Protein AF-0000000070953008 (afdb_homodimer)

Foldseek 3Di:
DPPLPVQADPWAEEEEDQDLQVVLLLLLCCVLPNYQLQSYEYEDCDCPRCVVSVVSVHHYDPALLVRQLRTQEYEYDDEPVCLLVNLVRNQVPHDPPRAAAGEYEYQYFLAAFANSVVSNCVRHPNYWYKYKHKASQLNVLAIEMEIEGHPRHDPVSVVSVQSSSNSSHHYYYDYRVCCLLVSLCRHVVVVVVVVVLQVQLVVVVVVPDDSVVSSVVSVVVVVVLVCCCVVVVDDSVVVLVVVDDVVDDSVVVVVVCVVVPVVVVVVVSSVVRSVVSNVVNVVD/DPPLPVQADPWAEEEEDQDLQVVLLLLLCCVLPNYQLQSYEYEDCDCPRCVVSVVSVHHYDPALLVRQLRTQEYEYDDEPVCLLVNLVRNQVPHDPPRDAAGEYEYQYFLAAQANSVVSNCVRHPNYWYKYKHKASQLNVLAIEMEIEGHPRHDPVSVVSVQSSSNSSHHYYYDYRVCCLLVSLCRHVVVVVVVVVLQVQLVVVVVVPDDSVVSSVVSVVVVVVLVVCCVVVVDDSVVVLVVVDDVVDDSVVVVVVCVVVPVVVVVVVSSVVRSVVSNVVNVVD

Solvent-accessible surface area (backbone atoms only — not comparable to full-atom values): 26908 Å² total; per-residue (Å²): 126,82,75,77,69,82,56,53,51,94,61,28,40,13,26,42,26,49,42,65,62,41,45,18,50,50,49,12,34,37,74,67,53,27,32,58,40,74,37,31,28,36,12,32,91,58,69,87,49,48,58,64,43,47,72,63,49,25,47,73,40,68,41,43,14,57,30,59,71,69,27,54,35,34,33,40,36,42,55,63,92,42,45,67,62,50,49,51,43,22,51,73,54,31,68,82,90,69,62,64,60,41,40,36,36,36,53,35,72,34,49,46,47,68,52,52,41,56,56,44,34,72,66,31,48,71,42,21,31,34,32,36,41,55,28,60,24,15,43,74,43,29,14,32,29,38,30,30,81,20,97,66,41,48,72,67,54,50,51,50,52,42,53,61,46,36,58,11,28,45,52,46,80,45,62,71,88,43,48,38,27,50,26,21,44,26,40,29,31,33,36,57,44,24,49,48,34,48,18,40,15,48,14,22,34,76,58,68,35,56,64,71,59,22,44,52,42,30,26,38,20,41,27,11,35,19,45,45,39,68,73,67,65,52,57,40,69,59,56,25,51,69,65,38,47,92,91,35,31,36,46,45,12,49,49,42,24,58,75,43,38,44,48,59,20,40,20,42,14,30,46,41,11,16,52,44,24,49,52,45,2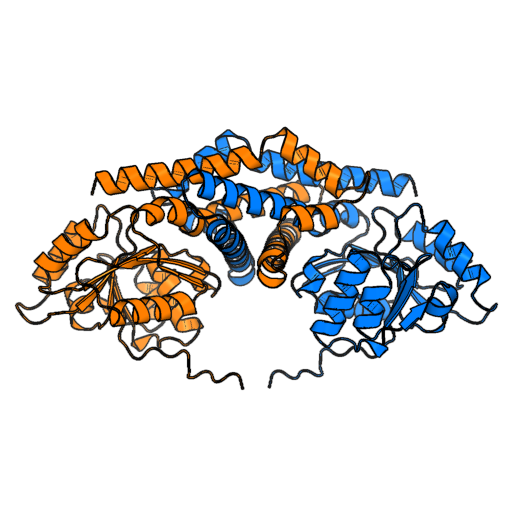7,74,71,90,127,82,74,77,70,82,55,53,52,98,61,27,40,12,26,41,26,48,44,64,64,40,44,19,48,52,48,11,34,38,73,68,53,26,32,58,39,76,36,31,31,35,13,32,92,59,70,88,48,47,58,64,44,48,72,64,49,23,47,74,40,70,41,42,13,58,28,59,71,70,28,55,34,36,35,40,36,42,57,65,92,41,43,65,60,50,49,51,43,20,52,72,54,30,68,82,90,68,59,64,60,42,40,35,34,37,54,36,72,34,50,45,47,68,54,50,41,56,58,46,35,73,65,32,47,71,42,21,30,33,32,36,39,52,28,60,26,16,42,75,44,29,15,32,30,39,30,31,82,22,97,66,41,47,72,66,54,52,52,50,50,40,53,61,45,35,58,11,27,44,52,45,81,45,61,71,90,43,47,39,28,51,29,21,44,26,42,30,30,32,35,58,43,24,50,48,32,48,19,42,14,48,15,21,35,77,59,68,34,56,64,71,58,22,43,52,43,30,26,38,18,42,27,11,35,20,45,45,38,68,72,70,65,53,57,38,70,58,56,27,53,68,64,40,46,93,92,35,32,34,46,45,12,49,50,41,22,58,74,44,39,44,49,60,19,40,20,42,14,30,44,42,10,16,53,43,24,51,52,43,26,73,72,92

InterPro domains:
  IPR000304 Pyrroline-5-carboxylate reductase-like [MF_01925] (11-280)
  IPR000304 Pyrroline-5-carboxylate reductase-like [PIRSF000193] (12-282)
  IPR000304 Pyrroline-5-carboxylate reductase-like [TIGR00112] (13-280)
  IPR008927 6-phosphogluconate dehydrogenase-like, C-terminal domain superfamily [SSF48179] (175-283)
  IPR028939 Pyrroline-5-carboxylate reductase, catalytic, N-terminal [PF03807] (13-110)
  IPR029036 Pyrroline-5-carboxylate reductase, dimerisation domain [PF14748] (176-280)
  IPR036291 NAD(P)-binding domain superfamily [SSF51735] (12-174)
  IPR053790 Pyrroline-5-carboxylate reductase-like conserved site [PS00521] (236-258)

Organism: NCBI:txid2509291

pLDDT: mean 94.63, std 9.47, range [20.77, 98.94]

Radius of gyration: 26.64 Å; Cα contacts (8 Å, |Δi|>4): 1330; chains: 2; bounding box: 43×86×56 Å

Structure (mmCIF, N/CA/C/O backbone):
data_AF-0000000070953008-model_v1
#
loop_
_entity.id
_entity.type
_entity.pdbx_description
1 polymer 'Pyrroline-5-carboxylate reductase'
#
loop_
_atom_site.group_PDB
_atom_site.id
_atom_site.type_symbol
_atom_site.label_atom_id
_atom_site.label_alt_id
_atom_site.label_comp_id
_atom_site.label_asym_id
_atom_site.label_entity_id
_atom_site.label_seq_id
_atom_site.pdbx_PDB_ins_code
_atom_site.Cartn_x
_atom_site.Cartn_y
_atom_site.Cartn_z
_atom_site.occupancy
_atom_site.B_iso_or_equiv
_atom_site.auth_seq_id
_atom_site.auth_comp_id
_atom_site.auth_asym_id
_atom_site.auth_atom_id
_atom_site.pdbx_PDB_model_num
ATOM 1 N N . MET A 1 1 ? -5.738 -10.391 24.547 1 20.77 1 MET A N 1
ATOM 2 C CA . MET A 1 1 ? -6.418 -9.102 24.531 1 20.77 1 MET A CA 1
ATOM 3 C C . MET A 1 1 ? -5.418 -7.961 24.375 1 20.77 1 MET A C 1
ATOM 5 O O . MET A 1 1 ? -4.66 -7.668 25.312 1 20.77 1 MET A O 1
ATOM 9 N N . ALA A 1 2 ? -4.715 -7.742 23.281 1 30.86 2 ALA A N 1
ATOM 10 C CA . ALA A 1 2 ? -3.746 -6.652 23.172 1 30.86 2 ALA A CA 1
ATOM 11 C C . ALA A 1 2 ? -4.199 -5.43 23.969 1 30.86 2 ALA A C 1
ATOM 13 O O . ALA A 1 2 ? -5.348 -5 23.859 1 30.86 2 ALA A O 1
ATOM 14 N N . ASP A 1 3 ? -3.746 -4.961 25 1 33.81 3 ASP A N 1
ATOM 15 C CA . ASP A 1 3 ? -4.234 -4.016 26 1 33.81 3 ASP A CA 1
ATOM 16 C C . ASP A 1 3 ? -4.672 -2.705 25.344 1 33.81 3 ASP A C 1
ATOM 18 O O . ASP A 1 3 ? -3.844 -1.969 24.812 1 33.81 3 ASP A O 1
ATOM 22 N N . GLY A 1 4 ? -5.812 -2.453 24.766 1 41.03 4 GLY A N 1
ATOM 23 C CA . GLY A 1 4 ? -6.664 -1.4 24.234 1 41.03 4 GLY A CA 1
ATOM 24 C C . GLY A 1 4 ? -6.414 -0.049 24.875 1 41.03 4 GLY A C 1
ATOM 25 O O . GLY A 1 4 ? -6.906 0.974 24.391 1 41.03 4 GLY A O 1
ATOM 26 N N . ASN A 1 5 ? -6.059 0.023 26.062 1 47.66 5 ASN A N 1
ATOM 27 C CA . ASN A 1 5 ? -5.93 1.132 27 1 47.66 5 ASN A CA 1
ATOM 28 C C . ASN A 1 5 ? -4.672 1.954 26.734 1 47.66 5 ASN A C 1
ATOM 30 O O . ASN A 1 5 ? -4.59 3.117 27.125 1 47.66 5 ASN A O 1
ATOM 34 N N . GLU A 1 6 ? -3.641 1.412 26.188 1 58.88 6 GLU A N 1
ATOM 35 C CA . GLU A 1 6 ? -2.332 2.037 26.016 1 58.88 6 GLU A CA 1
ATOM 36 C C . GLU A 1 6 ? -2.361 3.09 24.906 1 58.88 6 GLU A C 1
ATOM 38 O O . GLU A 1 6 ? -1.483 3.953 24.844 1 58.88 6 GLU A O 1
ATOM 43 N N . LYS A 1 7 ? -3.566 3.15 24.266 1 70.12 7 LYS A N 1
ATOM 44 C CA . LYS A 1 7 ? -3.66 4.07 23.141 1 70.12 7 LYS A CA 1
ATOM 45 C C . LYS A 1 7 ? -4.457 5.316 23.5 1 70.12 7 LYS A C 1
ATOM 47 O O . LYS A 1 7 ? -4.371 6.34 22.828 1 70.12 7 LYS A O 1
ATOM 52 N N . ALA A 1 8 ? -5 5.336 24.594 1 86.62 8 ALA A N 1
ATOM 53 C CA . ALA A 1 8 ? -5.918 6.426 24.891 1 86.62 8 ALA A CA 1
ATOM 54 C C . ALA A 1 8 ? -5.16 7.688 25.297 1 86.62 8 ALA A C 1
ATOM 56 O O . ALA A 1 8 ? -4.172 7.617 26.031 1 86.62 8 ALA A O 1
ATOM 57 N N . ILE A 1 9 ? -5.664 8.789 24.719 1 91.06 9 ILE A N 1
ATOM 58 C CA . ILE A 1 9 ? -5.102 10.109 25 1 91.06 9 ILE A CA 1
ATOM 59 C C . ILE A 1 9 ? -6.09 10.922 25.828 1 91.06 9 ILE A C 1
ATOM 61 O O . ILE A 1 9 ? -7.242 11.109 25.422 1 91.06 9 ILE A O 1
ATOM 65 N N . ALA A 1 10 ? -5.605 11.359 27 1 89.56 10 ALA A N 1
ATOM 66 C CA . ALA A 1 10 ? -6.473 12.078 27.922 1 89.56 10 ALA A CA 1
ATOM 67 C C . ALA A 1 10 ? -6.371 13.586 27.734 1 89.56 10 ALA A C 1
ATOM 69 O O . ALA A 1 10 ? -5.98 14.312 28.641 1 89.56 10 ALA A O 1
ATOM 70 N N . CYS A 1 11 ? -6.707 14.023 26.594 1 92.94 11 CYS A N 1
ATOM 71 C CA . CYS A 1 11 ? -6.75 15.461 26.344 1 92.94 11 CYS A CA 1
ATOM 72 C C . CYS A 1 11 ? -7.848 15.812 25.344 1 92.94 11 CYS A C 1
ATOM 74 O O . CYS A 1 11 ? -8.289 14.953 24.594 1 92.94 11 CYS A O 1
ATOM 76 N N . ASN A 1 12 ? -8.297 17.031 25.469 1 96.81 12 ASN A N 1
ATOM 77 C CA . ASN A 1 12 ? -9.242 17.562 24.5 1 96.81 12 ASN A CA 1
ATOM 78 C C . ASN A 1 12 ? -8.531 18.172 23.297 1 96.81 12 ASN A C 1
ATOM 80 O O . ASN A 1 12 ? -7.605 18.969 23.453 1 96.81 12 ASN A O 1
ATOM 84 N N . ILE A 1 13 ? -8.992 17.75 22.125 1 97.94 13 ILE A N 1
ATOM 85 C CA . ILE A 1 13 ? -8.344 18.203 20.891 1 97.94 13 ILE A CA 1
ATOM 86 C C . ILE A 1 13 ? -9.281 19.125 20.125 1 97.94 13 ILE A C 1
ATOM 88 O O . ILE A 1 13 ? -10.445 18.797 19.906 1 97.94 13 ILE A O 1
ATOM 92 N N . GLY A 1 14 ? -8.789 20.266 19.844 1 98.44 14 GLY A N 1
ATOM 93 C CA . GLY A 1 14 ? -9.531 21.219 19.031 1 98.44 14 GLY A CA 1
ATOM 94 C C . GLY A 1 14 ? -8.969 21.406 17.641 1 98.44 14 GLY A C 1
ATOM 95 O O . GLY A 1 14 ? -7.754 21.391 17.453 1 98.44 14 GLY A O 1
ATOM 96 N N . PHE A 1 15 ? -9.867 21.594 16.656 1 98.75 15 PHE A N 1
ATOM 97 C CA . PHE A 1 15 ? -9.477 21.891 15.289 1 98.75 15 PHE A CA 1
ATOM 98 C C . PHE A 1 15 ? -10 23.266 14.867 1 98.75 15 PHE A C 1
ATOM 100 O O . PHE A 1 15 ? -11.195 23.547 14.992 1 98.75 15 PHE A O 1
ATOM 107 N N . ILE A 1 16 ? -9.102 24.078 14.469 1 98.25 16 ILE A N 1
ATOM 108 C CA . ILE A 1 16 ? -9.492 25.297 13.758 1 98.25 16 ILE A CA 1
ATOM 109 C C . ILE A 1 16 ? -9.398 25.062 12.25 1 98.25 16 ILE A C 1
ATOM 111 O O . ILE A 1 16 ? -8.297 25.031 11.695 1 98.25 16 ILE A O 1
ATOM 115 N N . GLY A 1 17 ? -10.516 24.969 11.609 1 97.81 17 GLY A N 1
ATOM 116 C CA . GLY A 1 17 ? -10.633 24.453 10.25 1 97.81 17 GLY A CA 1
ATOM 117 C C . GLY A 1 17 ? -11.18 23.047 10.195 1 97.81 17 GLY A C 1
ATOM 118 O O . GLY A 1 17 ? -10.656 22.141 10.867 1 97.81 17 GLY A O 1
ATOM 119 N N . ALA A 1 18 ? -12.188 22.844 9.406 1 97.56 18 ALA A N 1
ATOM 120 C CA . ALA A 1 18 ? -12.883 21.562 9.344 1 97.56 18 ALA A CA 1
ATOM 121 C C . ALA A 1 18 ? -12.68 20.891 7.984 1 97.56 18 ALA A C 1
ATOM 123 O O . ALA A 1 18 ? -13.539 20.141 7.523 1 97.56 18 ALA A O 1
ATOM 124 N N . GLY A 1 19 ? -11.562 21.156 7.359 1 94.06 19 GLY A N 1
ATOM 125 C CA . GLY A 1 19 ? -11.312 20.625 6.027 1 94.06 19 GLY A CA 1
ATOM 126 C C . GLY A 1 19 ? -11.008 19.141 6.027 1 94.06 19 GLY A C 1
ATOM 127 O O . GLY A 1 19 ? -11.195 18.469 7.039 1 94.06 19 GLY A O 1
ATOM 128 N N . ASN A 1 20 ? -10.531 18.656 4.891 1 93.38 20 ASN A N 1
ATOM 129 C CA . ASN A 1 20 ? -10.336 17.219 4.676 1 93.38 20 ASN A CA 1
ATOM 130 C C . ASN A 1 20 ? -9.242 16.672 5.574 1 93.38 20 ASN A C 1
ATOM 132 O O . ASN A 1 20 ? -9.359 15.562 6.098 1 93.38 20 ASN A O 1
ATOM 136 N N . MET A 1 21 ? -8.133 17.406 5.695 1 95.19 21 MET A N 1
ATOM 137 C CA . MET A 1 21 ? -7.043 16.906 6.523 1 95.19 21 MET A CA 1
ATOM 138 C C . MET A 1 21 ? -7.445 16.875 7.996 1 95.19 21 MET A C 1
ATOM 140 O O . MET A 1 21 ? -7.121 15.93 8.711 1 95.19 21 MET A O 1
ATOM 144 N N . ALA A 1 22 ? -8.141 17.938 8.453 1 97.31 22 ALA A N 1
ATOM 145 C CA . ALA A 1 22 ? -8.664 17.922 9.812 1 97.31 22 ALA A CA 1
ATOM 146 C C . ALA A 1 22 ? -9.562 16.719 10.047 1 97.31 22 ALA A C 1
ATOM 148 O O . ALA A 1 22 ? -9.406 16 11.039 1 97.31 22 ALA A O 1
ATOM 149 N N . TRP A 1 23 ? -10.438 16.469 9.109 1 96.69 23 TRP A N 1
ATOM 150 C CA . TRP A 1 23 ? -11.367 15.352 9.195 1 96.69 23 TRP A CA 1
ATOM 151 C C . TRP A 1 23 ? -10.617 14.023 9.258 1 96.69 23 TRP A C 1
ATOM 153 O O . TRP A 1 23 ? -10.93 13.164 10.086 1 96.69 23 TRP A O 1
ATOM 163 N N . ALA A 1 24 ? -9.609 13.852 8.414 1 96.31 24 ALA A N 1
ATOM 164 C CA . ALA A 1 24 ? -8.828 12.617 8.375 1 96.31 24 ALA A CA 1
ATOM 165 C C . ALA A 1 24 ? -8.18 12.336 9.727 1 96.31 24 ALA A C 1
ATOM 167 O O . ALA A 1 24 ? -8.211 11.203 10.219 1 96.31 24 ALA A O 1
ATOM 168 N N . ILE A 1 25 ? -7.617 13.375 10.305 1 97.44 25 ILE A N 1
ATOM 169 C CA . ILE A 1 25 ? -6.957 13.234 11.594 1 97.44 25 ILE A CA 1
ATOM 170 C C . ILE A 1 25 ? -7.988 12.875 12.664 1 97.44 25 ILE A C 1
ATOM 172 O O . ILE A 1 25 ? -7.816 11.906 13.406 1 97.44 25 ILE A O 1
ATOM 176 N N . GLY A 1 26 ? -9.062 13.633 12.719 1 97.06 26 GLY A N 1
ATOM 177 C CA . GLY A 1 26 ? -10.109 13.383 13.703 1 97.06 26 GLY A CA 1
ATOM 178 C C . GLY A 1 26 ? -10.711 12 13.594 1 97.06 26 GLY A C 1
ATOM 179 O O . GLY A 1 26 ? -10.852 11.297 14.602 1 97.06 26 GLY A O 1
ATOM 180 N N . GLU A 1 27 ? -11.086 11.656 12.383 1 95.25 27 GLU A N 1
ATOM 181 C CA . GLU A 1 27 ? -11.664 10.336 12.125 1 95.25 27 GLU A CA 1
ATOM 182 C C . GLU A 1 27 ? -10.711 9.227 12.555 1 95.25 27 GLU A C 1
ATOM 184 O O . GLU A 1 27 ? -11.133 8.25 13.18 1 95.25 27 GLU A O 1
ATOM 189 N N . GLY A 1 28 ? -9.477 9.383 12.188 1 94.5 28 GLY A N 1
ATOM 190 C CA . GLY A 1 28 ? -8.477 8.398 12.578 1 94.5 28 GLY A CA 1
ATOM 191 C C . GLY A 1 28 ? -8.359 8.234 14.078 1 94.5 28 GLY A C 1
ATOM 192 O O . GLY A 1 28 ? -8.305 7.105 14.586 1 94.5 28 GLY A O 1
ATOM 193 N N . LEU A 1 29 ? -8.344 9.328 14.766 1 96.06 29 LEU A N 1
ATOM 194 C CA . LEU A 1 29 ? -8.211 9.312 16.219 1 96.06 29 LEU A CA 1
ATOM 195 C C . LEU A 1 29 ? -9.391 8.594 16.859 1 96.06 29 LEU A C 1
ATOM 197 O O . LEU A 1 29 ? -9.211 7.801 17.797 1 96.06 29 LEU A O 1
ATOM 201 N N . VAL A 1 30 ? -10.555 8.844 16.391 1 96.06 30 VAL A N 1
ATOM 202 C CA . VAL A 1 30 ? -11.758 8.258 16.953 1 96.06 30 VAL A CA 1
ATOM 203 C C . VAL A 1 30 ? -11.836 6.773 16.594 1 96.06 30 VAL A C 1
ATOM 205 O O . VAL A 1 30 ? -12.133 5.934 17.453 1 96.06 30 VAL A O 1
ATOM 208 N N . LYS A 1 31 ? -11.523 6.449 15.391 1 93.44 31 LYS A N 1
ATOM 209 C CA . LYS A 1 31 ? -11.609 5.074 14.898 1 93.44 31 LYS A CA 1
ATOM 210 C C . LYS A 1 31 ? -10.648 4.164 15.656 1 93.44 31 LYS A C 1
ATOM 212 O O . LYS A 1 31 ? -10.945 2.99 15.891 1 93.44 31 LYS A O 1
ATOM 217 N N . THR A 1 32 ? -9.531 4.668 15.93 1 92.44 32 THR A N 1
ATOM 218 C CA . THR A 1 32 ? -8.516 3.869 16.609 1 92.44 32 THR A CA 1
ATOM 219 C C . THR A 1 32 ? -8.82 3.773 18.109 1 92.44 32 THR A C 1
ATOM 221 O O . THR A 1 32 ? -8.203 2.98 18.812 1 92.44 32 THR A O 1
ATOM 224 N N . GLY A 1 33 ? -9.734 4.652 18.578 1 92.5 33 GLY A N 1
ATOM 225 C CA . GLY A 1 33 ? -10.078 4.684 19.984 1 92.5 33 GLY A CA 1
ATOM 226 C C . GLY A 1 33 ? -9.133 5.535 20.812 1 92.5 33 GLY A C 1
ATOM 227 O O . GLY A 1 33 ? -9.195 5.523 22.047 1 92.5 33 GLY A O 1
ATOM 228 N N . ALA A 1 34 ? -8.266 6.223 20.125 1 93.75 34 ALA A N 1
ATOM 229 C CA . ALA A 1 34 ? -7.301 7.062 20.844 1 93.75 34 ALA A CA 1
ATOM 230 C C . ALA A 1 34 ? -8 8.195 21.578 1 93.75 34 ALA A C 1
ATOM 232 O O . ALA A 1 34 ? -7.562 8.602 22.656 1 93.75 34 ALA A O 1
ATOM 233 N N . VAL A 1 35 ? -9.039 8.672 20.984 1 95.69 35 VAL A N 1
ATOM 234 C CA . VAL A 1 35 ? -9.828 9.742 21.578 1 95.69 35 VAL A CA 1
ATOM 235 C C . VAL A 1 35 ? -11.312 9.5 21.312 1 95.69 35 VAL A C 1
ATOM 237 O O . VAL A 1 35 ? -11.68 8.945 20.266 1 95.69 35 VAL A O 1
ATOM 240 N N . SER A 1 36 ? -12.117 9.852 22.281 1 96.75 36 SER A N 1
ATOM 241 C CA . SER A 1 36 ? -13.555 9.852 22.047 1 96.75 36 SER A CA 1
ATOM 242 C C . SER A 1 36 ? -13.984 11.062 21.219 1 96.75 36 SER A C 1
ATOM 244 O O . SER A 1 36 ? -13.352 12.117 21.281 1 96.75 36 SER A O 1
ATOM 246 N N . SER A 1 37 ? -15.062 10.859 20.484 1 97.62 37 SER A N 1
ATOM 247 C CA . SER A 1 37 ? -15.562 11.969 19.688 1 97.62 37 SER A CA 1
ATOM 248 C C . SER A 1 37 ? -15.945 13.156 20.547 1 97.62 37 SER A C 1
ATOM 250 O O . SER A 1 37 ? -15.875 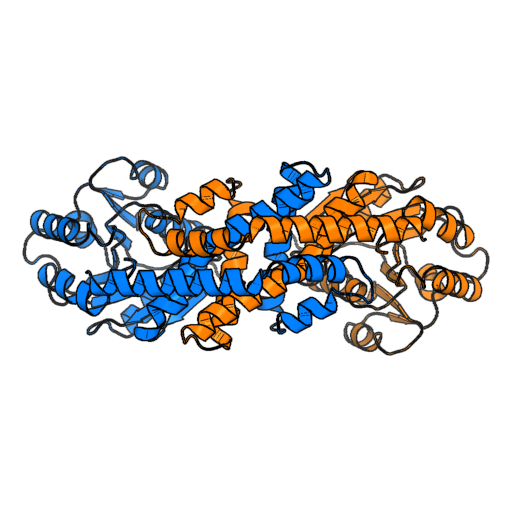14.305 20.109 1 97.62 37 SER A O 1
ATOM 252 N N . THR A 1 38 ? -16.234 12.93 21.797 1 97.5 38 THR A N 1
ATOM 253 C CA . THR A 1 38 ? -16.672 13.984 22.703 1 97.5 38 THR A CA 1
ATOM 254 C C . THR A 1 38 ? -15.492 14.82 23.172 1 97.5 38 THR A C 1
ATOM 256 O O . THR A 1 38 ? -15.672 15.898 23.75 1 97.5 38 THR A O 1
ATOM 259 N N . GLN A 1 39 ? -14.297 14.312 22.906 1 98 39 GLN A N 1
ATOM 260 C CA . GLN A 1 39 ? -13.086 15.039 23.281 1 98 39 GLN A CA 1
ATOM 261 C C . GLN A 1 39 ? -12.641 15.977 22.156 1 98 39 GLN A C 1
ATOM 263 O O . GLN A 1 39 ? -11.609 16.641 22.281 1 98 39 GLN A O 1
ATOM 268 N N . ILE A 1 40 ? -13.422 16.047 21.109 1 98.5 40 ILE A N 1
ATOM 269 C CA . ILE A 1 40 ? -13.031 16.828 19.938 1 98.5 40 ILE A CA 1
ATOM 270 C C . ILE A 1 40 ? -13.992 18 19.766 1 98.5 40 ILE A C 1
ATOM 272 O O . ILE A 1 40 ? -15.211 17.828 19.875 1 98.5 40 ILE A O 1
ATOM 276 N N . ILE A 1 41 ? -13.469 19.203 19.562 1 98.62 41 ILE A N 1
ATOM 277 C CA . ILE A 1 41 ? -14.242 20.375 19.156 1 98.62 41 ILE A CA 1
ATOM 278 C C . ILE A 1 41 ? -13.641 20.969 17.891 1 98.62 41 ILE A C 1
ATOM 280 O O . ILE A 1 41 ? -12.414 21.062 17.766 1 98.62 41 ILE A O 1
ATOM 284 N N . VAL A 1 42 ? -14.492 21.328 16.922 1 98.75 42 VAL A N 1
ATOM 285 C CA . VAL A 1 42 ? -14.031 21.812 15.617 1 98.75 42 VAL A CA 1
ATOM 286 C C . VAL A 1 42 ? -14.758 23.109 15.258 1 98.75 42 VAL A C 1
ATOM 288 O O . VAL A 1 42 ? -15.961 23.234 15.492 1 98.75 42 VAL A O 1
ATOM 291 N N . SER A 1 43 ? -14.008 24.031 14.711 1 98.62 43 SER A N 1
ATOM 292 C CA . SER A 1 43 ? -14.648 25.266 14.258 1 98.62 43 SER A CA 1
ATOM 293 C C . SER A 1 43 ? -14.43 25.484 12.766 1 98.62 43 SER A C 1
ATOM 295 O O . SER A 1 43 ? -13.438 25.016 12.195 1 98.62 43 SER A O 1
ATOM 297 N N . ALA A 1 44 ? -15.352 26.156 12.117 1 97.88 44 ALA A N 1
ATOM 298 C CA . ALA A 1 44 ? -15.312 26.625 10.742 1 97.88 44 ALA A CA 1
ATOM 299 C C . ALA A 1 44 ? -16.203 27.844 10.555 1 97.88 44 ALA A C 1
ATOM 301 O O . ALA A 1 44 ? -17.141 28.062 11.328 1 97.88 44 ALA A O 1
ATOM 302 N N . PRO A 1 45 ? -15.812 28.641 9.531 1 95.62 45 PRO A N 1
ATOM 303 C CA . PRO A 1 45 ? -16.609 29.859 9.352 1 95.62 45 PRO A CA 1
ATOM 304 C C . PRO A 1 45 ? -18 29.562 8.789 1 95.62 45 PRO A C 1
ATOM 306 O O . PRO A 1 45 ? -18.922 30.391 8.922 1 95.62 45 PRO A O 1
ATOM 309 N N . THR A 1 46 ? -18.156 28.422 8.07 1 94.5 46 THR A N 1
ATOM 310 C CA . THR A 1 46 ? -19.438 28.016 7.492 1 94.5 46 THR A CA 1
ATOM 311 C C . THR A 1 46 ? -19.781 26.594 7.891 1 94.5 46 THR A C 1
ATOM 313 O O . THR A 1 46 ? -18.953 25.875 8.461 1 94.5 46 THR A O 1
ATOM 316 N N . ASP A 1 47 ? -20.969 26.141 7.547 1 96 47 ASP A N 1
ATOM 317 C CA . ASP A 1 47 ? -21.453 24.828 7.938 1 96 47 ASP A CA 1
ATOM 318 C C . ASP A 1 47 ? -21.109 23.781 6.871 1 96 47 ASP A C 1
ATOM 320 O O . ASP A 1 47 ? -21.531 22.625 6.977 1 96 47 ASP A O 1
ATOM 324 N N . ASN A 1 48 ? -20.391 24.125 5.906 1 94.25 48 ASN A N 1
ATOM 325 C CA . ASN A 1 48 ? -20.109 23.266 4.754 1 94.25 48 ASN A CA 1
ATOM 326 C C . ASN A 1 48 ? -19.5 21.938 5.176 1 94.25 48 ASN A C 1
ATOM 328 O O . ASN A 1 48 ? -19.797 20.891 4.578 1 94.25 48 ASN A O 1
ATOM 332 N N . ASN A 1 49 ? -18.656 21.984 6.238 1 95.06 49 ASN A N 1
ATOM 333 C CA . ASN A 1 49 ? -17.906 20.781 6.598 1 95.06 49 ASN A CA 1
ATOM 334 C C . ASN A 1 49 ? -18.203 20.344 8.031 1 95.06 49 ASN A C 1
ATOM 336 O O . ASN A 1 49 ? -17.719 19.297 8.484 1 95.06 49 ASN A O 1
ATOM 340 N N . LEU A 1 50 ? -19.031 21.062 8.766 1 97.88 50 LEU A N 1
ATOM 341 C CA . LEU A 1 50 ? -19.219 20.797 10.188 1 97.88 50 LEU A CA 1
ATOM 342 C C . LEU A 1 50 ? -20.188 19.641 10.398 1 97.88 50 LEU A C 1
ATOM 344 O O . LEU A 1 50 ? -20.188 19 11.461 1 97.88 50 LEU A O 1
ATOM 348 N N . GLY A 1 51 ? -21.047 19.359 9.438 1 97.38 51 GLY A N 1
ATOM 349 C CA . GLY A 1 51 ? -22.062 18.328 9.555 1 97.38 51 GLY A CA 1
ATOM 350 C C . GLY A 1 51 ? -21.484 16.969 9.867 1 97.38 51 GLY A C 1
ATOM 351 O O . GLY A 1 51 ? -21.984 16.25 10.734 1 97.38 51 GLY A O 1
ATOM 352 N N . ARG A 1 52 ? -20.484 16.609 9.211 1 96.25 52 ARG A N 1
ATOM 353 C CA . ARG A 1 52 ? -19.875 15.297 9.414 1 96.25 52 ARG A CA 1
ATOM 354 C C . ARG A 1 52 ? -19.312 15.164 10.82 1 96.25 52 ARG A C 1
ATOM 356 O O . ARG A 1 52 ? -19.312 14.078 11.398 1 96.25 52 ARG A O 1
ATOM 363 N N . TRP A 1 53 ? -18.797 16.25 11.398 1 98.06 53 TRP A N 1
ATOM 364 C CA . TRP A 1 53 ? -18.266 16.234 12.758 1 98.06 53 TRP A CA 1
ATOM 365 C C . TRP A 1 53 ? -19.375 16.062 13.781 1 98.06 53 TRP A C 1
ATOM 367 O O . TRP A 1 53 ? -19.219 15.328 14.758 1 98.06 53 TRP A O 1
ATOM 377 N N . ARG A 1 54 ? -20.5 16.719 13.523 1 97.81 54 ARG A N 1
ATOM 378 C CA . ARG A 1 54 ? -21.641 16.547 14.406 1 97.81 54 ARG A CA 1
ATOM 379 C C . ARG A 1 54 ? -22.141 15.109 14.383 1 97.81 54 ARG A C 1
ATOM 381 O O . ARG A 1 54 ? -22.469 14.539 15.422 1 97.81 54 ARG A O 1
ATOM 388 N N . GLN A 1 55 ? -22.141 14.547 13.227 1 97.19 55 GLN A N 1
ATOM 389 C CA . GLN A 1 55 ? -22.562 13.156 13.078 1 97.19 55 GLN A CA 1
ATOM 390 C C . GLN A 1 55 ? -21.625 12.219 13.82 1 97.19 55 GLN A C 1
ATOM 392 O O . GLN A 1 55 ? -22.047 11.18 14.328 1 97.19 55 GLN A O 1
ATOM 397 N N . LEU A 1 56 ? -20.406 12.578 13.867 1 96.25 56 LEU A N 1
ATOM 398 C CA . LEU A 1 56 ? -19.391 11.789 14.57 1 96.25 56 LEU A CA 1
ATOM 399 C C . LEU A 1 56 ? -19.578 11.898 16.078 1 96.25 56 LEU A C 1
ATOM 401 O O . LEU A 1 56 ? -19.094 11.047 16.828 1 96.25 56 LEU A O 1
ATOM 405 N N . GLY A 1 57 ? -20.234 13 16.516 1 97.38 57 GLY A N 1
ATOM 406 C CA . GLY A 1 57 ? -20.453 13.219 17.938 1 97.38 57 GLY A CA 1
ATOM 407 C C . GLY A 1 57 ? -19.547 14.273 18.531 1 97.38 57 GLY A C 1
ATOM 408 O O . GLY A 1 57 ? -19.469 14.422 19.75 1 97.38 57 GLY A O 1
ATOM 409 N N . SER A 1 58 ? -18.859 15 17.734 1 98.44 58 SER A N 1
ATOM 410 C CA . SER A 1 58 ? -17.969 16.047 18.188 1 98.44 58 SER A CA 1
ATOM 411 C C . SER A 1 58 ? -18.703 17.375 18.344 1 98.44 58 SER A C 1
ATOM 413 O O . SER A 1 58 ? -19.75 17.578 17.734 1 98.44 58 SER A O 1
ATOM 415 N N . LYS A 1 59 ? -18.156 18.219 19.156 1 98.31 59 LYS A N 1
ATOM 416 C CA . LYS A 1 59 ? -18.672 19.578 19.281 1 98.31 59 LYS A CA 1
ATOM 417 C C . LYS A 1 59 ? -18.219 20.438 18.109 1 98.31 59 LYS A C 1
ATOM 419 O O . LYS A 1 59 ? -17.109 20.281 17.609 1 98.31 59 LYS A O 1
ATOM 424 N N . THR A 1 60 ? -19.109 21.312 17.688 1 98.56 60 THR A N 1
ATOM 425 C CA . THR A 1 60 ? -18.766 22.219 16.609 1 98.56 60 THR A CA 1
ATOM 426 C C . THR A 1 60 ? -19.047 23.656 17 1 98.56 60 THR A C 1
ATOM 428 O O . T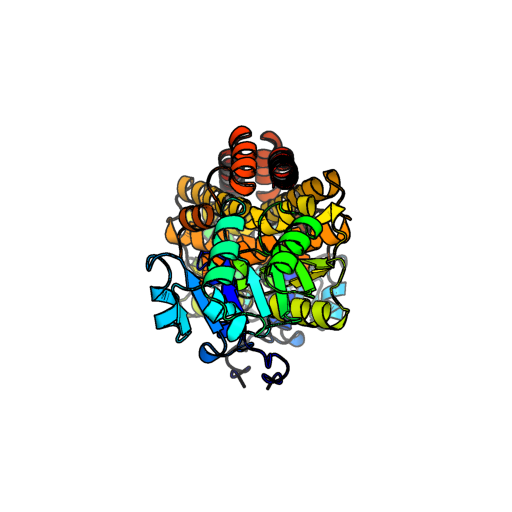HR A 1 60 ? -19.812 23.922 17.938 1 98.56 60 THR A O 1
ATOM 431 N N . SER A 1 61 ? -18.375 24.562 16.422 1 98.19 61 SER A N 1
ATOM 432 C CA . SER A 1 61 ? -18.531 26 16.672 1 98.19 61 SER A CA 1
ATOM 433 C C . SER A 1 61 ? -18.234 26.812 15.406 1 98.19 61 SER A C 1
ATOM 435 O O . SER A 1 61 ? -17.609 26.312 14.469 1 98.19 61 SER A O 1
ATOM 437 N N . PHE A 1 62 ? -18.75 28.047 15.359 1 97.94 62 PHE A N 1
ATOM 438 C CA . PHE A 1 62 ? -18.406 28.984 14.297 1 97.94 62 PHE A CA 1
ATOM 439 C C . PHE A 1 62 ? -17.375 30 14.789 1 97.94 62 PHE A C 1
ATOM 441 O O . PHE A 1 62 ? -16.922 30.859 14.031 1 97.94 62 PHE A O 1
ATOM 448 N N . GLU A 1 63 ? -17 29.797 16.062 1 97.31 63 GLU A N 1
ATOM 449 C CA . GLU A 1 63 ? -16.047 30.703 16.703 1 97.31 63 GLU A CA 1
ATOM 450 C C . GLU A 1 63 ? -14.766 29.984 17.094 1 97.31 63 GLU A C 1
ATOM 452 O O . GLU A 1 63 ? -14.812 29.016 17.875 1 97.31 63 GLU A O 1
ATOM 457 N N . ASN A 1 64 ? -13.648 30.5 16.641 1 97.31 64 ASN A N 1
ATOM 458 C CA . ASN A 1 64 ? -12.367 29.859 16.922 1 97.31 64 ASN A CA 1
ATOM 459 C C . ASN A 1 64 ? -11.984 29.969 18.391 1 97.31 64 ASN A C 1
ATOM 461 O O . ASN A 1 64 ? -11.266 29.125 18.922 1 97.31 64 ASN A O 1
ATOM 465 N N . GLY A 1 65 ? -12.438 31.016 19.031 1 95.31 65 GLY A N 1
ATOM 466 C CA . GLY A 1 65 ? -12.172 31.188 20.453 1 95.31 65 GLY A CA 1
ATOM 467 C C . GLY A 1 65 ? -12.719 30.047 21.297 1 95.31 65 GLY A C 1
ATOM 468 O O . GLY A 1 65 ? -12.117 29.672 22.297 1 95.31 65 GLY A O 1
ATOM 469 N N . ASP A 1 66 ? -13.867 29.516 20.922 1 95.56 66 ASP A N 1
ATOM 470 C CA . ASP A 1 66 ? -14.469 28.375 21.609 1 95.56 66 ASP A CA 1
ATOM 471 C C . ASP A 1 66 ? -13.539 27.156 21.578 1 95.56 66 ASP A C 1
ATOM 473 O O . ASP A 1 66 ? -13.414 26.453 22.578 1 95.56 66 ASP A O 1
ATOM 477 N N . VAL A 1 67 ? -12.898 26.938 20.469 1 97.12 67 VAL A N 1
ATOM 478 C CA . VAL A 1 67 ? -11.992 25.812 20.297 1 97.12 67 VAL A CA 1
ATOM 479 C C . VAL A 1 67 ? -10.773 25.984 21.203 1 97.12 67 VAL A C 1
ATOM 481 O O . VAL A 1 67 ? -10.383 25.047 21.906 1 97.12 67 VAL A O 1
ATOM 484 N N . ILE A 1 68 ? -10.227 27.156 21.172 1 95.75 68 ILE A N 1
ATOM 485 C CA . ILE A 1 68 ? -9.023 27.422 21.969 1 95.75 68 ILE A CA 1
ATOM 486 C C . ILE A 1 68 ? -9.344 27.266 23.453 1 95.75 68 ILE A C 1
ATOM 488 O O . ILE A 1 68 ? -8.586 26.641 24.188 1 95.75 68 ILE A O 1
ATOM 492 N N . LYS A 1 69 ? -10.477 27.781 23.859 1 93.94 69 LYS A N 1
ATOM 493 C CA . LYS A 1 69 ? -10.867 27.766 25.266 1 93.94 69 LYS A CA 1
ATOM 494 C C . LYS A 1 69 ? -11.094 26.344 25.766 1 93.94 69 LYS A C 1
ATOM 496 O O . LYS A 1 69 ? -10.734 26.016 26.906 1 93.94 69 LYS A O 1
ATOM 501 N N . ASN A 1 70 ? -11.555 25.484 24.953 1 94.62 70 ASN A N 1
ATOM 502 C CA . ASN A 1 70 ? -12.055 24.188 25.422 1 94.62 70 ASN A CA 1
ATOM 503 C C . ASN A 1 70 ? -11.133 23.047 25.016 1 94.62 70 ASN A C 1
ATOM 505 O O . ASN A 1 70 ? -11.523 21.891 25.062 1 94.62 70 ASN A O 1
ATOM 509 N N . SER A 1 71 ? -9.977 23.359 24.562 1 96.19 71 SER A N 1
ATOM 510 C CA . SER A 1 71 ? -9.055 22.312 24.094 1 96.19 71 SER A CA 1
ATOM 511 C C . SER A 1 71 ? -7.711 22.422 24.812 1 96.19 71 SER A C 1
ATOM 513 O O . SER A 1 71 ? -7.309 23.5 25.234 1 96.19 71 SER A O 1
ATOM 515 N N . ASP A 1 72 ? -7.051 21.312 24.922 1 94.62 72 ASP A N 1
ATOM 516 C CA . ASP A 1 72 ? -5.684 21.25 25.438 1 94.62 72 ASP A CA 1
ATOM 517 C C . ASP A 1 72 ? -4.672 21.375 24.297 1 94.62 72 ASP A C 1
ATOM 519 O O . ASP A 1 72 ? -3.629 22.016 24.453 1 94.62 72 ASP A O 1
ATOM 523 N N . VAL A 1 73 ? -5 20.781 23.234 1 96.81 73 VAL A N 1
ATOM 524 C CA . VAL A 1 73 ? -4.211 20.828 22 1 96.81 73 VAL A CA 1
ATOM 525 C C . VAL A 1 73 ? -5.062 21.391 20.859 1 96.81 73 VAL A C 1
ATOM 527 O O . VAL A 1 73 ? -6.191 20.953 20.641 1 96.81 73 VAL A O 1
ATOM 530 N N . ILE A 1 74 ? -4.531 22.375 20.219 1 97.94 74 ILE A N 1
ATOM 531 C CA . ILE A 1 74 ? -5.262 23.016 19.125 1 97.94 74 ILE A CA 1
ATOM 532 C C . ILE A 1 74 ? -4.543 22.734 17.797 1 97.94 74 ILE A C 1
ATOM 534 O O . ILE A 1 74 ? -3.383 23.125 17.625 1 97.94 74 ILE A O 1
ATOM 538 N N . ILE A 1 75 ? -5.211 22.125 16.891 1 98.62 75 ILE A N 1
ATOM 539 C CA . ILE A 1 75 ? -4.676 21.875 15.555 1 98.62 75 ILE A CA 1
ATOM 540 C C . ILE A 1 75 ? -5.141 22.969 14.594 1 98.62 75 ILE A C 1
ATOM 542 O O . ILE A 1 75 ? -6.344 23.125 14.359 1 98.62 75 ILE A O 1
ATOM 546 N N . LEU A 1 76 ? -4.195 23.688 14.125 1 98.31 76 LEU A N 1
ATOM 547 C CA . LEU A 1 76 ? -4.465 24.672 13.094 1 98.31 76 LEU A CA 1
ATOM 548 C C . LEU A 1 76 ? -4.543 24.016 11.719 1 98.31 76 LEU A C 1
ATOM 550 O O . LEU A 1 76 ? -3.514 23.703 11.109 1 98.31 76 LEU A O 1
ATOM 554 N N . ALA A 1 77 ? -5.742 23.922 11.195 1 97.56 77 ALA A N 1
ATOM 555 C CA . ALA A 1 77 ? -5.984 23.172 9.961 1 97.56 77 ALA A CA 1
ATOM 556 C C . ALA A 1 77 ? -6.648 24.047 8.906 1 97.56 77 ALA A C 1
ATOM 558 O O . ALA A 1 77 ? -7.535 23.594 8.18 1 97.56 77 ALA A O 1
ATOM 559 N N . THR A 1 78 ? -6.297 25.266 8.836 1 95.25 78 THR A N 1
ATOM 560 C CA . THR A 1 78 ? -6.77 26.188 7.801 1 95.25 78 THR A CA 1
ATOM 561 C C . THR A 1 78 ? -5.785 26.219 6.633 1 95.25 78 THR A C 1
ATOM 563 O O . THR A 1 78 ? -4.664 25.734 6.742 1 95.25 78 THR A O 1
ATOM 566 N N . LYS A 1 79 ? -6.273 26.797 5.543 1 91.25 79 LYS A N 1
ATOM 567 C CA . LYS A 1 79 ? -5.32 27.141 4.492 1 91.25 79 LYS A CA 1
ATOM 568 C C . LYS A 1 79 ? -4.348 28.219 4.965 1 91.25 79 LYS A C 1
ATOM 570 O O . LYS A 1 79 ? -4.695 29.047 5.805 1 91.25 79 LYS A O 1
ATOM 575 N N . PRO A 1 80 ? -3.141 28.203 4.387 1 93 80 PRO A N 1
ATOM 576 C CA . PRO A 1 80 ? -2.145 29.188 4.82 1 93 80 PRO A CA 1
ATOM 577 C C . PRO A 1 80 ? -2.633 30.625 4.672 1 93 80 PRO A C 1
ATOM 579 O O . PRO A 1 80 ? -2.408 31.453 5.559 1 93 80 PRO A O 1
ATOM 582 N N . ASN A 1 81 ? -3.389 30.891 3.646 1 92.38 81 ASN A N 1
ATOM 583 C CA . ASN A 1 81 ? -3.83 32.25 3.377 1 92.38 81 ASN A CA 1
ATOM 584 C C . ASN A 1 81 ? -5.012 32.656 4.262 1 92.38 81 ASN A C 1
ATOM 586 O O . ASN A 1 81 ? -5.445 33.812 4.246 1 92.38 81 ASN A O 1
ATOM 590 N N . LYS A 1 82 ? -5.457 31.75 5.09 1 94.56 82 LYS A N 1
ATOM 591 C CA . LYS A 1 82 ? -6.602 32.031 5.957 1 94.56 82 LYS A CA 1
ATOM 592 C C . LYS A 1 82 ? -6.184 32.062 7.426 1 94.56 82 LYS A C 1
ATOM 594 O O . LYS A 1 82 ? -7.012 32.281 8.305 1 94.56 82 LYS A O 1
ATOM 599 N N . LEU A 1 83 ? -4.934 31.844 7.691 1 95.25 83 LEU A N 1
ATOM 600 C CA . LEU A 1 83 ? -4.461 31.734 9.07 1 95.25 83 LEU A CA 1
ATOM 601 C C . LEU A 1 83 ? -4.699 33.031 9.828 1 95.25 83 LEU A C 1
ATOM 603 O O . LEU A 1 83 ? -5.219 33.031 10.945 1 95.25 83 LEU A O 1
ATOM 607 N N . ASP A 1 84 ? -4.336 34.156 9.203 1 95.19 84 ASP A N 1
ATOM 608 C CA . ASP A 1 84 ? -4.484 35.469 9.875 1 95.19 84 ASP A CA 1
ATOM 609 C C . ASP A 1 84 ? -5.949 35.75 10.203 1 95.19 84 ASP A C 1
ATOM 611 O O . ASP A 1 84 ? -6.266 36.219 11.297 1 95.19 84 ASP A O 1
ATOM 615 N N . GLU A 1 85 ? -6.75 35.438 9.227 1 96.25 85 GLU A N 1
ATOM 616 C CA . GLU A 1 85 ? -8.18 35.625 9.438 1 96.25 85 GLU A CA 1
ATOM 617 C C . GLU A 1 85 ? -8.688 34.75 10.578 1 96.25 85 GLU A C 1
ATOM 619 O O . GLU A 1 85 ? -9.492 35.188 11.398 1 96.25 85 GLU A O 1
ATOM 624 N N . ALA A 1 86 ? -8.273 33.531 10.656 1 96.81 86 ALA A N 1
ATOM 625 C CA . ALA A 1 86 ? -8.68 32.594 11.688 1 96.81 86 ALA A CA 1
ATOM 626 C C . ALA A 1 86 ? -8.219 33.062 13.07 1 96.81 86 ALA A C 1
ATOM 628 O O . ALA A 1 86 ? -8.969 32.969 14.039 1 96.81 86 ALA A O 1
ATOM 629 N N . LEU A 1 87 ? -7.008 33.531 13.172 1 95.12 87 LEU A N 1
ATOM 630 C CA . LEU A 1 87 ? -6.461 34 14.438 1 95.12 87 LEU A CA 1
ATOM 631 C C . LEU A 1 87 ? -7.156 35.281 14.898 1 95.12 87 LEU A C 1
ATOM 633 O O . LEU A 1 87 ? -7.375 35.469 16.094 1 95.12 87 LEU A O 1
ATOM 637 N N . ASN A 1 88 ? -7.469 36.125 13.953 1 94.88 88 ASN A N 1
ATOM 638 C CA . ASN A 1 88 ? -8.227 37.344 14.297 1 94.88 88 ASN A CA 1
ATOM 639 C C . ASN A 1 88 ? -9.586 37 14.898 1 94.88 88 ASN A C 1
ATOM 641 O O . ASN A 1 88 ? -10.031 37.625 15.844 1 94.88 88 ASN A O 1
ATOM 645 N N . ASP A 1 89 ? -10.211 36.031 14.297 1 96.19 89 ASP A N 1
ATOM 646 C CA . ASP A 1 89 ? -11.477 35.562 14.859 1 96.19 89 ASP A CA 1
ATOM 647 C C . ASP A 1 89 ? -11.289 35.031 16.281 1 96.19 89 ASP A C 1
ATOM 649 O O . ASP A 1 89 ? -12.125 35.281 17.141 1 96.19 89 ASP A O 1
ATOM 653 N N . ALA A 1 90 ? -10.266 34.281 16.531 1 93.62 90 ALA A N 1
ATOM 654 C CA . ALA A 1 90 ? -9.969 33.75 17.859 1 93.62 90 ALA A CA 1
ATOM 655 C C . ALA A 1 90 ? -9.82 34.875 18.875 1 93.62 90 ALA A C 1
ATOM 657 O O . ALA A 1 90 ? -10.344 34.781 19.984 1 93.62 90 ALA A O 1
ATOM 658 N N . ILE A 1 91 ? -9.133 35.906 18.469 1 89.81 91 ILE A N 1
ATOM 659 C CA . ILE A 1 91 ? -8.922 37.031 19.344 1 89.81 91 ILE A CA 1
ATOM 660 C C . ILE A 1 91 ? -10.258 37.688 19.703 1 89.81 91 ILE A C 1
ATOM 662 O O . ILE A 1 91 ? -10.508 38 20.859 1 89.81 91 ILE A O 1
ATOM 666 N N . ARG A 1 92 ? -11.078 37.781 18.734 1 92.5 92 ARG A N 1
ATOM 667 C CA . ARG A 1 92 ? -12.359 38.438 18.906 1 92.5 92 ARG A CA 1
ATOM 668 C C . ARG A 1 92 ? -13.297 37.625 19.781 1 92.5 92 ARG A C 1
ATOM 670 O O . ARG A 1 92 ? -14.109 38.156 20.531 1 92.5 92 ARG A O 1
ATOM 677 N N . THR A 1 93 ? -13.133 36.375 19.719 1 92.88 93 THR A N 1
ATOM 678 C CA . THR A 1 93 ? -14.141 35.5 20.312 1 92.88 93 THR A CA 1
ATOM 679 C C . THR A 1 93 ? -13.609 34.875 21.594 1 92.88 93 THR A C 1
ATOM 681 O O . THR A 1 93 ? -14.352 34.188 22.297 1 92.88 93 THR A O 1
ATOM 684 N N . LEU A 1 94 ? -12.359 35.031 21.828 1 88.81 94 LEU A N 1
ATOM 685 C CA . LEU A 1 94 ? -11.773 34.562 23.078 1 88.81 94 LEU A CA 1
ATOM 686 C C . LEU A 1 94 ? -11.844 35.656 24.156 1 88.81 94 LEU A C 1
ATOM 688 O O . LEU A 1 94 ? -11.484 36.812 23.906 1 88.81 94 LEU A O 1
ATOM 692 N N . PRO A 1 95 ? -12.406 35.281 25.266 1 81.44 95 PRO A N 1
ATOM 693 C CA . PRO A 1 95 ? -12.344 36.281 26.344 1 81.44 95 PRO A CA 1
ATOM 694 C C . PRO A 1 95 ? -10.906 36.656 26.703 1 81.44 95 PRO A C 1
ATOM 696 O O . PRO A 1 95 ? -10.023 35.781 26.734 1 81.44 95 PRO A O 1
ATOM 699 N N . PRO A 1 96 ? -10.656 37.844 26.953 1 74.44 96 PRO A N 1
ATOM 700 C CA . PRO A 1 96 ? -9.297 38.312 27.219 1 74.44 96 PRO A CA 1
ATOM 701 C C . PRO A 1 96 ? -8.648 37.625 28.406 1 74.44 96 PRO A C 1
ATOM 703 O O . PRO A 1 96 ? -9.312 37.344 29.406 1 74.44 96 PRO A O 1
ATOM 706 N N . ASN A 1 97 ? -7.43 37.25 28.266 1 70.31 97 ASN A N 1
ATOM 707 C CA . ASN A 1 97 ? -6.531 36.75 29.297 1 70.31 97 ASN A CA 1
ATOM 708 C C . ASN A 1 97 ? -7.055 35.469 29.922 1 70.31 97 ASN A C 1
ATOM 710 O O . ASN A 1 97 ? -6.797 35.188 31.094 1 70.31 97 ASN A O 1
ATOM 714 N N . GLU A 1 98 ? -7.793 34.812 29.125 1 74.88 98 GLU A N 1
ATOM 715 C CA . GLU A 1 98 ? -8.375 33.594 29.719 1 74.88 98 GLU A CA 1
ATOM 716 C C . GLU A 1 98 ? -7.508 32.375 29.438 1 74.88 98 GLU A C 1
ATOM 718 O O . GLU A 1 98 ? -7.465 31.453 30.234 1 74.88 98 GLU A O 1
ATOM 723 N N . VAL A 1 99 ? -6.875 32.469 28.422 1 75.62 99 VAL A N 1
ATOM 724 C CA . VAL A 1 99 ? -6.172 31.25 28.031 1 75.62 99 VAL A CA 1
ATOM 725 C C . VAL A 1 99 ? -4.699 31.562 27.781 1 75.62 99 VAL A C 1
ATOM 727 O O . VAL A 1 99 ? -4.367 32.562 27.172 1 75.62 99 VAL A O 1
ATOM 730 N N . HIS A 1 100 ? -3.844 30.703 28.469 1 77.25 100 HIS A N 1
ATOM 731 C CA . HIS A 1 100 ? -2.408 30.812 28.234 1 77.25 100 HIS A CA 1
ATOM 732 C C . HIS A 1 100 ? -1.772 29.422 28.125 1 77.25 100 HIS A C 1
ATOM 734 O O . HIS A 1 100 ? -2.381 28.422 28.516 1 77.25 100 HIS A O 1
ATOM 740 N N . SER A 1 101 ? -0.646 29.391 27.438 1 86 101 SER A N 1
ATOM 741 C CA . SER A 1 101 ? 0.255 28.234 27.422 1 86 101 SER A CA 1
ATOM 742 C C . SER A 1 101 ? -0.416 27.016 26.812 1 86 101 SER A C 1
ATOM 744 O O . SER A 1 101 ? -0.401 25.938 27.406 1 86 101 SER A O 1
ATOM 746 N N . LYS A 1 102 ? -1.084 27.219 25.688 1 91.25 102 LYS A N 1
ATOM 747 C CA . LYS A 1 102 ? -1.685 26.109 24.969 1 91.25 102 LYS A CA 1
ATOM 748 C C . LYS A 1 102 ? -0.709 25.516 23.953 1 91.25 102 LYS A C 1
ATOM 750 O O . LYS A 1 102 ? 0.259 26.172 23.562 1 91.25 102 LYS A O 1
ATOM 755 N N . VAL A 1 103 ? -0.913 24.297 23.625 1 95.75 103 VAL A N 1
ATOM 756 C CA . VAL A 1 103 ? -0.129 23.656 22.578 1 95.75 103 VAL A CA 1
ATOM 757 C C . VAL A 1 103 ? -0.86 23.766 21.25 1 95.75 103 VAL A C 1
ATOM 759 O O . VAL A 1 103 ? -2.01 23.344 21.125 1 95.75 103 VAL A O 1
ATOM 762 N N . PHE A 1 104 ? -0.179 24.406 20.312 1 97.94 104 PHE A N 1
ATOM 763 C CA . PHE A 1 104 ? -0.704 24.5 18.953 1 97.94 104 PHE A CA 1
ATOM 764 C C . PHE A 1 104 ? 0.059 23.578 18.016 1 97.94 104 PHE A C 1
ATOM 766 O O . PHE A 1 104 ? 1.288 23.5 18.078 1 97.94 104 PHE A O 1
ATOM 773 N N . VAL A 1 105 ? -0.673 22.844 17.234 1 98.5 105 VAL A N 1
ATOM 774 C CA . VAL A 1 105 ? -0.12 22.016 16.156 1 98.5 105 VAL A CA 1
ATOM 775 C C . VAL A 1 105 ? -0.5 22.594 14.805 1 98.5 105 VAL A C 1
ATOM 777 O O . VAL A 1 105 ? -1.684 22.672 14.469 1 98.5 105 VAL A O 1
ATOM 780 N N . SER A 1 106 ? 0.463 23 14.109 1 98.25 106 SER A N 1
ATOM 781 C CA . SER A 1 106 ? 0.196 23.562 12.781 1 98.25 106 SER A CA 1
ATOM 782 C C . SER A 1 106 ? 0.352 22.5 11.695 1 98.25 106 SER A C 1
ATOM 784 O O . SER A 1 106 ? 1.411 21.875 11.57 1 98.25 106 SER A O 1
ATOM 786 N N . ILE A 1 107 ? -0.659 22.312 10.875 1 97.25 107 ILE A N 1
ATOM 787 C CA . ILE A 1 107 ? -0.544 21.406 9.734 1 97.25 107 ILE A CA 1
ATOM 788 C C . ILE A 1 107 ? -0.671 22.219 8.438 1 97.25 107 ILE A C 1
ATOM 790 O O . ILE A 1 107 ? -1.102 21.688 7.41 1 97.25 107 ILE A O 1
ATOM 794 N N . LEU A 1 108 ? -0.351 23.547 8.516 1 94.88 108 LEU A N 1
ATOM 795 C CA . LEU A 1 108 ? -0.396 24.438 7.355 1 94.88 108 LEU A CA 1
ATOM 796 C C . LEU A 1 108 ? 0.745 24.125 6.391 1 94.88 108 LEU A C 1
ATOM 798 O O . LEU A 1 108 ? 1.906 24.047 6.801 1 94.88 108 LEU A O 1
ATOM 802 N N . ALA A 1 109 ? 0.392 24.047 5.121 1 89.88 109 ALA A N 1
ATOM 803 C CA . ALA A 1 109 ? 1.394 23.734 4.105 1 89.88 109 ALA A CA 1
ATOM 804 C C . ALA A 1 109 ? 2.381 24.875 3.928 1 89.88 109 ALA A C 1
ATOM 806 O O . ALA A 1 109 ? 1.976 26.031 3.717 1 89.88 109 ALA A O 1
ATOM 807 N N . GLY A 1 110 ? 3.596 24.594 4.145 1 91.62 110 GLY A N 1
ATOM 808 C CA . GLY A 1 110 ? 4.656 25.5 3.729 1 91.62 110 GLY A CA 1
ATOM 809 C C . GLY A 1 110 ? 4.996 26.547 4.773 1 91.62 110 GLY A C 1
ATOM 810 O O . GLY A 1 110 ? 6.066 27.141 4.727 1 91.62 110 GLY A O 1
ATOM 811 N N . VAL A 1 111 ? 4.137 26.828 5.762 1 93.75 111 VAL A N 1
ATOM 812 C CA . VAL A 1 111 ? 4.383 27.891 6.723 1 93.75 111 VAL A CA 1
ATOM 813 C C . VAL A 1 111 ? 5.379 27.422 7.777 1 93.75 111 VAL A C 1
ATOM 815 O O . VAL A 1 111 ? 5.145 26.422 8.461 1 93.75 111 VAL A O 1
ATOM 818 N N . LYS A 1 112 ? 6.406 28.156 7.938 1 94.88 112 LYS A N 1
ATOM 819 C CA . LYS A 1 112 ? 7.465 27.781 8.867 1 94.88 112 LYS A CA 1
ATOM 820 C C . LYS A 1 112 ? 6.996 27.906 10.312 1 94.88 112 LYS A C 1
ATOM 822 O O . LYS A 1 112 ? 6.129 28.734 10.617 1 94.88 112 LYS A O 1
ATOM 827 N N . VAL A 1 113 ? 7.613 27.141 11.094 1 96.06 113 VAL A N 1
ATOM 828 C CA . VAL A 1 113 ? 7.16 27.016 12.477 1 96.06 113 VAL A CA 1
ATOM 829 C C . VAL A 1 113 ? 7.328 28.359 13.195 1 96.06 113 VAL A C 1
ATOM 831 O O . VAL A 1 113 ? 6.504 28.734 14.031 1 96.06 113 VAL A O 1
ATOM 834 N N . ASP A 1 114 ? 8.367 29.094 12.898 1 94.75 114 ASP A N 1
ATOM 835 C CA . ASP A 1 114 ? 8.609 30.391 13.523 1 94.75 114 ASP A CA 1
ATOM 836 C C . ASP A 1 114 ? 7.516 31.391 13.156 1 94.75 114 ASP A C 1
ATOM 838 O O . ASP A 1 114 ? 7.105 32.219 13.992 1 94.75 114 ASP A O 1
ATOM 842 N N . GLY A 1 115 ? 7.117 31.312 11.922 1 93.56 115 GLY A N 1
ATOM 843 C CA . GLY A 1 115 ? 6.031 32.188 11.477 1 93.56 115 GLY A CA 1
ATOM 844 C C . GLY A 1 115 ? 4.723 31.906 12.195 1 93.56 115 GLY A C 1
ATOM 845 O O . GLY A 1 115 ? 4.051 32.844 12.648 1 93.56 115 GLY A O 1
ATOM 846 N N . VAL A 1 116 ? 4.387 30.672 12.375 1 95.75 116 VAL A N 1
ATOM 847 C CA . VAL A 1 116 ? 3.17 30.281 13.078 1 95.75 116 VAL A CA 1
ATOM 848 C C . VAL A 1 116 ? 3.266 30.688 14.547 1 95.75 116 VAL A C 1
ATOM 850 O O . VAL A 1 116 ? 2.307 31.203 15.117 1 95.75 116 VAL A O 1
ATOM 853 N N . HIS A 1 117 ? 4.41 30.422 15.094 1 95.94 117 HIS A N 1
ATOM 854 C CA . HIS A 1 117 ? 4.629 30.734 16.5 1 95.94 117 HIS A CA 1
ATOM 855 C C . HIS A 1 117 ? 4.41 32.219 16.781 1 95.94 117 HIS A C 1
ATOM 857 O O . HIS A 1 117 ? 3.73 32.562 17.75 1 95.94 117 HIS A O 1
ATOM 863 N N . SER A 1 118 ? 4.98 33.031 15.984 1 94.56 118 SER A N 1
ATOM 864 C CA . SER A 1 118 ? 4.848 34.469 16.172 1 94.56 118 SER A CA 1
ATOM 865 C C . SER A 1 118 ? 3.385 34.906 16.109 1 94.56 118 SER A C 1
ATOM 867 O O . SER A 1 118 ? 2.928 35.688 16.953 1 94.56 118 SER A O 1
ATOM 869 N N . LYS A 1 119 ? 2.674 34.344 15.211 1 94 119 LYS A N 1
ATOM 870 C CA . LYS A 1 119 ? 1.275 34.719 15.016 1 94 119 LYS A CA 1
ATOM 871 C C . LYS A 1 119 ? 0.407 34.219 16.156 1 94 119 LYS A C 1
ATOM 873 O O . LYS A 1 119 ? -0.463 34.938 16.656 1 94 119 LYS A O 1
ATOM 878 N N . VAL A 1 120 ? 0.661 33.031 16.547 1 94.12 120 VAL A N 1
ATOM 879 C CA . VAL A 1 120 ? -0.133 32.406 17.594 1 94.12 120 VAL A CA 1
ATOM 880 C C . VAL A 1 120 ? 0.148 33.094 18.938 1 94.12 120 VAL A C 1
ATOM 882 O O . VAL A 1 120 ? -0.764 33.281 19.734 1 94.12 120 VAL A O 1
ATOM 885 N N . ASN A 1 121 ? 1.404 33.438 19.172 1 91.81 121 ASN A N 1
ATOM 886 C CA . ASN A 1 121 ? 1.792 34.094 20.422 1 91.81 121 ASN A CA 1
ATOM 887 C C . ASN A 1 121 ? 1.16 35.469 20.562 1 91.81 121 ASN A C 1
ATOM 889 O O . ASN A 1 121 ? 0.928 35.938 21.688 1 91.81 121 ASN A O 1
ATOM 893 N N . ALA A 1 122 ? 0.857 36.031 19.438 1 86.44 122 ALA A N 1
ATOM 894 C CA . ALA A 1 122 ? 0.185 37.312 19.469 1 86.44 122 ALA A CA 1
ATOM 895 C C . ALA A 1 122 ? -1.257 37.188 19.938 1 86.44 122 ALA A C 1
ATOM 897 O O . ALA A 1 122 ? -1.838 38.125 20.469 1 86.44 122 ALA A O 1
ATOM 898 N N . VAL A 1 123 ? -1.808 36.031 19.859 1 84.44 123 VAL A N 1
ATOM 899 C CA . VAL A 1 123 ? -3.201 35.781 20.219 1 84.44 123 VAL A CA 1
ATOM 900 C C . VAL A 1 123 ? -3.275 35.125 21.594 1 84.44 123 VAL A C 1
ATOM 902 O O . VAL A 1 123 ? -4.074 35.531 22.438 1 84.44 123 VAL A O 1
ATOM 905 N N . VAL A 1 124 ? -2.482 34.094 21.75 1 88.06 124 VAL A N 1
ATOM 906 C CA . VAL A 1 124 ? -2.379 33.344 23 1 88.06 124 VAL A CA 1
ATOM 907 C C . VAL A 1 124 ? -0.944 33.406 23.516 1 88.06 124 VAL A C 1
ATOM 909 O O . VAL A 1 124 ? -0.097 32.625 23.125 1 88.06 124 VAL A O 1
ATOM 912 N N . PRO A 1 125 ? -0.744 34.188 24.5 1 88.88 125 PRO A N 1
ATOM 913 C CA . PRO A 1 125 ? 0.629 34.375 24.984 1 88.88 125 PRO A CA 1
ATOM 914 C C . PRO A 1 125 ? 1.223 33.062 25.531 1 88.88 125 PRO A C 1
ATOM 916 O O . PRO A 1 125 ? 0.504 32.25 26.125 1 88.88 125 PRO A O 1
ATOM 919 N N . LYS A 1 126 ? 2.541 32.844 25.328 1 91.56 126 LYS A N 1
ATOM 920 C CA . LYS A 1 126 ? 3.322 31.703 25.828 1 91.56 126 LYS A CA 1
ATOM 921 C C . LYS A 1 126 ? 2.852 30.391 25.203 1 91.56 126 LYS A C 1
ATOM 923 O O . LYS A 1 126 ? 2.875 29.344 25.859 1 91.56 126 LYS A O 1
ATOM 928 N N . SER A 1 127 ? 2.293 30.562 24.031 1 92.69 127 SER A N 1
ATOM 929 C CA . SER A 1 127 ? 1.867 29.359 23.312 1 92.69 127 SER A CA 1
ATOM 930 C C . SER A 1 127 ? 3.064 28.531 22.859 1 92.69 127 SER A C 1
ATOM 932 O O . SER A 1 127 ? 4.16 29.078 22.672 1 92.69 127 SER A O 1
ATOM 934 N N . ARG A 1 128 ? 2.918 27.281 22.828 1 96.62 128 ARG A N 1
ATOM 935 C CA . ARG A 1 128 ? 3.879 26.328 22.281 1 96.62 128 ARG A CA 1
ATOM 936 C C . ARG A 1 128 ? 3.395 25.75 20.953 1 96.62 128 ARG A C 1
ATOM 938 O O . ARG A 1 128 ? 2.209 25.453 20.797 1 96.62 128 ARG A O 1
ATOM 945 N N . VAL A 1 129 ? 4.344 25.734 19.969 1 97.62 129 VAL A N 1
ATOM 946 C CA . VAL A 1 129 ? 3.926 25.359 18.609 1 97.62 129 VAL A CA 1
ATOM 947 C C . VAL A 1 129 ? 4.754 24.172 18.125 1 97.62 129 VAL A C 1
ATOM 949 O O . VAL A 1 129 ? 5.965 24.125 18.344 1 97.62 129 VAL A O 1
ATOM 952 N N . VAL A 1 130 ? 4.102 23.188 17.562 1 98.38 130 VAL A N 1
ATOM 953 C CA . VAL A 1 130 ? 4.707 22.094 16.828 1 98.38 130 VAL A CA 1
ATOM 954 C C . VAL A 1 130 ? 4.168 22.094 15.391 1 98.38 130 VAL A C 1
ATOM 956 O O . VAL A 1 130 ? 2.961 22.234 15.18 1 98.38 130 VAL A O 1
ATOM 959 N N . ARG A 1 131 ? 5.051 22.016 14.445 1 98.19 131 ARG A N 1
ATOM 960 C CA . ARG A 1 131 ? 4.645 21.906 13.047 1 98.19 131 ARG A CA 1
ATOM 961 C C . ARG A 1 131 ? 4.582 20.453 12.609 1 98.19 131 ARG A C 1
ATOM 963 O O . ARG A 1 131 ? 5.516 19.672 12.852 1 98.19 131 ARG A O 1
ATOM 970 N N . VAL A 1 132 ? 3.48 20.062 11.961 1 98.31 132 VAL A N 1
ATOM 971 C CA . VAL A 1 132 ? 3.285 18.688 11.523 1 98.31 132 VAL A CA 1
ATOM 972 C C . VAL A 1 132 ? 2.861 18.672 10.055 1 98.31 132 VAL A C 1
ATOM 974 O O . VAL A 1 132 ? 2.102 19.531 9.609 1 98.31 132 VAL A O 1
ATOM 977 N N . VAL A 1 133 ? 3.418 17.781 9.32 1 97.94 133 VAL A N 1
ATOM 978 C CA . VAL A 1 133 ? 2.912 17.438 7.992 1 97.94 133 VAL A CA 1
ATOM 979 C C . VAL A 1 133 ? 2.336 16.031 8.008 1 97.94 133 VAL A C 1
ATOM 981 O O . VAL A 1 133 ? 3.082 15.047 7.945 1 97.94 133 VAL A O 1
ATOM 984 N N . PRO A 1 134 ? 1.064 15.906 8.047 1 97.75 134 PRO A N 1
ATOM 985 C CA . PRO A 1 134 ? 0.402 14.602 7.969 1 97.75 134 PRO A CA 1
ATOM 986 C C . PRO A 1 134 ? -0.033 14.242 6.551 1 97.75 134 PRO A C 1
ATOM 988 O O . PRO A 1 134 ? 0.309 14.953 5.598 1 97.75 134 PRO A O 1
ATOM 991 N N . ASN A 1 135 ? -0.625 13.078 6.414 1 97.62 135 ASN A N 1
ATOM 992 C CA . ASN A 1 135 ? -1.298 12.734 5.164 1 97.62 135 ASN A CA 1
ATOM 993 C C . ASN A 1 135 ? -2.639 12.047 5.422 1 97.62 135 ASN A C 1
ATOM 995 O O . ASN A 1 135 ? -2.92 11.633 6.543 1 97.62 135 ASN A O 1
ATOM 999 N N . THR A 1 136 ? -3.502 12.047 4.496 1 96.88 136 THR A N 1
ATOM 1000 C CA . THR A 1 136 ? -4.898 11.664 4.664 1 96.88 136 THR A CA 1
ATOM 1001 C C . THR A 1 136 ? -5.012 10.195 5.074 1 96.88 136 THR A C 1
ATOM 1003 O O . THR A 1 136 ? -5.969 9.805 5.746 1 96.88 136 THR A O 1
ATOM 1006 N N . PRO A 1 137 ? -4.082 9.344 4.824 1 98.38 137 PRO A N 1
ATOM 1007 C CA . PRO A 1 137 ? -4.223 7.945 5.219 1 98.38 137 PRO A CA 1
ATOM 1008 C C . PRO A 1 137 ? -4.215 7.75 6.73 1 98.38 137 PRO A C 1
ATOM 1010 O O . PRO A 1 137 ? -4.457 6.645 7.219 1 98.38 137 PRO A O 1
ATOM 1013 N N . VAL A 1 138 ? -3.973 8.812 7.5 1 97.38 138 VAL A N 1
ATOM 1014 C CA . VAL A 1 138 ? -4.156 8.742 8.945 1 97.38 138 VAL A CA 1
ATOM 1015 C C . VAL A 1 138 ? -5.578 8.289 9.266 1 97.38 138 VAL A C 1
ATOM 1017 O O . VAL A 1 138 ? -5.82 7.648 10.289 1 97.38 138 VAL A O 1
ATOM 1020 N N . ALA A 1 139 ? -6.484 8.516 8.367 1 96.06 139 ALA A N 1
ATOM 1021 C CA . ALA A 1 139 ? -7.895 8.18 8.539 1 96.06 139 ALA A CA 1
ATOM 1022 C C . ALA A 1 139 ? -8.094 6.668 8.633 1 96.06 139 ALA A C 1
ATOM 1024 O O . ALA A 1 139 ? -9.062 6.195 9.227 1 96.06 139 ALA A O 1
ATOM 1025 N N . VAL A 1 140 ? -7.117 5.918 8.07 1 95.94 140 VAL A N 1
ATOM 1026 C CA . VAL A 1 140 ? -7.273 4.465 8.047 1 95.94 140 VAL A CA 1
ATOM 1027 C C . VAL A 1 140 ? -6.145 3.812 8.836 1 95.94 140 VAL A C 1
ATOM 1029 O O . VAL A 1 140 ? -5.832 2.637 8.633 1 95.94 140 VAL A O 1
ATOM 1032 N N . GLY A 1 141 ? -5.504 4.637 9.586 1 95.06 141 GLY A N 1
ATOM 1033 C CA . GLY A 1 141 ? -4.488 4.113 10.484 1 95.06 141 GLY A CA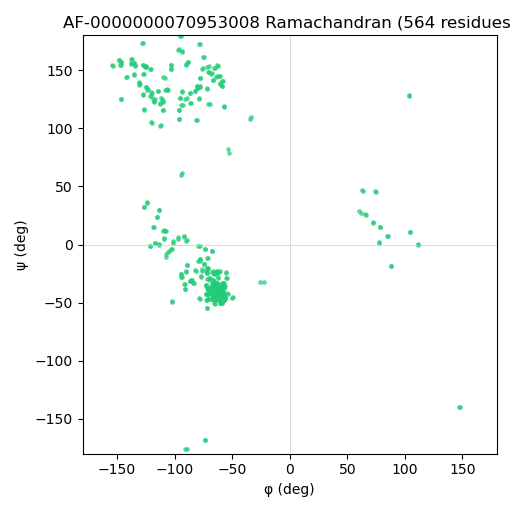 1
ATOM 1034 C C . GLY A 1 141 ? -3.178 3.801 9.789 1 95.06 141 GLY A C 1
ATOM 1035 O O . GLY A 1 141 ? -2.354 3.051 10.312 1 95.06 141 GLY A O 1
ATOM 1036 N N . ALA A 1 142 ? -2.984 4.281 8.617 1 97.25 142 ALA A N 1
ATOM 1037 C CA . ALA A 1 142 ? -1.779 3.99 7.84 1 97.25 142 ALA A CA 1
ATOM 1038 C C . ALA A 1 142 ? -1.106 5.277 7.371 1 97.25 142 ALA A C 1
ATOM 1040 O O . ALA A 1 142 ? -0.542 5.324 6.273 1 97.25 142 ALA A O 1
ATOM 1041 N N . GLY A 1 143 ? -1.209 6.281 8.125 1 97.94 143 GLY A N 1
ATOM 1042 C CA . GLY A 1 143 ? -0.642 7.582 7.801 1 97.94 143 GLY A CA 1
ATOM 1043 C C . GLY A 1 143 ? 0.865 7.633 7.969 1 97.94 143 GLY A C 1
ATOM 1044 O O . GLY A 1 143 ? 1.459 6.738 8.57 1 97.94 143 GLY A O 1
ATOM 1045 N N . ALA A 1 144 ? 1.468 8.586 7.371 1 98.5 144 ALA A N 1
ATOM 1046 C CA . ALA A 1 144 ? 2.855 9.008 7.555 1 98.5 144 ALA A CA 1
ATOM 1047 C C . ALA A 1 144 ? 2.939 10.5 7.855 1 98.5 144 ALA A C 1
ATOM 1049 O O . ALA A 1 144 ? 2.533 11.336 7.039 1 98.5 144 ALA A O 1
ATOM 1050 N N . SER A 1 145 ? 3.43 10.805 9.055 1 98.44 145 SER A N 1
ATOM 1051 C CA . SER A 1 145 ? 3.514 12.195 9.492 1 98.44 145 SER A CA 1
ATOM 1052 C C . SER A 1 145 ? 4.922 12.539 9.961 1 98.44 145 SER A C 1
ATOM 1054 O O . SER A 1 145 ? 5.633 11.688 10.492 1 98.44 145 SER A O 1
ATOM 1056 N N . ILE A 1 146 ? 5.293 13.742 9.727 1 98.56 146 ILE A N 1
ATOM 1057 C CA . ILE A 1 146 ? 6.535 14.289 10.258 1 98.56 146 ILE A CA 1
ATOM 1058 C C . ILE A 1 146 ? 6.246 15.562 11.039 1 98.56 146 ILE A C 1
ATOM 1060 O O . ILE A 1 146 ? 5.23 16.219 10.805 1 98.56 146 ILE A O 1
ATOM 1064 N N . TYR A 1 147 ? 7.125 15.867 12 1 98.38 147 TYR A N 1
ATOM 1065 C CA . TYR A 1 147 ? 6.922 17.078 12.781 1 98.38 147 TYR A CA 1
ATOM 1066 C C . TYR A 1 147 ? 8.258 17.703 13.18 1 98.38 147 TYR A C 1
ATOM 1068 O O . TYR A 1 147 ? 9.289 17.031 13.164 1 98.38 147 TYR A O 1
ATOM 1076 N N . CYS A 1 148 ? 8.219 18.938 13.445 1 97.56 148 CYS A N 1
ATOM 1077 C CA . CYS A 1 148 ? 9.391 19.641 13.969 1 97.56 148 CYS A CA 1
ATOM 1078 C C . CYS A 1 148 ? 9.008 20.562 15.125 1 97.56 148 CYS A C 1
ATOM 1080 O O . CYS A 1 148 ? 7.859 21 15.219 1 97.56 148 CYS A O 1
ATOM 1082 N N . ARG A 1 149 ? 9.938 20.844 15.945 1 97 149 ARG A N 1
ATOM 1083 C CA . ARG A 1 149 ? 9.773 21.578 17.203 1 97 149 ARG A CA 1
ATOM 1084 C C . ARG A 1 149 ? 9.75 23.078 16.953 1 97 149 ARG A C 1
ATOM 1086 O O . ARG A 1 149 ? 10.594 23.609 16.219 1 97 149 ARG A O 1
ATOM 1093 N N . GLY A 1 150 ? 8.773 23.766 17.547 1 96.06 150 GLY A N 1
ATOM 1094 C CA . GLY A 1 150 ? 8.82 25.219 17.609 1 96.06 150 GLY A CA 1
ATOM 1095 C C . GLY A 1 150 ? 9.758 25.75 18.672 1 96.06 150 GLY A C 1
ATOM 1096 O O . GLY A 1 150 ? 10.289 24.969 19.484 1 96.06 150 GLY A O 1
ATOM 1097 N N . PRO A 1 151 ? 9.953 27.016 18.672 1 94.75 151 PRO A N 1
ATOM 1098 C CA . PRO A 1 151 ? 10.969 27.609 19.531 1 94.75 151 PRO A CA 1
ATOM 1099 C C . PRO A 1 151 ? 10.68 27.391 21.016 1 94.75 151 PRO A C 1
ATOM 1101 O O . PRO A 1 151 ? 11.602 27.312 21.828 1 94.75 151 PRO A O 1
ATOM 1104 N N . THR A 1 152 ? 9.422 27.266 21.406 1 94.25 152 THR A N 1
ATOM 1105 C CA . THR A 1 152 ? 9.094 27.188 22.828 1 94.25 152 THR A CA 1
ATOM 1106 C C . THR A 1 152 ? 8.461 25.844 23.172 1 94.25 152 THR A C 1
ATOM 1108 O O . THR A 1 152 ? 8.016 25.641 24.297 1 94.25 152 THR A O 1
ATOM 1111 N N . ALA A 1 153 ? 8.328 24.969 22.234 1 96.81 153 ALA A N 1
ATOM 1112 C CA . ALA A 1 153 ? 7.723 23.672 22.484 1 96.81 153 ALA A CA 1
ATOM 1113 C C . ALA A 1 153 ? 8.594 22.828 23.406 1 96.81 153 ALA A C 1
ATOM 1115 O O . ALA A 1 153 ? 9.82 22.828 23.297 1 96.81 153 ALA A O 1
ATOM 1116 N N . THR A 1 154 ? 7.992 22.094 24.297 1 97 154 THR A N 1
ATOM 1117 C CA . THR A 1 154 ? 8.703 21.234 25.25 1 97 154 THR A CA 1
ATOM 1118 C C . THR A 1 154 ? 8.773 19.797 24.734 1 97 154 THR A C 1
ATOM 1120 O O . THR A 1 154 ? 8.094 19.453 23.766 1 97 154 THR A O 1
ATOM 1123 N N . THR A 1 155 ? 9.609 19.016 25.406 1 97.38 155 THR A N 1
ATOM 1124 C CA . THR A 1 155 ? 9.695 17.609 25.078 1 97.38 155 THR A CA 1
ATOM 1125 C C . THR A 1 155 ? 8.359 16.906 25.312 1 97.38 155 THR A C 1
ATOM 1127 O O . THR A 1 155 ? 7.984 15.992 24.578 1 97.38 155 THR A O 1
ATOM 1130 N N . GLU A 1 156 ? 7.707 17.359 26.297 1 96.25 156 GLU A N 1
ATOM 1131 C CA . GLU A 1 156 ? 6.391 16.812 26.609 1 96.25 156 GLU A CA 1
ATOM 1132 C C . GLU A 1 156 ? 5.402 17.094 25.484 1 96.25 156 GLU A C 1
ATOM 1134 O O . GLU A 1 156 ? 4.574 16.234 25.141 1 96.25 156 GLU A O 1
ATOM 1139 N N . ASP A 1 157 ? 5.473 18.25 24.922 1 96.69 157 ASP A N 1
ATOM 1140 C CA . ASP A 1 157 ? 4.621 18.594 23.781 1 96.69 157 ASP A CA 1
ATOM 1141 C C . ASP A 1 157 ? 4.902 17.688 22.594 1 96.69 157 ASP A C 1
ATOM 1143 O O . ASP A 1 157 ? 3.975 17.203 21.938 1 96.69 157 ASP A O 1
ATOM 1147 N N . LEU A 1 158 ? 6.195 17.453 22.359 1 97.69 158 LEU A N 1
ATOM 1148 C CA . LEU A 1 158 ? 6.605 16.609 21.234 1 97.69 158 LEU A CA 1
ATOM 1149 C C . LEU A 1 158 ? 6.133 15.18 21.422 1 97.69 158 LEU A C 1
ATOM 1151 O O . LEU A 1 158 ? 5.68 14.539 20.469 1 97.69 158 LEU A O 1
ATOM 1155 N N . ASN A 1 159 ? 6.223 14.703 22.594 1 96.56 159 ASN A N 1
ATOM 1156 C CA . ASN A 1 159 ? 5.742 13.359 22.906 1 96.56 159 ASN A CA 1
ATOM 1157 C C . ASN A 1 159 ? 4.238 13.234 22.672 1 96.56 159 ASN A C 1
ATOM 1159 O O . ASN A 1 159 ? 3.768 12.219 22.156 1 96.56 159 ASN A O 1
ATOM 1163 N N . LEU A 1 160 ? 3.559 14.242 23.078 1 95.44 160 LEU A N 1
ATOM 1164 C CA . LEU A 1 160 ? 2.111 14.25 22.891 1 95.44 160 LEU A CA 1
ATOM 1165 C C . LEU A 1 160 ? 1.75 14.25 21.406 1 95.44 160 LEU A C 1
ATOM 1167 O O . LEU A 1 160 ? 0.878 13.492 20.984 1 95.44 160 LEU A O 1
ATOM 1171 N N . VAL A 1 161 ? 2.406 15.078 20.656 1 96.62 161 VAL A N 1
ATOM 1172 C CA . VAL A 1 161 ? 2.156 15.172 19.219 1 96.62 161 VAL A CA 1
ATOM 1173 C C . VAL A 1 161 ? 2.484 13.844 18.547 1 96.62 161 VAL A C 1
ATOM 1175 O O . VAL A 1 161 ? 1.71 13.352 17.734 1 96.62 161 VAL A O 1
ATOM 1178 N N . LYS A 1 162 ? 3.604 13.305 18.906 1 97.31 162 LYS A N 1
ATOM 1179 C CA . LYS A 1 162 ? 3.992 12 18.375 1 97.31 162 LYS A CA 1
ATOM 1180 C C . LYS A 1 162 ? 2.941 10.938 18.703 1 97.31 162 LYS A C 1
ATOM 1182 O O . LYS A 1 162 ? 2.588 10.125 17.844 1 97.31 162 LYS A O 1
ATOM 1187 N N . LYS A 1 163 ? 2.441 10.953 19.875 1 95.75 163 LYS A N 1
ATOM 1188 C CA . LYS A 1 163 ? 1.42 10 20.297 1 95.75 163 LYS A CA 1
ATOM 1189 C C . LYS A 1 163 ? 0.142 10.164 19.484 1 95.75 163 LYS A C 1
ATOM 1191 O O . LYS A 1 163 ? -0.44 9.18 19.016 1 95.75 163 LYS A O 1
ATOM 1196 N N . ILE A 1 164 ? -0.262 11.367 19.281 1 95.31 164 ILE A N 1
ATOM 1197 C CA . ILE A 1 164 ? -1.488 11.68 18.547 1 95.31 164 ILE A CA 1
ATOM 1198 C C . ILE A 1 164 ? -1.387 11.156 17.109 1 95.31 164 ILE A C 1
ATOM 1200 O O . ILE A 1 164 ? -2.277 10.445 16.641 1 95.31 164 ILE A O 1
ATOM 1204 N N . PHE A 1 165 ? -0.287 11.398 16.484 1 96.62 165 PHE A N 1
ATOM 1205 C CA . PHE A 1 165 ? -0.2 11.102 15.055 1 96.62 165 PHE A CA 1
ATOM 1206 C C . PHE A 1 165 ? 0.277 9.672 14.82 1 96.62 165 PHE A C 1
ATOM 1208 O O . PHE A 1 165 ? 0.066 9.109 13.75 1 96.62 165 PHE A O 1
ATOM 1215 N N . SER A 1 166 ? 0.862 9.039 15.805 1 95.5 166 SER A N 1
ATOM 1216 C CA . SER A 1 166 ? 1.262 7.637 15.695 1 95.5 166 SER A CA 1
ATOM 1217 C C . SER A 1 166 ? 0.054 6.707 15.766 1 95.5 166 SER A C 1
ATOM 1219 O O . SER A 1 166 ? 0.129 5.551 15.359 1 95.5 166 SER A O 1
ATOM 1221 N N . CYS A 1 167 ? -1.036 7.25 16.25 1 91.5 167 CYS A N 1
ATOM 1222 C CA . CYS A 1 167 ? -2.262 6.461 16.281 1 91.5 167 CYS A CA 1
ATOM 1223 C C . CYS A 1 167 ? -2.758 6.172 14.859 1 91.5 167 CYS A C 1
ATOM 1225 O O . CYS A 1 167 ? -3.43 5.164 14.633 1 91.5 167 CYS A O 1
ATOM 1227 N N . GLY A 1 168 ? -2.393 6.977 14 1 93.5 168 GLY A N 1
ATOM 1228 C CA . GLY A 1 168 ? -2.867 6.848 12.633 1 93.5 168 GLY A CA 1
ATOM 1229 C C . GLY A 1 168 ? -1.801 6.355 11.68 1 93.5 168 GLY A C 1
ATOM 1230 O O . GLY A 1 168 ? -1.956 6.461 10.461 1 93.5 168 GLY A O 1
ATOM 1231 N N . GLY A 1 169 ? -0.708 5.902 12.195 1 96.12 169 GLY A N 1
ATOM 1232 C CA . GLY A 1 169 ? 0.402 5.461 11.367 1 96.12 169 GLY A CA 1
ATOM 1233 C C . GLY A 1 169 ? 1.757 5.711 12 1 96.12 169 GLY A C 1
ATOM 1234 O O . GLY A 1 169 ? 1.942 5.477 13.195 1 96.12 169 GLY A O 1
ATOM 1235 N N . ILE A 1 170 ? 2.672 6.137 11.141 1 97.5 170 ILE A N 1
ATOM 1236 C CA . ILE A 1 170 ? 3.998 6.43 11.672 1 97.5 170 ILE A CA 1
ATOM 1237 C C . ILE A 1 170 ? 4.18 7.941 11.797 1 97.5 170 ILE A C 1
ATOM 1239 O O . ILE A 1 170 ? 3.545 8.711 11.07 1 97.5 170 ILE A O 1
ATOM 1243 N N . CYS A 1 171 ? 4.965 8.367 12.711 1 98.06 171 CYS A N 1
ATOM 1244 C CA . CYS A 1 171 ? 5.23 9.773 12.977 1 98.06 171 CYS A CA 1
ATOM 1245 C C . CYS A 1 171 ? 6.668 9.977 13.453 1 98.06 171 CYS A C 1
ATOM 1247 O O . CYS A 1 171 ? 7.09 9.367 14.438 1 98.06 171 CYS A O 1
ATOM 1249 N N . GLU A 1 172 ? 7.387 10.867 12.75 1 98 172 GLU A N 1
ATOM 1250 C CA . GLU A 1 172 ? 8.789 11.039 13.094 1 98 172 GLU A CA 1
ATOM 1251 C C . GLU A 1 172 ? 9.172 12.516 13.148 1 98 172 GLU A C 1
ATOM 1253 O O . GLU A 1 172 ? 8.672 13.32 12.359 1 98 172 GLU A O 1
ATOM 1258 N N . GLU A 1 173 ? 10.078 12.867 14.047 1 98.19 173 GLU A N 1
ATOM 1259 C CA . GLU A 1 173 ? 10.625 14.219 14.133 1 98.19 173 GLU A CA 1
ATOM 1260 C C . GLU A 1 173 ? 11.703 14.445 13.078 1 98.19 173 GLU A C 1
ATOM 1262 O O . GLU A 1 173 ? 12.555 13.578 12.852 1 98.19 173 GLU A O 1
ATOM 1267 N N . VAL A 1 174 ? 11.633 15.555 12.438 1 97.88 174 VAL A N 1
ATOM 1268 C CA . VAL A 1 174 ? 12.672 15.93 11.484 1 97.88 174 VAL A CA 1
ATOM 1269 C C . VAL A 1 174 ? 13.062 17.391 11.703 1 97.88 174 VAL A C 1
ATOM 1271 O O . VAL A 1 174 ? 12.281 18.172 12.242 1 97.88 174 VAL A O 1
ATOM 1274 N N . PRO A 1 175 ? 14.297 17.719 11.32 1 96.75 175 PRO A N 1
ATOM 1275 C CA . PRO A 1 175 ? 14.625 19.141 11.352 1 96.75 175 PRO A CA 1
ATOM 1276 C C . PRO A 1 175 ? 13.766 19.969 10.391 1 96.75 175 PRO A C 1
ATOM 1278 O O . PRO A 1 175 ? 13.297 19.438 9.375 1 96.75 175 PRO A O 1
ATOM 1281 N N . GLU A 1 176 ? 13.602 21.172 10.664 1 95.12 176 GLU A N 1
ATOM 1282 C CA . GLU A 1 176 ? 12.711 22.047 9.906 1 95.12 176 GLU A CA 1
ATOM 1283 C C . GLU A 1 176 ? 13.102 22.094 8.43 1 95.12 176 GLU A C 1
ATOM 1285 O O . GLU A 1 176 ? 12.242 22.25 7.562 1 95.12 176 GLU A O 1
ATOM 1290 N N . ASN A 1 177 ? 14.383 21.984 8.117 1 94.75 177 ASN A N 1
ATOM 1291 C CA . ASN A 1 177 ? 14.844 22.109 6.738 1 94.75 177 ASN A CA 1
ATOM 1292 C C . ASN A 1 177 ? 14.438 20.891 5.898 1 94.75 177 ASN A C 1
ATOM 1294 O O . ASN A 1 177 ? 14.547 20.922 4.672 1 94.75 177 ASN A O 1
ATOM 1298 N N . LEU A 1 178 ? 13.953 19.797 6.527 1 97.5 178 LEU A N 1
ATOM 1299 C CA . LEU A 1 178 ? 13.531 18.609 5.805 1 97.5 178 LEU A CA 1
ATOM 1300 C C . LEU A 1 178 ? 12.016 18.547 5.711 1 97.5 178 LEU A C 1
ATOM 1302 O O . LEU A 1 178 ? 11.469 17.656 5.043 1 97.5 178 LEU A O 1
ATOM 1306 N N . MET A 1 179 ? 11.328 19.469 6.328 1 97.62 179 MET A N 1
ATOM 1307 C CA . MET A 1 179 ? 9.867 19.422 6.375 1 97.62 179 MET A CA 1
ATOM 1308 C C . MET A 1 179 ? 9.273 19.531 4.977 1 97.62 179 MET A C 1
ATOM 1310 O O . MET A 1 179 ? 8.289 18.859 4.66 1 97.62 179 MET A O 1
ATOM 1314 N N . ASP A 1 180 ? 9.914 20.359 4.148 1 97.62 180 ASP A N 1
ATOM 1315 C CA . ASP A 1 180 ? 9.375 20.547 2.807 1 97.62 180 ASP A CA 1
ATOM 1316 C C . ASP A 1 180 ? 9.586 19.312 1.938 1 97.62 180 ASP A C 1
ATOM 1318 O O . ASP A 1 180 ? 8.664 18.844 1.274 1 97.62 180 ASP A O 1
ATOM 1322 N N . SER A 1 181 ? 10.805 18.781 1.935 1 98.12 181 SER A N 1
ATOM 1323 C CA . SER A 1 181 ? 11.148 17.656 1.082 1 98.12 181 SER A CA 1
ATOM 1324 C C . SER A 1 181 ? 10.477 16.375 1.574 1 98.12 181 SER A C 1
ATOM 1326 O O . SER A 1 181 ? 9.852 15.656 0.792 1 98.12 181 SER A O 1
ATOM 1328 N N . ALA A 1 182 ? 10.562 16.109 2.865 1 98.31 182 ALA A N 1
ATOM 1329 C CA . ALA A 1 182 ? 9.898 14.93 3.428 1 98.31 182 ALA A CA 1
ATOM 1330 C C . ALA A 1 182 ? 8.383 15.078 3.359 1 98.31 182 ALA A C 1
ATOM 1332 O O . ALA A 1 182 ? 7.664 14.086 3.166 1 98.31 182 ALA A O 1
ATOM 1333 N N . GLY A 1 183 ? 7.945 16.297 3.518 1 97.88 183 GLY A N 1
ATOM 1334 C CA . GLY A 1 183 ? 6.52 16.578 3.404 1 97.88 183 GLY A CA 1
ATOM 1335 C C . GLY A 1 183 ? 5.977 16.344 2.01 1 97.88 183 GLY A C 1
ATOM 1336 O O . GLY A 1 183 ? 4.84 15.891 1.851 1 97.88 183 GLY A O 1
ATOM 1337 N N . ALA A 1 184 ? 6.789 16.672 1.041 1 98.44 184 ALA A N 1
ATOM 1338 C CA . ALA A 1 184 ? 6.383 16.406 -0.335 1 98.44 184 ALA A CA 1
ATOM 1339 C C . ALA A 1 184 ? 6.16 14.914 -0.559 1 98.44 184 ALA A C 1
ATOM 1341 O O . ALA A 1 184 ? 5.238 14.516 -1.276 1 98.44 184 ALA A O 1
ATOM 1342 N N . LEU A 1 185 ? 6.965 14.125 0.058 1 98.56 185 LEU A N 1
ATOM 1343 C CA . LEU A 1 185 ? 6.863 12.68 -0.066 1 98.56 185 LEU A CA 1
ATOM 1344 C C . LEU A 1 185 ? 5.637 12.156 0.67 1 98.56 185 LEU A C 1
ATOM 1346 O O . LEU A 1 185 ? 4.781 11.492 0.072 1 98.56 185 LEU A O 1
ATOM 1350 N N . CYS A 1 186 ? 5.465 12.453 1.957 1 97.5 186 CYS A N 1
ATOM 1351 C CA . CYS A 1 186 ? 4.402 11.828 2.734 1 97.5 186 CYS A CA 1
ATOM 1352 C C . CYS A 1 186 ? 3.098 12.609 2.6 1 97.5 186 CYS A C 1
ATOM 1354 O O . CYS A 1 186 ? 2.018 12.016 2.59 1 97.5 186 CYS A O 1
ATOM 1356 N N . GLY A 1 187 ? 3.168 13.891 2.434 1 97.38 187 GLY A N 1
ATOM 1357 C CA . GLY A 1 187 ? 1.969 14.711 2.344 1 97.38 187 GLY A CA 1
ATOM 1358 C C . GLY A 1 187 ? 1.305 14.648 0.98 1 97.38 187 GLY A C 1
ATOM 1359 O O . GLY A 1 187 ? 0.089 14.469 0.883 1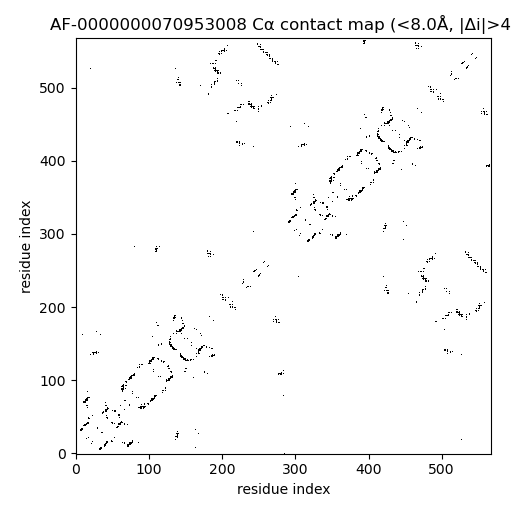 97.38 187 GLY A O 1
ATOM 1360 N N . CYS A 1 188 ? 2.094 14.773 -0.062 1 98.25 188 CYS A N 1
ATOM 1361 C CA . CYS A 1 188 ? 1.574 14.789 -1.426 1 98.25 188 CYS A CA 1
ATOM 1362 C C . CYS A 1 188 ? 1.514 13.383 -2.006 1 98.25 188 CYS A C 1
ATOM 1364 O O . CYS A 1 188 ? 0.754 13.125 -2.941 1 98.25 188 CYS A O 1
ATOM 1366 N N . GLY A 1 189 ? 2.314 12.531 -1.459 1 98.56 189 GLY A N 1
ATOM 1367 C CA . GLY A 1 189 ? 2.543 11.195 -1.969 1 98.56 189 GLY A CA 1
ATOM 1368 C C . GLY A 1 189 ? 1.262 10.43 -2.24 1 98.56 189 GLY A C 1
ATOM 1369 O O . GLY A 1 189 ? 1.107 9.82 -3.301 1 98.56 189 GLY A O 1
ATOM 1370 N N . PRO A 1 190 ? 0.323 10.453 -1.351 1 98.81 190 PRO A N 1
ATOM 1371 C CA . PRO A 1 190 ? -0.915 9.703 -1.578 1 98.81 190 PRO A CA 1
ATOM 1372 C C . PRO A 1 190 ? -1.573 10.039 -2.914 1 98.81 190 PRO A C 1
ATOM 1374 O O . PRO A 1 190 ? -2.049 9.148 -3.617 1 98.81 190 PRO A O 1
ATOM 1377 N N . ALA A 1 191 ? -1.608 11.297 -3.266 1 98.75 191 ALA A N 1
ATOM 1378 C CA . ALA A 1 191 ? -2.213 11.703 -4.531 1 98.75 191 ALA A CA 1
ATOM 1379 C C . ALA A 1 191 ? -1.507 11.039 -5.711 1 98.75 191 ALA A C 1
ATOM 1381 O O . ALA A 1 191 ? -2.156 10.602 -6.664 1 98.75 191 ALA A O 1
ATOM 1382 N N . PHE A 1 192 ? -0.176 10.969 -5.656 1 98.88 192 PHE A N 1
ATOM 1383 C CA . PHE A 1 192 ? 0.598 10.32 -6.711 1 98.88 192 PHE A CA 1
ATOM 1384 C C . PHE A 1 192 ? 0.236 8.852 -6.82 1 98.88 192 PHE A C 1
ATOM 1386 O O . PHE A 1 192 ? 0.077 8.32 -7.922 1 98.88 192 PHE A O 1
ATOM 1393 N N . ILE A 1 193 ? 0.073 8.234 -5.691 1 98.94 193 ILE A N 1
ATOM 1394 C CA . ILE A 1 193 ? -0.209 6.805 -5.637 1 98.94 193 ILE A CA 1
ATOM 1395 C C . ILE A 1 193 ? -1.62 6.539 -6.156 1 98.94 193 ILE A C 1
ATOM 1397 O O . ILE A 1 193 ? -1.86 5.535 -6.832 1 98.94 193 ILE A O 1
ATOM 1401 N N . TYR A 1 194 ? -2.611 7.438 -5.84 1 98.88 194 TYR A N 1
ATOM 1402 C CA . TYR A 1 194 ? -3.957 7.273 -6.379 1 98.88 194 TYR A CA 1
ATOM 1403 C C . TYR A 1 194 ? -3.939 7.262 -7.902 1 98.88 194 TYR A C 1
ATOM 1405 O O . TYR A 1 194 ? -4.617 6.449 -8.531 1 98.88 194 TYR A O 1
ATOM 1413 N N . ILE A 1 195 ? -3.154 8.117 -8.461 1 98.81 195 ILE A N 1
ATOM 1414 C CA . ILE A 1 195 ? -3.023 8.18 -9.906 1 98.81 195 ILE A CA 1
ATOM 1415 C C . ILE A 1 195 ? -2.412 6.879 -10.43 1 98.81 195 ILE A C 1
ATOM 1417 O O . ILE A 1 195 ? -2.865 6.332 -11.438 1 98.81 195 ILE A O 1
ATOM 1421 N N . MET A 1 196 ? -1.462 6.383 -9.766 1 98.88 196 MET A N 1
ATOM 1422 C CA . MET A 1 196 ? -0.786 5.156 -10.188 1 98.88 196 MET A CA 1
ATOM 1423 C C . MET A 1 196 ? -1.722 3.957 -10.078 1 98.88 196 MET A C 1
ATOM 1425 O O . MET A 1 196 ? -1.729 3.092 -10.961 1 98.88 196 MET A O 1
ATOM 1429 N N . ILE A 1 197 ? -2.498 3.883 -8.992 1 98.88 197 ILE A N 1
ATOM 1430 C CA . ILE A 1 197 ? -3.479 2.812 -8.836 1 98.88 197 ILE A CA 1
ATOM 1431 C C . ILE A 1 197 ? -4.477 2.859 -9.992 1 98.88 197 ILE A C 1
ATOM 1433 O O . ILE A 1 197 ? -4.785 1.83 -10.602 1 98.88 197 ILE A O 1
ATOM 1437 N N . GLU A 1 198 ? -4.93 4.055 -10.273 1 98.75 198 GLU A N 1
ATOM 1438 C CA . GLU A 1 198 ? -5.883 4.23 -11.367 1 98.75 198 GLU A CA 1
ATOM 1439 C C . GLU A 1 198 ? -5.266 3.834 -12.711 1 98.75 198 GLU A C 1
ATOM 1441 O O . GLU A 1 198 ? -5.918 3.191 -13.531 1 98.75 198 GLU A O 1
ATOM 1446 N N . ALA A 1 199 ? -4.055 4.188 -12.922 1 98.81 199 ALA A N 1
ATOM 1447 C CA . ALA A 1 199 ? -3.367 3.895 -14.18 1 98.81 199 ALA A CA 1
ATOM 1448 C C . ALA A 1 199 ? -3.15 2.393 -14.344 1 98.81 199 ALA A C 1
ATOM 1450 O O . ALA A 1 199 ? -3.348 1.848 -15.43 1 98.81 199 ALA A O 1
ATOM 1451 N N . LEU A 1 200 ? -2.693 1.702 -13.305 1 98.88 200 LEU A N 1
ATOM 1452 C CA . LEU A 1 200 ? -2.553 0.25 -13.328 1 98.88 200 LEU A CA 1
ATOM 1453 C C . LEU A 1 200 ? -3.885 -0.418 -13.656 1 98.88 200 LEU A C 1
ATOM 1455 O O . LEU A 1 200 ? -3.945 -1.31 -14.508 1 98.88 200 LEU A O 1
ATOM 1459 N N . ALA A 1 201 ? -4.945 0.056 -12.969 1 98.88 201 ALA A N 1
ATOM 1460 C CA . ALA A 1 201 ? -6.281 -0.472 -13.219 1 98.88 201 ALA A CA 1
ATOM 1461 C C . ALA A 1 201 ? -6.695 -0.25 -14.672 1 98.88 201 ALA A C 1
ATOM 1463 O O . ALA A 1 201 ? -7.238 -1.151 -15.312 1 98.88 201 ALA A O 1
ATOM 1464 N N . ASP A 1 202 ? -6.426 0.961 -15.211 1 98.88 202 ASP A N 1
ATOM 1465 C CA . ASP A 1 202 ? -6.75 1.28 -16.594 1 98.88 202 ASP A CA 1
ATOM 1466 C C . ASP A 1 202 ? -6.027 0.337 -17.562 1 98.88 202 ASP A C 1
ATOM 1468 O O . ASP A 1 202 ? -6.594 -0.07 -18.578 1 98.88 202 ASP A O 1
ATOM 1472 N N . GLY A 1 203 ? -4.789 0.055 -17.25 1 98.81 203 GLY A N 1
ATOM 1473 C CA . GLY A 1 203 ? -4.066 -0.902 -18.062 1 98.81 203 GLY A CA 1
ATOM 1474 C C . GLY A 1 203 ? -4.727 -2.268 -18.109 1 98.81 203 GLY A C 1
ATOM 1475 O O . GLY A 1 203 ? -4.828 -2.875 -19.188 1 98.81 203 GLY A O 1
ATOM 1476 N N . ALA A 1 204 ? -5.164 -2.73 -17 1 98.81 204 ALA A N 1
ATOM 1477 C CA . ALA A 1 204 ? -5.855 -4.016 -16.938 1 98.81 204 ALA A CA 1
ATOM 1478 C C . ALA A 1 204 ? -7.188 -3.955 -17.688 1 98.81 204 ALA A C 1
ATOM 1480 O O . ALA A 1 204 ? -7.547 -4.891 -18.406 1 98.81 204 ALA A O 1
ATOM 1481 N N . VAL A 1 205 ? -7.949 -2.885 -17.516 1 98.81 205 VAL A N 1
ATOM 1482 C CA . VAL A 1 205 ? -9.227 -2.703 -18.203 1 98.81 205 VAL A CA 1
ATOM 1483 C C . VAL A 1 205 ? -9 -2.703 -19.703 1 98.81 205 VAL A C 1
ATOM 1485 O O . VAL A 1 205 ? -9.766 -3.322 -20.453 1 98.81 205 VAL A O 1
ATOM 1488 N N . LYS A 1 206 ? -7.961 -1.995 -20.109 1 98.75 206 LYS A N 1
ATOM 1489 C CA . LYS A 1 206 ? -7.609 -1.979 -21.516 1 98.75 206 LYS A CA 1
ATOM 1490 C C . LYS A 1 206 ? -7.422 -3.396 -22.062 1 98.75 206 LYS A C 1
ATOM 1492 O O . LYS A 1 206 ? -7.727 -3.674 -23.219 1 98.75 206 LYS A O 1
ATOM 1497 N N . MET A 1 207 ? -7.012 -4.293 -21.172 1 98.38 207 MET A N 1
ATOM 1498 C CA . MET A 1 207 ? -6.742 -5.672 -21.562 1 98.38 207 MET A CA 1
ATOM 1499 C C . MET A 1 207 ? -7.938 -6.57 -21.266 1 98.38 207 MET A C 1
ATOM 1501 O O . MET A 1 207 ? -7.816 -7.793 -21.266 1 98.38 207 MET A O 1
ATOM 1505 N N . GLY A 1 208 ? -9.07 -6.012 -20.812 1 98.38 208 GLY A N 1
ATOM 1506 C CA . GLY A 1 208 ? -10.312 -6.758 -20.766 1 98.38 208 GLY A CA 1
ATOM 1507 C C . GLY A 1 208 ? -10.781 -7.051 -19.359 1 98.38 208 GLY A C 1
ATOM 1508 O O . GLY A 1 208 ? -11.852 -7.637 -19.156 1 98.38 208 GLY A O 1
ATOM 1509 N N . VAL A 1 209 ? -10.094 -6.645 -18.375 1 98.69 209 VAL A N 1
ATOM 1510 C CA . VAL A 1 209 ? -10.469 -6.91 -17 1 98.69 209 VAL A CA 1
ATOM 1511 C C . VAL A 1 209 ? -11.586 -5.953 -16.578 1 98.69 209 VAL A C 1
ATOM 1513 O O . VAL A 1 209 ? -11.5 -4.746 -16.812 1 98.69 209 VAL A O 1
ATOM 1516 N N . PRO A 1 210 ? -12.594 -6.473 -15.891 1 98.62 210 PRO A N 1
ATOM 1517 C CA . PRO A 1 210 ? -13.664 -5.582 -15.422 1 98.62 210 PRO A CA 1
ATOM 1518 C C . PRO A 1 210 ? -13.156 -4.512 -14.453 1 98.62 210 PRO A C 1
ATOM 1520 O O . PRO A 1 210 ? -12.305 -4.793 -13.609 1 98.62 210 PRO A O 1
ATOM 1523 N N . ARG A 1 211 ? -13.734 -3.363 -14.523 1 98.31 211 ARG A N 1
ATOM 1524 C CA . ARG A 1 211 ? -13.281 -2.158 -13.836 1 98.31 211 ARG A CA 1
ATOM 1525 C C . ARG A 1 211 ? -13.195 -2.391 -12.328 1 98.31 211 ARG A C 1
ATOM 1527 O O . ARG A 1 211 ? -12.172 -2.082 -11.711 1 98.31 211 ARG A O 1
ATOM 1534 N N . ALA A 1 212 ? -14.227 -2.963 -11.734 1 98.06 212 ALA A N 1
ATOM 1535 C CA . ALA A 1 212 ? -14.273 -3.156 -10.289 1 98.06 212 ALA A CA 1
ATOM 1536 C C . ALA A 1 212 ? -13.148 -4.082 -9.82 1 98.06 212 ALA A C 1
ATOM 1538 O O . ALA A 1 212 ? -12.477 -3.801 -8.828 1 98.06 212 ALA A O 1
ATOM 1539 N N . MET A 1 213 ? -12.922 -5.176 -10.562 1 97.94 213 MET A N 1
ATOM 1540 C CA . MET A 1 213 ? -11.844 -6.109 -10.242 1 97.94 213 MET A CA 1
ATOM 1541 C C . MET A 1 213 ? -10.477 -5.453 -10.438 1 97.94 213 MET A C 1
ATOM 1543 O O . MET A 1 213 ? -9.586 -5.602 -9.594 1 97.94 213 MET A O 1
ATOM 1547 N N . ALA A 1 214 ? -10.352 -4.711 -11.531 1 98.75 214 ALA A N 1
ATOM 1548 C CA . ALA A 1 214 ? -9.094 -4.051 -11.852 1 98.75 214 ALA A CA 1
ATOM 1549 C C . ALA A 1 214 ? -8.68 -3.09 -10.734 1 98.75 214 ALA A C 1
ATOM 1551 O O . ALA A 1 214 ? -7.527 -3.1 -10.297 1 98.75 214 ALA A O 1
ATOM 1552 N N . THR A 1 215 ? -9.602 -2.289 -10.273 1 98.81 215 THR A N 1
ATOM 1553 C CA . THR A 1 215 ? -9.312 -1.295 -9.242 1 98.81 215 THR A CA 1
ATOM 1554 C C . THR A 1 215 ? -8.961 -1.972 -7.922 1 98.81 215 THR A C 1
ATOM 1556 O O . THR A 1 215 ? -7.98 -1.611 -7.27 1 98.81 215 THR A O 1
ATOM 1559 N N . LYS A 1 216 ? -9.75 -2.965 -7.551 1 98.56 216 LYS A N 1
ATOM 1560 C CA . LYS A 1 216 ? -9.523 -3.688 -6.301 1 98.56 216 LYS A CA 1
ATOM 1561 C C . LYS A 1 216 ? -8.164 -4.387 -6.305 1 98.56 216 LYS A C 1
ATOM 1563 O O . LYS A 1 216 ? -7.406 -4.285 -5.34 1 98.56 216 LYS A O 1
ATOM 1568 N N . PHE A 1 217 ? -7.852 -5.055 -7.391 1 98.75 217 PHE A N 1
ATOM 1569 C CA . PHE A 1 217 ? -6.609 -5.816 -7.469 1 98.75 217 PHE A CA 1
ATOM 1570 C C . PHE A 1 217 ? -5.41 -4.887 -7.586 1 98.75 217 PHE A C 1
ATOM 1572 O O . PHE A 1 217 ? -4.328 -5.188 -7.078 1 98.75 217 PHE A O 1
ATOM 1579 N N . ALA A 1 218 ? -5.59 -3.727 -8.305 1 98.88 218 ALA A N 1
ATOM 1580 C CA . ALA A 1 218 ? -4.52 -2.736 -8.344 1 98.88 218 ALA A CA 1
ATOM 1581 C C . ALA A 1 218 ? -4.191 -2.227 -6.941 1 98.88 218 ALA A C 1
ATOM 1583 O O . ALA A 1 218 ? -3.033 -2.242 -6.523 1 98.88 218 ALA A O 1
ATOM 1584 N N . ALA A 1 219 ? -5.211 -1.824 -6.211 1 98.94 219 ALA A N 1
ATOM 1585 C CA . ALA A 1 219 ? -5.016 -1.292 -4.863 1 98.94 219 ALA A CA 1
ATOM 1586 C C . ALA A 1 219 ? -4.414 -2.344 -3.938 1 98.94 219 ALA A C 1
ATOM 1588 O O . ALA A 1 219 ? -3.504 -2.047 -3.158 1 98.94 219 ALA A O 1
ATOM 1589 N N . GLN A 1 220 ? -4.887 -3.6 -4.031 1 98.88 220 GLN A N 1
ATOM 1590 C CA . GLN A 1 220 ? -4.375 -4.688 -3.203 1 98.88 220 GLN A CA 1
ATOM 1591 C C . GLN A 1 220 ? -2.912 -4.98 -3.523 1 98.88 220 GLN A C 1
ATOM 1593 O O . GLN A 1 220 ? -2.119 -5.258 -2.623 1 98.88 220 GLN A O 1
ATOM 1598 N N . THR A 1 221 ? -2.609 -4.98 -4.809 1 98.88 221 THR A N 1
ATOM 1599 C CA . THR A 1 221 ? -1.236 -5.23 -5.23 1 98.88 221 THR A CA 1
ATOM 1600 C C . THR A 1 221 ? -0.305 -4.137 -4.715 1 98.88 221 THR A C 1
ATOM 1602 O O . THR A 1 221 ? 0.796 -4.426 -4.242 1 98.88 221 THR A O 1
ATOM 1605 N N . VAL A 1 222 ? -0.735 -2.887 -4.766 1 98.94 222 VAL A N 1
ATOM 1606 C CA . VAL A 1 222 ? 0.025 -1.757 -4.242 1 98.94 222 VAL A CA 1
ATOM 1607 C C . VAL A 1 222 ? 0.22 -1.919 -2.736 1 98.94 222 VAL A C 1
ATOM 1609 O O . VAL A 1 222 ? 1.333 -1.769 -2.229 1 98.94 222 VAL A O 1
ATOM 1612 N N . LYS A 1 223 ? -0.81 -2.289 -2.039 1 98.81 223 LYS A N 1
ATOM 1613 C CA . LYS A 1 223 ? -0.744 -2.521 -0.6 1 98.81 223 LYS A CA 1
ATOM 1614 C C . LYS A 1 223 ? 0.257 -3.625 -0.267 1 98.81 223 LYS A C 1
ATOM 1616 O O . LYS A 1 223 ? 1.127 -3.443 0.587 1 98.81 223 LYS A O 1
ATOM 1621 N N . GLY A 1 224 ? 0.129 -4.715 -0.948 1 98.69 224 GLY A N 1
ATOM 1622 C CA . GLY A 1 224 ? 0.997 -5.852 -0.686 1 98.69 224 GLY A CA 1
ATOM 1623 C C . GLY A 1 224 ? 2.463 -5.551 -0.928 1 98.69 224 GLY A C 1
ATOM 1624 O O . GLY A 1 224 ? 3.32 -5.926 -0.124 1 98.69 224 GLY A O 1
ATOM 1625 N N . ALA A 1 225 ? 2.748 -4.883 -2.021 1 98.81 225 ALA A N 1
ATOM 1626 C CA . ALA A 1 225 ? 4.133 -4.543 -2.344 1 98.81 225 ALA A CA 1
ATOM 1627 C C . ALA A 1 225 ? 4.727 -3.613 -1.292 1 98.81 225 ALA A C 1
ATOM 1629 O O . ALA A 1 225 ? 5.883 -3.781 -0.887 1 98.81 225 ALA A O 1
ATOM 1630 N N . SER A 1 226 ? 3.93 -2.617 -0.882 1 98.88 226 SER A N 1
ATOM 1631 C CA . SER A 1 226 ? 4.418 -1.705 0.146 1 98.88 226 SER A CA 1
ATOM 1632 C C . SER A 1 226 ? 4.695 -2.441 1.453 1 98.88 226 SER A C 1
ATOM 1634 O O . SER A 1 226 ? 5.691 -2.172 2.125 1 98.88 226 SER A O 1
ATOM 1636 N N . MET A 1 227 ? 3.881 -3.369 1.806 1 98.44 227 MET A N 1
ATOM 1637 C CA . MET A 1 227 ? 4.051 -4.145 3.031 1 98.44 227 MET A CA 1
ATOM 1638 C C . MET A 1 227 ? 5.285 -5.035 2.943 1 98.44 227 MET A C 1
ATOM 1640 O O . MET A 1 227 ? 5.977 -5.25 3.941 1 98.44 227 MET A O 1
ATOM 1644 N N . MET A 1 228 ? 5.512 -5.562 1.746 1 98.44 228 MET A N 1
ATOM 1645 C CA . MET A 1 228 ? 6.738 -6.34 1.564 1 98.44 228 MET A CA 1
ATOM 1646 C C . MET A 1 228 ? 7.965 -5.508 1.922 1 98.44 228 MET A C 1
ATOM 1648 O O . MET A 1 228 ? 8.859 -5.984 2.625 1 98.44 228 MET A O 1
ATOM 1652 N N . VAL A 1 229 ? 8 -4.273 1.455 1 98.75 229 VAL A N 1
ATOM 1653 C CA . VAL A 1 229 ? 9.133 -3.389 1.737 1 98.75 229 VAL A CA 1
ATOM 1654 C C . VAL A 1 229 ? 9.211 -3.119 3.238 1 98.75 229 VAL A C 1
ATOM 1656 O O . VAL A 1 229 ? 10.281 -3.248 3.84 1 98.75 229 VAL A O 1
ATOM 1659 N N . LEU A 1 230 ? 8.117 -2.809 3.859 1 98.5 230 LEU A N 1
ATOM 1660 C CA . LEU A 1 230 ? 8.078 -2.383 5.254 1 98.5 230 LEU A CA 1
ATOM 1661 C C . LEU A 1 230 ? 8.375 -3.551 6.188 1 98.5 230 LEU A C 1
ATOM 1663 O O . LEU A 1 230 ? 9.086 -3.389 7.184 1 98.5 230 LEU A O 1
ATOM 1667 N N . GLU A 1 231 ? 7.898 -4.766 5.906 1 97.12 231 GLU A N 1
ATOM 1668 C CA . GLU A 1 231 ? 7.961 -5.875 6.852 1 97.12 231 GLU A CA 1
ATOM 1669 C C . GLU A 1 231 ? 9.234 -6.695 6.66 1 97.12 231 GLU A C 1
ATOM 1671 O O . GLU A 1 231 ? 9.766 -7.258 7.617 1 97.12 231 GLU A O 1
ATOM 1676 N N . THR A 1 232 ? 9.664 -6.793 5.438 1 96.25 232 THR A N 1
ATOM 1677 C CA . THR A 1 232 ? 10.867 -7.594 5.211 1 96.25 232 THR A CA 1
ATOM 1678 C C . THR A 1 232 ? 12.125 -6.758 5.43 1 96.25 232 THR A C 1
ATOM 1680 O O . THR A 1 232 ? 13.188 -7.301 5.734 1 96.25 232 THR A O 1
ATOM 1683 N N . GLY A 1 233 ? 12.016 -5.422 5.148 1 97 233 GLY A N 1
ATOM 1684 C CA . GLY A 1 233 ? 13.172 -4.555 5.238 1 97 233 GLY A CA 1
ATOM 1685 C C . GLY A 1 233 ? 14.117 -4.691 4.055 1 97 233 GLY A C 1
ATOM 1686 O O . GLY A 1 233 ? 15.156 -4.031 4 1 97 233 GLY A O 1
ATOM 1687 N N . LYS A 1 234 ? 13.758 -5.523 3.117 1 97.12 234 LYS A N 1
ATOM 1688 C CA . LYS A 1 234 ? 14.594 -5.695 1.932 1 97.12 234 LYS A CA 1
ATOM 1689 C C . LYS A 1 234 ? 14.555 -4.457 1.042 1 97.12 234 LYS A C 1
ATOM 1691 O O . LYS A 1 234 ? 13.539 -3.766 0.98 1 97.12 234 LYS A O 1
ATOM 1696 N N . HIS A 1 235 ? 15.672 -4.207 0.366 1 98.25 235 HIS A N 1
ATOM 1697 C CA . HIS A 1 235 ? 15.719 -3.129 -0.616 1 98.25 235 HIS A CA 1
ATOM 1698 C C . HIS A 1 235 ? 14.711 -3.363 -1.738 1 98.25 235 HIS A C 1
ATOM 1700 O O . HIS A 1 235 ? 14.586 -4.48 -2.242 1 98.25 235 HIS A O 1
ATOM 1706 N N . PRO A 1 236 ? 13.984 -2.322 -2.203 1 98.5 236 PRO A N 1
ATOM 1707 C CA . PRO A 1 236 ? 13 -2.494 -3.27 1 98.5 236 PRO A CA 1
ATOM 1708 C C . PRO A 1 236 ? 13.594 -3.088 -4.543 1 98.5 236 PRO A C 1
ATOM 1710 O O . PRO A 1 236 ? 12.945 -3.883 -5.223 1 98.5 236 PRO A O 1
ATOM 1713 N N . GLY A 1 237 ? 14.789 -2.711 -4.871 1 98.25 237 GLY A N 1
ATOM 1714 C CA . GLY A 1 237 ? 15.461 -3.279 -6.031 1 98.25 237 GLY A CA 1
ATOM 1715 C C . GLY A 1 237 ? 15.594 -4.789 -5.965 1 98.25 237 GLY A C 1
ATOM 1716 O O . GLY A 1 237 ? 15.422 -5.477 -6.973 1 98.25 237 GLY A O 1
ATOM 1717 N N . LEU A 1 238 ? 15.93 -5.281 -4.797 1 98.06 238 LEU A N 1
ATOM 1718 C CA . LEU A 1 238 ? 16.047 -6.719 -4.594 1 98.06 238 LEU A CA 1
ATOM 1719 C C . LEU A 1 238 ? 14.68 -7.391 -4.719 1 98.06 238 LEU A C 1
ATOM 1721 O O . LEU A 1 238 ? 14.555 -8.453 -5.336 1 98.06 238 LEU A O 1
ATOM 1725 N N . LEU A 1 239 ? 13.68 -6.824 -4.152 1 98.38 239 LEU A N 1
ATOM 1726 C CA . LEU A 1 239 ? 12.328 -7.363 -4.234 1 98.38 239 LEU A CA 1
ATOM 1727 C C . LEU A 1 239 ? 11.852 -7.426 -5.68 1 98.38 239 LEU A C 1
ATOM 1729 O O . LEU A 1 239 ? 11.219 -8.398 -6.09 1 98.38 239 LEU A O 1
ATOM 1733 N N . LYS A 1 240 ? 12.164 -6.348 -6.438 1 98.44 240 LYS A N 1
ATOM 1734 C CA . LYS A 1 240 ? 11.852 -6.332 -7.867 1 98.44 240 LYS A CA 1
ATOM 1735 C C . LYS A 1 240 ? 12.523 -7.5 -8.586 1 98.44 240 LYS A C 1
ATOM 1737 O O . LYS A 1 240 ? 11.875 -8.195 -9.375 1 98.44 240 LYS A O 1
ATOM 1742 N N . ASP A 1 241 ? 13.75 -7.758 -8.273 1 97.38 241 ASP A N 1
ATOM 1743 C CA . ASP A 1 241 ? 14.492 -8.844 -8.914 1 97.38 241 ASP A CA 1
ATOM 1744 C C . ASP A 1 241 ? 13.891 -10.203 -8.578 1 97.38 241 ASP A C 1
ATOM 1746 O O . ASP A 1 241 ? 13.914 -11.117 -9.398 1 97.38 241 ASP A O 1
ATOM 1750 N N . GLU A 1 242 ? 13.352 -10.344 -7.445 1 95.19 242 GLU A N 1
ATOM 1751 C CA . GLU A 1 242 ? 12.781 -11.602 -6.98 1 95.19 242 GLU A CA 1
ATOM 1752 C C . GLU A 1 242 ? 11.484 -11.93 -7.723 1 95.19 242 GLU A C 1
ATOM 1754 O O . GLU A 1 242 ? 11.07 -13.094 -7.773 1 95.19 242 GLU A O 1
ATOM 1759 N N . VAL A 1 243 ? 10.875 -10.938 -8.305 1 96.69 243 VAL A N 1
ATOM 1760 C CA . VAL A 1 243 ? 9.625 -11.141 -9.039 1 96.69 243 VAL A CA 1
ATOM 1761 C C . VAL A 1 243 ? 9.922 -11.344 -10.516 1 96.69 243 VAL A C 1
ATOM 1763 O O . VAL A 1 243 ? 9.148 -11.984 -11.227 1 96.69 243 VAL A O 1
ATOM 1766 N N . CYS A 1 244 ? 11.047 -10.812 -10.969 1 96.12 244 CYS A N 1
ATOM 1767 C CA . CYS A 1 244 ? 11.414 -10.867 -12.383 1 96.12 244 CYS A CA 1
ATOM 1768 C C . CYS A 1 244 ? 12.141 -12.164 -12.711 1 96.12 244 CYS A C 1
ATOM 1770 O O . CYS A 1 244 ? 13.203 -12.438 -12.148 1 96.12 244 CYS A O 1
ATOM 1772 N N . SER A 1 245 ? 11.633 -12.906 -13.602 1 92.12 245 SER A N 1
ATOM 1773 C CA . SER A 1 245 ? 12.297 -14.094 -14.125 1 92.12 245 SER A CA 1
ATOM 1774 C C . SER A 1 245 ? 12.898 -13.828 -15.5 1 92.12 245 SER A C 1
ATOM 1776 O O . SER A 1 245 ? 12.453 -12.93 -16.219 1 92.12 245 SER A O 1
ATOM 1778 N N . PRO A 1 246 ? 13.969 -14.602 -15.875 1 93.19 246 PRO A N 1
ATOM 1779 C CA . PRO A 1 246 ? 14.57 -14.406 -17.203 1 93.19 246 PRO A CA 1
ATOM 1780 C C . PRO A 1 246 ? 13.57 -14.586 -18.344 1 93.19 246 PRO A C 1
ATOM 1782 O O . PRO A 1 246 ? 12.969 -15.656 -18.469 1 93.19 246 PRO A O 1
ATOM 1785 N N . GLY A 1 247 ? 13.375 -13.523 -19.109 1 93.56 247 GLY A N 1
ATOM 1786 C CA . GLY A 1 247 ? 12.477 -13.578 -20.266 1 93.56 247 GLY A CA 1
ATOM 1787 C C . GLY A 1 247 ? 11.016 -13.633 -19.875 1 93.56 247 GLY A C 1
ATOM 1788 O O . GLY A 1 247 ? 10.156 -13.961 -20.703 1 93.56 247 GLY A O 1
ATOM 1789 N N . GLY A 1 248 ? 10.688 -13.25 -18.672 1 94.88 248 GLY A N 1
ATOM 1790 C CA . GLY A 1 248 ? 9.344 -13.422 -18.156 1 94.88 248 GLY A CA 1
ATOM 1791 C C . GLY A 1 248 ? 8.445 -12.227 -18.422 1 94.88 248 GLY A C 1
ATOM 1792 O O . GLY A 1 248 ? 8.844 -11.289 -19.125 1 94.88 248 GLY A O 1
ATOM 1793 N N . THR A 1 249 ? 7.207 -12.289 -17.891 1 97.12 249 THR A N 1
ATOM 1794 C CA . THR A 1 249 ? 6.191 -11.266 -18.094 1 97.12 249 THR A CA 1
ATOM 1795 C C . THR A 1 249 ? 6.543 -9.992 -17.344 1 97.12 249 THR A C 1
ATOM 1797 O O . THR A 1 249 ? 6.43 -8.891 -17.875 1 97.12 249 THR A O 1
ATOM 1800 N N . THR A 1 250 ? 7.078 -10.125 -16.172 1 97.81 250 THR A N 1
ATOM 1801 C CA . THR A 1 250 ? 7.328 -8.984 -15.289 1 97.81 250 THR A CA 1
ATOM 1802 C C . THR A 1 250 ? 8.414 -8.086 -15.867 1 97.81 250 THR A C 1
ATOM 1804 O O . THR A 1 250 ? 8.258 -6.859 -15.914 1 97.81 250 THR A O 1
ATOM 1807 N N . ILE A 1 251 ? 9.555 -8.695 -16.328 1 98.31 251 ILE A N 1
ATOM 1808 C CA . ILE A 1 251 ? 10.672 -7.902 -16.828 1 98.31 251 ILE A CA 1
ATOM 1809 C C . ILE A 1 251 ? 10.25 -7.195 -18.125 1 98.31 251 ILE A C 1
ATOM 1811 O O . ILE A 1 251 ? 10.719 -6.09 -18.406 1 98.31 251 ILE A O 1
ATOM 1815 N N . THR A 1 252 ? 9.367 -7.828 -18.844 1 98.5 252 THR A N 1
ATOM 1816 C CA . THR A 1 252 ? 8.844 -7.199 -20.047 1 98.5 252 THR A CA 1
ATOM 1817 C C . THR A 1 252 ? 8.031 -5.957 -19.703 1 98.5 252 THR A C 1
ATOM 1819 O O . THR A 1 252 ? 8.148 -4.926 -20.375 1 98.5 252 THR A O 1
ATOM 1822 N N . GLY A 1 253 ? 7.199 -6.031 -18.688 1 98.69 253 GLY A N 1
ATOM 1823 C CA . GLY A 1 253 ? 6.469 -4.871 -18.203 1 98.69 253 GLY A CA 1
ATOM 1824 C C . GLY A 1 253 ? 7.371 -3.793 -17.641 1 98.69 253 GLY A C 1
ATOM 1825 O O . GLY A 1 253 ? 7.156 -2.604 -17.891 1 98.69 253 GLY A O 1
ATOM 1826 N N . VAL A 1 254 ? 8.414 -4.188 -16.922 1 98.69 254 VAL A N 1
ATOM 1827 C CA . VAL A 1 254 ? 9.383 -3.256 -16.359 1 98.69 254 VAL A CA 1
ATOM 1828 C C . VAL A 1 254 ? 10.047 -2.457 -17.484 1 98.69 254 VAL A C 1
ATOM 1830 O O . VAL A 1 254 ? 10.219 -1.241 -17.375 1 98.69 254 VAL A O 1
ATOM 1833 N N . HIS A 1 255 ? 10.414 -3.164 -18.484 1 98.62 255 HIS A N 1
ATOM 1834 C CA . HIS A 1 255 ? 11.039 -2.512 -19.625 1 98.62 255 HIS A CA 1
ATOM 1835 C C . HIS A 1 255 ? 10.125 -1.44 -20.219 1 98.62 255 HIS A C 1
ATOM 1837 O O . HIS A 1 255 ? 10.594 -0.356 -20.578 1 98.62 255 HIS A O 1
ATOM 1843 N N . ALA A 1 256 ? 8.867 -1.758 -20.344 1 98.12 256 ALA A N 1
ATOM 1844 C CA . ALA A 1 256 ? 7.902 -0.799 -20.891 1 98.12 256 ALA A CA 1
ATOM 1845 C C . ALA A 1 256 ? 7.828 0.449 -20.016 1 98.12 256 ALA A C 1
ATOM 1847 O O . ALA A 1 256 ? 7.746 1.569 -20.516 1 98.12 256 ALA A O 1
ATOM 1848 N N . MET A 1 257 ? 7.859 0.326 -18.719 1 97.12 257 MET A N 1
ATOM 1849 C CA . MET A 1 257 ? 7.84 1.438 -17.766 1 97.12 257 MET A CA 1
ATOM 1850 C C . MET A 1 257 ? 9.086 2.301 -17.922 1 97.12 257 MET A C 1
ATOM 1852 O O . MET A 1 257 ? 9 3.529 -17.938 1 97.12 257 MET A O 1
ATOM 1856 N N . GLU A 1 258 ? 10.219 1.598 -17.984 1 97 258 GLU A N 1
ATOM 1857 C CA . GLU A 1 258 ? 11.492 2.297 -18.047 1 97 258 GLU A CA 1
ATOM 1858 C C . GLU A 1 258 ? 11.609 3.105 -19.344 1 97 258 GLU A C 1
ATOM 1860 O O . GLU A 1 258 ? 12.211 4.184 -19.359 1 97 258 GLU A O 1
ATOM 1865 N N . ARG A 1 259 ? 11.062 2.623 -20.359 1 97.19 259 ARG A N 1
ATOM 1866 C CA . ARG A 1 259 ? 11.133 3.285 -21.656 1 97.19 259 ARG A CA 1
ATOM 1867 C C . ARG A 1 259 ? 10.453 4.648 -21.609 1 97.19 259 ARG A C 1
ATOM 1869 O O . ARG A 1 259 ? 10.844 5.566 -22.344 1 97.19 259 ARG A O 1
ATOM 1876 N N . LEU A 1 260 ? 9.539 4.809 -20.688 1 96.44 260 LEU A N 1
ATOM 1877 C CA . LEU A 1 260 ? 8.797 6.062 -20.625 1 96.44 260 LEU A CA 1
ATOM 1878 C C . LEU A 1 260 ? 9.203 6.887 -19.406 1 96.44 260 LEU A C 1
ATOM 1880 O O . LEU A 1 260 ? 8.57 7.898 -19.109 1 96.44 260 LEU A O 1
ATOM 1884 N N . GLY A 1 261 ? 10.164 6.477 -18.688 1 96.62 261 GLY A N 1
ATOM 1885 C CA . GLY A 1 261 ? 10.812 7.281 -17.672 1 96.62 261 GLY A CA 1
ATOM 1886 C C . GLY A 1 261 ? 9.969 7.453 -16.422 1 96.62 261 GLY A C 1
ATOM 1887 O O . GLY A 1 261 ? 9.812 8.57 -15.914 1 96.62 261 GLY A O 1
ATOM 1888 N N . VAL A 1 262 ? 9.391 6.395 -15.914 1 97.88 262 VAL A N 1
ATOM 1889 C CA . VAL A 1 262 ? 8.516 6.461 -14.75 1 97.88 262 VAL A CA 1
ATOM 1890 C C . VAL A 1 262 ? 9.312 6.926 -13.531 1 97.88 262 VAL A C 1
ATOM 1892 O O . VAL A 1 262 ? 8.82 7.734 -12.742 1 97.88 262 VAL A O 1
ATOM 1895 N N . ARG A 1 263 ? 10.547 6.473 -13.383 1 97.94 263 ARG A N 1
ATOM 1896 C CA . ARG A 1 263 ? 11.359 6.855 -12.227 1 97.94 263 ARG A CA 1
ATOM 1897 C C . ARG A 1 263 ? 11.617 8.359 -12.219 1 97.94 263 ARG A C 1
ATOM 1899 O O . ARG A 1 263 ? 11.43 9.016 -11.195 1 97.94 263 ARG A O 1
ATOM 1906 N N . SER A 1 264 ? 11.984 8.883 -13.367 1 98.12 264 SER A N 1
ATOM 1907 C CA . SER A 1 264 ? 12.25 10.312 -13.461 1 98.12 264 SER A CA 1
ATOM 1908 C C . SER A 1 264 ? 10.992 11.125 -13.188 1 98.12 264 SER A C 1
ATOM 1910 O O . SER A 1 264 ? 11.055 12.18 -12.547 1 98.12 264 SER A O 1
ATOM 1912 N N . ALA A 1 265 ? 9.898 10.656 -13.672 1 98.44 265 ALA A N 1
ATOM 1913 C CA . ALA A 1 265 ? 8.625 11.352 -13.484 1 98.44 265 ALA A CA 1
ATOM 1914 C C . ALA A 1 265 ? 8.281 11.469 -12 1 98.44 265 ALA A C 1
ATOM 1916 O O . ALA A 1 265 ? 7.848 12.523 -11.539 1 98.44 265 ALA A O 1
ATOM 1917 N N . LEU A 1 266 ? 8.469 10.414 -11.266 1 98.75 266 LEU A N 1
ATOM 1918 C CA . LEU A 1 266 ? 8.125 10.406 -9.852 1 98.75 266 LEU A CA 1
ATOM 1919 C C . LEU A 1 266 ? 9.109 11.25 -9.039 1 98.75 266 LEU A C 1
ATOM 1921 O O . LEU A 1 266 ? 8.719 11.922 -8.086 1 98.75 266 LEU A O 1
ATOM 1925 N N . MET A 1 267 ? 10.375 11.234 -9.422 1 98.81 267 MET A N 1
ATOM 1926 C CA . MET A 1 267 ? 11.352 12.117 -8.789 1 98.81 267 MET A CA 1
ATOM 1927 C C . MET A 1 267 ? 11 13.586 -9.031 1 98.81 267 MET A C 1
ATOM 1929 O O . MET A 1 267 ? 11.062 14.398 -8.117 1 98.81 267 MET A O 1
ATOM 1933 N N . ASP A 1 268 ? 10.617 13.859 -10.25 1 98.75 268 ASP A N 1
ATOM 1934 C CA . ASP A 1 268 ? 10.227 15.227 -10.594 1 98.75 268 ASP A CA 1
ATOM 1935 C C . ASP A 1 268 ? 9.008 15.672 -9.797 1 98.75 268 ASP A C 1
ATOM 1937 O O . ASP A 1 268 ? 8.898 16.844 -9.422 1 98.75 268 ASP A O 1
ATOM 1941 N N . ALA A 1 269 ? 8.07 14.773 -9.633 1 98.81 269 ALA A N 1
ATOM 1942 C CA . ALA A 1 269 ? 6.871 15.086 -8.852 1 98.81 269 ALA A CA 1
ATOM 1943 C C . ALA A 1 269 ? 7.238 15.523 -7.434 1 98.81 269 ALA A C 1
ATOM 1945 O O . ALA A 1 269 ? 6.742 16.531 -6.945 1 98.81 269 ALA A O 1
ATOM 1946 N N . ILE A 1 270 ? 8.141 14.789 -6.797 1 98.88 270 ILE A N 1
ATOM 1947 C CA . ILE A 1 270 ? 8.578 15.102 -5.438 1 98.88 270 ILE A CA 1
ATOM 1948 C C . ILE A 1 270 ? 9.289 16.453 -5.426 1 98.88 270 ILE A C 1
ATOM 1950 O O . ILE A 1 270 ? 9.008 17.297 -4.57 1 98.88 270 ILE A O 1
ATOM 1954 N N . GLU A 1 271 ? 10.18 16.641 -6.355 1 98.81 271 GLU A N 1
ATOM 1955 C CA . GLU A 1 271 ? 10.953 17.891 -6.426 1 98.81 271 GLU A CA 1
ATOM 1956 C C . GLU A 1 271 ? 10.039 19.094 -6.633 1 98.81 271 GLU A C 1
ATOM 1958 O O . GLU A 1 271 ? 10.188 20.109 -5.965 1 98.81 271 GLU A O 1
ATOM 1963 N N . ALA A 1 272 ? 9.102 18.938 -7.547 1 98.81 272 ALA A N 1
ATOM 1964 C CA . ALA A 1 272 ? 8.188 20.047 -7.84 1 98.81 272 ALA A CA 1
ATOM 1965 C C . ALA A 1 272 ? 7.34 20.391 -6.621 1 98.81 272 ALA A C 1
ATOM 1967 O O . ALA A 1 272 ? 7.145 21.578 -6.309 1 98.81 272 ALA A O 1
ATOM 1968 N N . ALA A 1 273 ? 6.832 19.391 -5.969 1 98.62 273 ALA A N 1
ATOM 1969 C CA . ALA A 1 273 ? 6.02 19.609 -4.773 1 98.62 273 ALA A CA 1
ATOM 1970 C C . ALA A 1 273 ? 6.836 20.266 -3.666 1 98.62 273 ALA A C 1
ATOM 1972 O O . ALA A 1 273 ? 6.363 21.188 -3 1 98.62 273 ALA A O 1
ATOM 1973 N N . ALA A 1 274 ? 8.047 19.781 -3.443 1 98.5 274 ALA A N 1
ATOM 1974 C CA . ALA A 1 274 ? 8.93 20.328 -2.414 1 98.5 274 ALA A CA 1
ATOM 1975 C C . ALA A 1 274 ? 9.242 21.797 -2.693 1 98.5 274 ALA A C 1
ATOM 1977 O O . ALA A 1 274 ? 9.195 22.625 -1.788 1 98.5 274 ALA A O 1
ATOM 1978 N N . LYS A 1 275 ? 9.586 22.109 -3.906 1 98.38 275 LYS A N 1
ATOM 1979 C CA . LYS A 1 275 ? 9.914 23.469 -4.285 1 98.38 275 LYS A CA 1
ATOM 1980 C C . LYS A 1 275 ? 8.711 24.391 -4.117 1 98.38 275 LYS A C 1
ATOM 1982 O O . LYS A 1 275 ? 8.859 25.547 -3.688 1 98.38 275 LYS A O 1
ATOM 1987 N N . ARG A 1 276 ? 7.555 23.859 -4.48 1 97.62 276 ARG A N 1
ATOM 1988 C CA . ARG A 1 276 ? 6.344 24.656 -4.277 1 97.62 276 ARG A CA 1
ATOM 1989 C C . ARG A 1 276 ? 6.105 24.922 -2.793 1 97.62 276 ARG A C 1
ATOM 1991 O O . ARG A 1 276 ? 5.676 26.016 -2.414 1 97.62 276 ARG A O 1
ATOM 1998 N N . SER A 1 277 ? 6.328 23.938 -1.986 1 96.81 277 SER A N 1
ATOM 1999 C CA . SER A 1 277 ? 6.211 24.109 -0.542 1 96.81 277 SER A CA 1
ATOM 2000 C C . SER A 1 277 ? 7.148 25.203 -0.035 1 96.81 277 SER A C 1
ATOM 2002 O O . SER A 1 277 ? 6.754 26.031 0.791 1 96.81 277 SER A O 1
ATOM 2004 N N . ILE A 1 278 ? 8.367 25.203 -0.495 1 96.62 278 ILE A N 1
ATOM 2005 C CA . ILE A 1 278 ? 9.359 26.219 -0.127 1 96.62 278 ILE A CA 1
ATOM 2006 C C . ILE A 1 278 ? 8.867 27.594 -0.549 1 96.62 278 ILE A C 1
ATOM 2008 O O . ILE A 1 278 ? 8.961 28.562 0.218 1 96.62 278 ILE A O 1
ATOM 2012 N N . GLU A 1 279 ? 8.336 27.672 -1.701 1 96.19 279 GLU A N 1
ATOM 2013 C CA . GLU A 1 279 ? 7.797 28.922 -2.201 1 96.19 279 GLU A CA 1
ATOM 2014 C C . GLU A 1 279 ? 6.676 29.453 -1.303 1 96.19 279 GLU A C 1
ATOM 2016 O O . GLU A 1 279 ? 6.617 30.641 -0.999 1 96.19 279 GLU A O 1
ATOM 2021 N N . LEU A 1 280 ? 5.793 28.562 -0.949 1 92.38 280 LEU A N 1
ATOM 2022 C CA . LEU A 1 280 ? 4.691 28.922 -0.068 1 92.38 280 LEU A CA 1
ATOM 2023 C C . LEU A 1 280 ? 5.215 29.406 1.281 1 92.38 280 LEU A C 1
ATOM 2025 O O . LEU A 1 280 ? 4.68 30.359 1.854 1 92.38 280 LEU A O 1
ATOM 2029 N N . GLY A 1 281 ? 6.211 28.734 1.855 1 91 281 GLY A N 1
ATOM 2030 C CA . GLY A 1 281 ? 6.812 29.141 3.117 1 91 281 GLY A CA 1
ATOM 2031 C C . GLY A 1 281 ? 7.402 30.531 3.082 1 91 281 GLY A C 1
ATOM 2032 O O . GLY A 1 281 ? 7.371 31.25 4.082 1 91 281 GLY A O 1
ATOM 2033 N N . ASN A 1 282 ? 7.918 30.922 1.953 1 90.94 282 ASN A N 1
ATOM 2034 C CA . ASN A 1 282 ? 8.516 32.25 1.793 1 90.94 282 ASN A CA 1
ATOM 2035 C C . ASN A 1 282 ? 7.449 33.344 1.666 1 90.94 282 ASN A C 1
ATOM 2037 O O . ASN A 1 282 ? 7.727 34.5 1.903 1 90.94 282 ASN A O 1
ATOM 2041 N N . LYS A 1 283 ? 6.34 32.875 1.298 1 86.38 283 LYS A N 1
ATOM 2042 C CA . LYS A 1 283 ? 5.242 33.844 1.1 1 86.38 283 LYS A CA 1
ATOM 2043 C C . LYS A 1 283 ? 4.543 34.156 2.418 1 86.38 283 LYS A C 1
ATOM 2045 O O . LYS A 1 283 ? 4.047 35.25 2.611 1 86.38 283 LYS A O 1
ATOM 2050 N N . TYR A 1 284 ? 4.461 33.219 3.279 1 79.5 284 TYR A N 1
ATOM 2051 C CA . TYR A 1 284 ? 3.68 33.375 4.5 1 79.5 284 TYR A CA 1
ATOM 2052 C C . TYR A 1 284 ? 4.582 33.375 5.727 1 79.5 284 TYR A C 1
ATOM 2054 O O . TYR A 1 284 ? 4.242 34 6.746 1 79.5 284 TYR A O 1
ATOM 2062 N N . MET B 1 1 ? -11.016 -12.531 21.359 1 21.25 1 MET B N 1
ATOM 2063 C CA . MET B 1 1 ? -10.125 -13.562 20.828 1 21.25 1 MET B CA 1
ATOM 2064 C C . MET B 1 1 ? -10.516 -13.938 19.391 1 21.25 1 MET B C 1
ATOM 2066 O O . MET B 1 1 ? -11.57 -14.523 19.172 1 21.25 1 MET B O 1
ATOM 2070 N N . ALA B 1 2 ? -10.383 -13.117 18.344 1 31.05 2 ALA B N 1
ATOM 2071 C CA . ALA B 1 2 ? -10.789 -13.484 17 1 31.05 2 ALA B CA 1
ATOM 2072 C C . ALA B 1 2 ? -10.57 -14.969 16.734 1 31.05 2 ALA B C 1
ATOM 2074 O O . ALA B 1 2 ? -9.5 -15.508 17.031 1 31.05 2 ALA B O 1
ATOM 2075 N N . ASP B 1 3 ? -11.375 -15.875 16.625 1 33.62 3 ASP B N 1
ATOM 2076 C CA . ASP B 1 3 ? -11.32 -17.344 16.672 1 33.62 3 ASP B CA 1
ATOM 2077 C C . ASP B 1 3 ? -10.273 -17.875 15.703 1 33.62 3 ASP B C 1
ATOM 2079 O O . ASP B 1 3 ? -10.43 -17.75 14.484 1 33.62 3 ASP B O 1
ATOM 2083 N N . GLY B 1 4 ? -8.961 -17.906 15.891 1 41.19 4 GLY B N 1
ATOM 2084 C CA . GLY B 1 4 ? -7.723 -18.469 15.383 1 41.19 4 GLY B CA 1
ATOM 2085 C C . GLY B 1 4 ? -7.918 -19.75 14.586 1 41.19 4 GLY B C 1
ATOM 2086 O O . GLY B 1 4 ? -7 -20.219 13.914 1 41.19 4 GLY B O 1
ATOM 2087 N N . ASN B 1 5 ? -8.828 -20.531 14.883 1 47.78 5 ASN B N 1
ATOM 2088 C CA . ASN B 1 5 ? -9.141 -21.891 14.453 1 47.78 5 ASN B CA 1
ATOM 2089 C C . ASN B 1 5 ? -9.773 -21.922 13.062 1 47.78 5 ASN B C 1
ATOM 2091 O O . ASN B 1 5 ? -9.734 -22.938 12.375 1 47.78 5 ASN B O 1
ATOM 2095 N N . GLU B 1 6 ? -10.461 -20.906 12.641 1 58.66 6 GLU B N 1
ATOM 2096 C CA . GLU B 1 6 ? -11.242 -20.859 11.406 1 58.66 6 GLU B CA 1
ATOM 2097 C C . GLU B 1 6 ? -10.344 -20.766 10.18 1 58.66 6 GLU B C 1
ATOM 2099 O O . GLU B 1 6 ? -10.773 -21.047 9.062 1 58.66 6 GLU B O 1
ATOM 2104 N N . LYS B 1 7 ? -9.008 -20.656 10.492 1 70 7 LYS B N 1
ATOM 2105 C CA . LYS B 1 7 ? -8.078 -20.484 9.383 1 70 7 LYS B CA 1
ATOM 2106 C C . LYS B 1 7 ? -7.309 -21.766 9.094 1 70 7 LYS B C 1
ATOM 2108 O O . LYS B 1 7 ? -6.727 -21.922 8.016 1 70 7 LYS B O 1
ATOM 2113 N N . ALA B 1 8 ? -7.465 -22.703 9.852 1 86.62 8 ALA B N 1
ATOM 2114 C CA . ALA B 1 8 ? -6.605 -23.875 9.711 1 86.62 8 ALA B CA 1
ATOM 2115 C C . ALA B 1 8 ? -7.094 -24.781 8.578 1 86.62 8 ALA B C 1
ATOM 2117 O O . ALA B 1 8 ? -8.297 -24.984 8.414 1 86.62 8 ALA B O 1
ATOM 2118 N N . ILE B 1 9 ? -6.078 -25.203 7.82 1 90.81 9 ILE B N 1
ATOM 2119 C CA . ILE B 1 9 ? -6.336 -26.109 6.711 1 90.81 9 ILE B CA 1
ATOM 2120 C C . ILE B 1 9 ? -5.777 -27.5 7.035 1 90.81 9 ILE B C 1
ATOM 2122 O O . ILE B 1 9 ? -4.59 -27.641 7.34 1 90.81 9 ILE B O 1
ATOM 2126 N N . ALA B 1 10 ? -6.68 -28.5 6.98 1 89.44 10 ALA B N 1
ATOM 2127 C CA . ALA B 1 10 ? -6.301 -29.859 7.363 1 89.44 10 ALA B CA 1
ATOM 2128 C C . ALA B 1 10 ? -5.875 -30.672 6.145 1 89.44 10 ALA B C 1
ATOM 2130 O O . ALA B 1 10 ? -6.484 -31.688 5.828 1 89.44 10 ALA B O 1
ATOM 2131 N N . CYS B 1 11 ? -4.887 -30.219 5.5 1 92.88 11 CYS B N 1
ATOM 2132 C CA . CYS B 1 11 ? -4.34 -30.984 4.387 1 92.88 11 CYS B CA 1
ATOM 2133 C C . CYS B 1 11 ? -2.832 -30.797 4.277 1 92.88 11 CYS B C 1
ATOM 2135 O O . CYS B 1 11 ? -2.291 -29.812 4.781 1 92.88 11 CYS B O 1
ATOM 2137 N N . ASN B 1 12 ? -2.219 -31.797 3.705 1 96.75 12 ASN B N 1
ATOM 2138 C CA . ASN B 1 12 ? -0.796 -31.703 3.398 1 96.75 12 ASN B CA 1
ATOM 2139 C C . ASN B 1 12 ? -0.562 -31.047 2.039 1 96.75 12 ASN B C 1
ATOM 2141 O O . ASN B 1 12 ? -1.178 -31.438 1.045 1 96.75 12 ASN B O 1
ATOM 2145 N N . ILE B 1 13 ? 0.333 -30.062 2.061 1 97.88 13 ILE B N 1
ATOM 2146 C CA . ILE B 1 13 ? 0.596 -29.312 0.84 1 97.88 13 ILE B CA 1
ATOM 2147 C C . ILE B 1 13 ? 2.004 -29.609 0.335 1 97.88 13 ILE B C 1
ATOM 2149 O O . ILE B 1 13 ? 2.971 -29.562 1.098 1 97.88 13 ILE B O 1
ATOM 2153 N N . GLY B 1 14 ? 2.068 -30 -0.867 1 98.44 14 GLY B N 1
ATOM 2154 C CA . GLY B 1 14 ? 3.352 -30.25 -1.505 1 98.44 14 GLY B CA 1
ATOM 2155 C C . GLY B 1 14 ? 3.699 -29.234 -2.566 1 98.44 14 GLY B C 1
ATOM 2156 O O . GLY B 1 14 ? 2.824 -28.766 -3.299 1 98.44 14 GLY B O 1
ATOM 2157 N N . PHE B 1 15 ? 4.996 -28.906 -2.66 1 98.75 15 PHE B N 1
ATOM 2158 C CA . PHE B 1 15 ? 5.504 -28.016 -3.703 1 98.75 15 PHE B CA 1
ATOM 2159 C C . PHE B 1 15 ? 6.512 -28.734 -4.59 1 98.75 15 PHE B C 1
ATOM 2161 O O . PHE B 1 15 ? 7.469 -29.328 -4.09 1 98.75 15 PHE B O 1
ATOM 2168 N N . ILE B 1 16 ? 6.219 -28.75 -5.836 1 98.25 16 ILE B N 1
ATOM 2169 C CA . ILE B 1 16 ? 7.238 -29.141 -6.809 1 98.25 16 ILE B CA 1
ATOM 2170 C C . ILE B 1 16 ? 7.91 -27.891 -7.371 1 98.25 16 ILE B C 1
ATOM 2172 O O . ILE B 1 16 ? 7.324 -27.172 -8.188 1 98.25 16 ILE B O 1
ATOM 2176 N N . GLY B 1 17 ? 9.117 -27.656 -6.992 1 97.81 17 GLY B N 1
ATOM 2177 C CA . GLY B 1 17 ? 9.805 -26.375 -7.168 1 97.81 17 GLY B CA 1
ATOM 2178 C C . GLY B 1 17 ? 9.898 -25.578 -5.891 1 97.81 17 GLY B C 1
ATOM 2179 O O . GLY B 1 17 ? 8.883 -25.328 -5.227 1 97.81 17 GLY B O 1
ATOM 2180 N N . ALA B 1 18 ? 11.078 -25.156 -5.559 1 97.56 18 ALA B N 1
ATOM 2181 C CA . ALA B 1 18 ? 11.328 -24.453 -4.301 1 97.56 18 ALA B CA 1
ATOM 2182 C C . ALA B 1 18 ? 11.727 -23 -4.539 1 97.56 18 ALA B C 1
ATOM 2184 O O . ALA B 1 18 ? 12.461 -22.422 -3.742 1 97.56 18 ALA B O 1
ATOM 2185 N N . GLY B 1 19 ? 11.242 -22.438 -5.617 1 94.12 19 GLY B N 1
ATOM 2186 C CA . GLY B 1 19 ? 11.625 -21.078 -5.969 1 94.12 19 GLY B CA 1
ATOM 2187 C C . GLY B 1 19 ? 10.984 -20.031 -5.078 1 94.12 19 GLY B C 1
ATOM 2188 O O . GLY B 1 19 ? 10.406 -20.359 -4.039 1 94.12 19 GLY B O 1
ATOM 2189 N N . ASN B 1 20 ? 11.094 -18.781 -5.5 1 93.44 20 ASN B N 1
ATOM 2190 C CA . ASN B 1 20 ? 10.68 -17.641 -4.676 1 93.44 20 ASN B CA 1
ATOM 2191 C C . ASN B 1 20 ? 9.164 -17.625 -4.469 1 93.44 20 ASN B C 1
ATOM 2193 O O . ASN B 1 20 ? 8.688 -17.312 -3.375 1 93.44 20 ASN B O 1
ATOM 2197 N N . MET B 1 21 ? 8.414 -17.906 -5.539 1 95.25 21 MET B N 1
ATOM 2198 C CA . MET B 1 21 ? 6.961 -17.875 -5.402 1 95.25 21 MET B CA 1
ATOM 2199 C C . MET B 1 21 ? 6.484 -19.016 -4.496 1 95.25 21 MET B C 1
ATOM 2201 O O . MET B 1 21 ? 5.59 -18.828 -3.672 1 95.25 21 MET B O 1
ATOM 2205 N N . ALA B 1 22 ? 7.074 -20.203 -4.668 1 97.31 22 ALA B N 1
ATOM 2206 C CA . ALA B 1 22 ? 6.762 -21.312 -3.768 1 97.31 22 ALA B CA 1
ATOM 2207 C C . ALA B 1 22 ? 7.035 -20.922 -2.314 1 97.31 22 ALA B C 1
ATOM 2209 O O . ALA B 1 22 ? 6.184 -21.125 -1.443 1 97.31 22 ALA B O 1
ATOM 2210 N N . TRP B 1 23 ? 8.18 -20.344 -2.102 1 96.69 23 TRP B N 1
ATOM 2211 C CA . TRP B 1 23 ? 8.586 -19.922 -0.764 1 96.69 23 TRP B CA 1
ATOM 2212 C C . TRP B 1 23 ? 7.594 -18.906 -0.193 1 96.69 23 TRP B C 1
ATOM 2214 O O . TRP B 1 23 ? 7.176 -19.016 0.962 1 96.69 23 TRP B O 1
ATOM 2224 N N . ALA B 1 24 ? 7.195 -17.906 -0.982 1 96.38 24 ALA B N 1
ATOM 2225 C CA . ALA B 1 24 ? 6.262 -16.875 -0.537 1 96.38 24 ALA B CA 1
ATOM 2226 C C . ALA B 1 24 ? 4.941 -17.484 -0.08 1 96.38 24 ALA B C 1
ATOM 2228 O O . ALA B 1 24 ? 4.406 -17.109 0.966 1 96.38 24 ALA B O 1
ATOM 2229 N N . ILE B 1 25 ? 4.453 -18.422 -0.856 1 97.44 25 ILE B N 1
ATOM 2230 C CA . ILE B 1 25 ? 3.193 -19.094 -0.53 1 97.44 25 ILE B CA 1
ATOM 2231 C C . ILE B 1 25 ? 3.35 -19.891 0.758 1 97.44 25 ILE B C 1
ATOM 2233 O O . ILE B 1 25 ? 2.559 -19.75 1.691 1 97.44 25 ILE B O 1
ATOM 2237 N N . GLY B 1 26 ? 4.379 -20.703 0.815 1 97.06 26 GLY B N 1
ATOM 2238 C CA . GLY B 1 26 ? 4.617 -21.531 1.994 1 97.06 26 GLY B CA 1
ATOM 2239 C C . GLY B 1 26 ? 4.793 -20.703 3.262 1 97.06 26 GLY B C 1
ATOM 2240 O O . GLY B 1 26 ? 4.18 -21 4.289 1 97.06 26 GLY B O 1
ATOM 2241 N N . GLU B 1 27 ? 5.656 -19.719 3.164 1 95.25 27 GLU B N 1
ATOM 2242 C CA . GLU B 1 27 ? 5.91 -18.828 4.297 1 95.25 27 GLU B CA 1
ATOM 2243 C C . GLU B 1 27 ? 4.625 -18.172 4.773 1 95.25 27 GLU B C 1
ATOM 2245 O O . GLU B 1 27 ? 4.371 -18.078 5.977 1 95.25 27 GLU B O 1
ATOM 2250 N N . GLY B 1 28 ? 3.871 -17.672 3.834 1 94.5 28 GLY B N 1
ATOM 2251 C CA . GLY B 1 28 ? 2.604 -17.047 4.172 1 94.5 28 GLY B CA 1
ATOM 2252 C C . GLY B 1 28 ? 1.654 -17.984 4.906 1 94.5 28 GLY B C 1
ATOM 2253 O O . GLY B 1 28 ? 1.042 -17.594 5.902 1 94.5 28 GLY B O 1
ATOM 2254 N N . LEU B 1 29 ? 1.561 -19.172 4.414 1 96.06 29 LEU B N 1
ATOM 2255 C CA . LEU B 1 29 ? 0.664 -20.156 5.012 1 96.06 29 LEU B CA 1
ATOM 2256 C C . LEU B 1 29 ? 1.074 -20.469 6.445 1 96.06 29 LEU B C 1
ATOM 2258 O O . LEU B 1 29 ? 0.223 -20.562 7.332 1 96.06 29 LEU B O 1
ATOM 2262 N N . VAL B 1 30 ? 2.33 -20.594 6.691 1 96.06 30 VAL B N 1
ATOM 2263 C CA . VAL B 1 30 ? 2.832 -20.938 8.016 1 96.06 30 VAL B CA 1
ATOM 2264 C C . VAL B 1 30 ? 2.695 -19.75 8.953 1 96.06 30 VAL B C 1
ATOM 2266 O O . VAL B 1 30 ? 2.246 -19.891 10.094 1 96.06 30 VAL B O 1
ATOM 2269 N N . LYS B 1 31 ? 3.018 -18.594 8.469 1 93.44 31 LYS B N 1
ATOM 2270 C CA . LYS B 1 31 ? 2.986 -17.375 9.273 1 93.44 31 LYS B CA 1
ATOM 2271 C C . LYS B 1 31 ? 1.569 -17.062 9.742 1 93.44 31 LYS B C 1
ATOM 2273 O O . LYS B 1 31 ? 1.374 -16.562 10.852 1 93.44 31 LYS B O 1
ATOM 2278 N N . THR B 1 32 ? 0.658 -17.297 8.914 1 92.44 32 THR B N 1
ATOM 2279 C CA . THR B 1 32 ? -0.729 -16.984 9.242 1 92.44 32 THR B CA 1
ATOM 2280 C C . THR B 1 32 ? -1.318 -18.078 10.141 1 92.44 32 THR B C 1
ATOM 2282 O O . THR B 1 32 ? -2.406 -17.906 10.695 1 92.44 32 THR B O 1
ATOM 2285 N N . GLY B 1 33 ? -0.611 -19.219 10.227 1 92.5 33 GLY B N 1
ATOM 2286 C CA . GLY B 1 33 ? -1.091 -20.344 11.023 1 92.5 33 GLY B CA 1
ATOM 2287 C C . GLY B 1 33 ? -2.064 -21.234 10.273 1 92.5 33 GLY B C 1
ATOM 2288 O O . GLY B 1 33 ? -2.68 -22.125 10.867 1 92.5 33 GLY B O 1
ATOM 2289 N N . ALA B 1 34 ? -2.219 -20.969 9.008 1 93.81 34 ALA B N 1
ATOM 2290 C CA . ALA B 1 34 ? -3.148 -21.75 8.203 1 93.81 34 ALA B CA 1
ATOM 2291 C C . ALA B 1 34 ? -2.688 -23.203 8.102 1 93.81 34 ALA B C 1
ATOM 2293 O O . ALA B 1 34 ? -3.512 -24.125 8.062 1 93.81 34 ALA B O 1
ATOM 2294 N N . VAL B 1 35 ? -1.398 -23.359 8.062 1 95.75 35 VAL B N 1
ATOM 2295 C CA . VAL B 1 35 ? -0.803 -24.688 7.992 1 95.75 35 VAL B CA 1
ATOM 2296 C C . VAL B 1 35 ? 0.461 -24.734 8.844 1 95.75 35 VAL B C 1
ATOM 2298 O O . VAL B 1 35 ? 1.169 -23.734 8.969 1 95.75 35 VAL B O 1
ATOM 2301 N N . SER B 1 36 ? 0.676 -25.875 9.461 1 96.75 36 SER B N 1
ATOM 2302 C CA . SER B 1 36 ? 1.955 -26.094 10.125 1 96.75 36 SER B CA 1
ATOM 2303 C C . SER B 1 36 ? 3.061 -26.391 9.125 1 96.75 36 SER B C 1
ATOM 2305 O O . SER B 1 36 ? 2.801 -26.969 8.062 1 96.75 36 SER B O 1
ATOM 2307 N N . SER B 1 37 ? 4.258 -26.047 9.508 1 97.62 37 SER B N 1
ATOM 2308 C CA . SER B 1 37 ? 5.387 -26.312 8.625 1 97.62 37 SER B CA 1
ATOM 2309 C C . SER B 1 37 ? 5.543 -27.812 8.367 1 97.62 37 SER B C 1
ATOM 2311 O O . SER B 1 37 ? 6.027 -28.219 7.312 1 97.62 37 SER B O 1
ATOM 2313 N N . THR B 1 38 ? 5.047 -28.625 9.25 1 97.5 38 THR B N 1
ATOM 2314 C CA . THR B 1 38 ? 5.184 -30.078 9.141 1 97.5 38 THR B CA 1
ATOM 2315 C C . THR B 1 38 ? 4.195 -30.641 8.117 1 97.5 38 THR B C 1
ATOM 2317 O O . THR B 1 38 ? 4.316 -31.781 7.699 1 97.5 38 THR B O 1
ATOM 2320 N N . GLN B 1 39 ? 3.26 -29.812 7.715 1 97.94 39 GLN B N 1
ATOM 2321 C CA . GLN B 1 39 ? 2.279 -30.219 6.715 1 97.94 39 GLN B CA 1
ATOM 2322 C C . GLN B 1 39 ? 2.773 -29.906 5.305 1 97.94 39 GLN B C 1
ATOM 2324 O O . GLN B 1 39 ? 2.062 -30.141 4.324 1 97.94 39 GLN B O 1
ATOM 2329 N N . ILE B 1 40 ? 3.971 -29.406 5.199 1 98.5 40 ILE B N 1
ATOM 2330 C CA . ILE B 1 40 ? 4.496 -28.984 3.906 1 98.5 40 ILE B CA 1
ATOM 2331 C C . ILE B 1 40 ? 5.668 -29.875 3.508 1 98.5 40 ILE B C 1
ATOM 2333 O O . ILE B 1 40 ? 6.539 -30.172 4.328 1 98.5 40 ILE B O 1
ATOM 2337 N N . ILE B 1 41 ? 5.68 -30.375 2.289 1 98.62 41 ILE B N 1
ATOM 2338 C CA . ILE B 1 41 ? 6.82 -31.047 1.686 1 98.62 41 ILE B CA 1
ATOM 2339 C C . ILE B 1 41 ? 7.18 -30.375 0.362 1 98.62 41 ILE B C 1
ATOM 2341 O O . ILE B 1 41 ? 6.297 -30.016 -0.417 1 98.62 41 ILE B O 1
ATOM 2345 N N . VAL B 1 42 ? 8.484 -30.141 0.125 1 98.75 42 VAL B N 1
ATOM 2346 C CA . VAL B 1 42 ? 8.938 -29.406 -1.049 1 98.75 42 VAL B CA 1
ATOM 2347 C C . VAL B 1 42 ? 10.055 -30.188 -1.743 1 98.75 42 VAL B C 1
ATOM 2349 O O . VAL B 1 42 ? 10.93 -30.75 -1.083 1 98.75 42 VAL B O 1
ATOM 2352 N N . SER B 1 43 ? 10.008 -30.188 -3.053 1 98.62 43 SER B N 1
ATOM 2353 C CA . SER B 1 43 ? 11.078 -30.844 -3.799 1 98.62 43 SER B CA 1
ATOM 2354 C C . SER B 1 43 ? 11.766 -29.859 -4.742 1 98.62 43 SER B C 1
ATOM 2356 O O . SER B 1 43 ? 11.156 -28.891 -5.188 1 98.62 43 SER B O 1
ATOM 2358 N N . ALA B 1 44 ? 13.016 -30.078 -5.02 1 97.88 44 ALA B N 1
ATOM 2359 C CA . ALA B 1 44 ? 13.852 -29.391 -5.996 1 97.88 44 ALA B CA 1
ATOM 2360 C C . ALA B 1 44 ? 15 -30.297 -6.469 1 97.88 44 ALA B C 1
ATOM 2362 O O . ALA B 1 44 ? 15.391 -31.234 -5.77 1 97.88 44 ALA B O 1
ATOM 2363 N N . PRO B 1 45 ? 15.438 -29.969 -7.699 1 95.69 45 PRO B N 1
ATOM 2364 C CA . PRO B 1 45 ? 16.5 -30.844 -8.211 1 95.69 45 PRO B CA 1
ATOM 2365 C C . PRO B 1 45 ? 17.844 -30.625 -7.508 1 95.69 45 PRO B C 1
ATOM 2367 O O . PRO B 1 45 ? 18.719 -31.484 -7.555 1 95.69 45 PRO B O 1
ATOM 2370 N N . THR B 1 46 ? 18.062 -29.406 -6.926 1 94.5 46 THR B N 1
ATOM 2371 C CA . THR B 1 46 ? 19.281 -29.078 -6.211 1 94.5 46 THR B CA 1
ATOM 2372 C C . THR B 1 46 ? 18.969 -28.516 -4.824 1 94.5 46 THR B C 1
ATOM 2374 O O . THR B 1 46 ? 17.812 -28.25 -4.508 1 94.5 46 THR B O 1
ATOM 2377 N N . ASP B 1 47 ? 19.984 -28.297 -4.027 1 95.94 47 ASP B N 1
ATOM 2378 C CA . ASP B 1 47 ? 19.812 -27.859 -2.648 1 95.94 47 ASP B CA 1
ATOM 2379 C C . ASP B 1 47 ? 19.844 -26.328 -2.559 1 95.94 47 ASP B C 1
ATOM 2381 O O . ASP B 1 47 ? 19.812 -25.766 -1.464 1 95.94 47 ASP B O 1
ATOM 2385 N N . ASN B 1 48 ? 19.859 -25.656 -3.639 1 94.31 48 ASN B N 1
ATOM 2386 C CA . ASN B 1 48 ? 20.047 -24.219 -3.691 1 94.31 48 ASN B CA 1
ATOM 2387 C C . ASN B 1 48 ? 18.969 -23.484 -2.881 1 94.31 48 ASN B C 1
ATOM 2389 O O . ASN B 1 48 ? 19.25 -22.469 -2.254 1 94.31 48 ASN B O 1
ATOM 2393 N N . ASN B 1 49 ? 17.734 -24.062 -2.9 1 95.12 49 ASN B N 1
ATOM 2394 C CA . ASN B 1 49 ? 16.625 -23.344 -2.283 1 95.12 49 ASN B CA 1
ATOM 2395 C C . ASN B 1 49 ? 15.969 -24.156 -1.172 1 95.12 49 ASN B C 1
ATOM 2397 O O . ASN B 1 49 ? 15.062 -23.688 -0.488 1 95.12 49 ASN B O 1
ATOM 2401 N N . LEU B 1 50 ? 16.438 -25.375 -0.909 1 97.88 50 LEU B N 1
ATOM 2402 C CA . LEU B 1 50 ? 15.742 -26.25 0.024 1 97.88 50 LEU B CA 1
ATOM 2403 C C . LEU B 1 50 ? 16.109 -25.922 1.465 1 97.88 50 LEU B C 1
ATOM 2405 O O . LEU B 1 50 ? 15.375 -26.266 2.393 1 97.88 50 LEU B O 1
ATOM 2409 N N . GLY B 1 51 ? 17.25 -25.281 1.691 1 97.38 51 GLY B N 1
ATOM 2410 C CA . GLY B 1 51 ? 17.719 -24.953 3.027 1 97.38 51 GLY B CA 1
ATOM 2411 C C . GLY B 1 51 ? 16.719 -24.141 3.832 1 97.38 51 GLY B C 1
ATOM 2412 O O . GLY B 1 51 ? 16.484 -24.438 5.004 1 97.38 51 GLY B O 1
ATOM 2413 N N . ARG B 1 52 ? 16.188 -23.172 3.244 1 96.31 52 ARG B N 1
ATOM 2414 C CA . ARG B 1 52 ? 15.25 -22.297 3.951 1 96.31 52 ARG B CA 1
ATOM 2415 C C . ARG B 1 52 ? 14 -23.062 4.371 1 96.31 52 ARG B C 1
ATOM 2417 O O . ARG B 1 52 ? 13.406 -22.781 5.414 1 96.31 52 ARG B O 1
ATOM 2424 N N . TRP B 1 53 ? 13.57 -24.047 3.578 1 98.06 53 TRP B N 1
ATOM 2425 C CA . TRP B 1 53 ? 12.406 -24.875 3.906 1 98.06 53 TRP B CA 1
ATOM 2426 C C . TRP B 1 53 ? 12.703 -25.781 5.094 1 98.06 53 TRP B C 1
ATOM 2428 O O . TRP B 1 53 ? 11.852 -25.953 5.973 1 98.06 53 TRP B O 1
ATOM 2438 N N . ARG B 1 54 ? 13.898 -26.328 5.109 1 97.81 54 ARG B N 1
ATOM 2439 C CA . ARG B 1 54 ? 14.305 -27.141 6.246 1 97.81 54 ARG B CA 1
ATOM 2440 C C . ARG B 1 54 ? 14.328 -26.328 7.531 1 97.81 54 ARG B C 1
ATOM 2442 O O . ARG B 1 54 ? 13.883 -26.797 8.586 1 97.81 54 ARG B O 1
ATOM 2449 N N . GLN B 1 55 ? 14.805 -25.141 7.426 1 97.19 55 GLN B N 1
ATOM 2450 C CA . GLN B 1 55 ? 14.852 -24.234 8.578 1 97.19 55 GLN B CA 1
ATOM 2451 C C . GLN B 1 55 ? 13.453 -23.906 9.078 1 97.19 55 GLN B C 1
ATOM 2453 O O . GLN B 1 55 ? 13.242 -23.719 10.273 1 97.19 55 GLN B O 1
ATOM 2458 N N . LEU B 1 56 ? 12.539 -23.859 8.18 1 96.25 56 LEU B N 1
ATOM 2459 C CA . LEU B 1 56 ? 11.148 -23.578 8.508 1 96.25 56 LEU B CA 1
ATOM 2460 C C . LEU B 1 56 ? 10.508 -24.781 9.211 1 96.25 56 LEU B C 1
ATOM 2462 O O . LEU B 1 56 ? 9.492 -24.625 9.898 1 96.25 56 LEU B O 1
ATOM 2466 N N . GLY B 1 57 ? 11.102 -25.969 8.977 1 97.38 57 GLY B N 1
ATOM 2467 C CA . GLY B 1 57 ? 10.57 -27.172 9.586 1 97.38 57 GLY B CA 1
ATOM 2468 C C . GLY B 1 57 ? 9.805 -28.047 8.609 1 97.38 57 GLY B C 1
ATOM 2469 O O . GLY B 1 57 ? 9.117 -28.984 9.008 1 97.38 57 GLY B O 1
ATOM 2470 N N . SER B 1 58 ? 9.875 -27.766 7.359 1 98.5 58 SER B N 1
ATOM 2471 C CA . SER B 1 58 ? 9.188 -28.547 6.336 1 98.5 58 SER B CA 1
ATOM 2472 C C . SER B 1 58 ? 10.047 -29.719 5.852 1 98.5 58 SER B C 1
ATOM 2474 O O . SER B 1 58 ? 11.266 -29.688 5.996 1 98.5 58 SER B O 1
ATOM 2476 N N . LYS B 1 59 ? 9.398 -30.688 5.324 1 98.31 59 LYS B N 1
ATOM 2477 C CA . LYS B 1 59 ? 10.109 -31.797 4.691 1 98.31 59 LYS B CA 1
ATOM 2478 C C . LYS B 1 59 ? 10.602 -31.406 3.299 1 98.31 59 LYS B C 1
ATOM 2480 O O . LYS B 1 59 ? 9.93 -30.641 2.592 1 98.31 59 LYS B O 1
ATOM 2485 N N . THR B 1 60 ? 11.766 -31.906 2.975 1 98.56 60 THR B N 1
ATOM 2486 C CA . THR B 1 60 ? 12.312 -31.641 1.651 1 98.56 60 THR B CA 1
ATOM 2487 C C . THR B 1 60 ? 12.711 -32.938 0.95 1 98.56 60 THR B C 1
ATOM 2489 O O . THR B 1 60 ? 12.883 -33.969 1.598 1 98.56 60 THR B O 1
ATOM 2492 N N . SER B 1 61 ? 12.711 -32.906 -0.325 1 98.19 61 SER B N 1
ATOM 2493 C CA . SER B 1 61 ? 13.086 -34.062 -1.148 1 98.19 61 SER B CA 1
ATOM 2494 C C . SER B 1 61 ? 13.742 -33.625 -2.453 1 98.19 61 SER B C 1
ATOM 2496 O O . SER B 1 61 ? 13.602 -32.469 -2.859 1 98.19 61 SER B O 1
ATOM 2498 N N . PHE B 1 62 ? 14.516 -34.531 -3.082 1 97.94 62 PHE B N 1
ATOM 2499 C CA . PHE B 1 62 ? 15.047 -34.281 -4.418 1 97.94 62 PHE B CA 1
ATOM 2500 C C . PHE B 1 62 ? 14.219 -35.031 -5.469 1 97.94 62 PHE B C 1
ATOM 2502 O O . PHE B 1 62 ? 14.492 -34.906 -6.668 1 97.94 62 PHE B O 1
ATOM 2509 N N . GLU B 1 63 ? 13.18 -35.688 -4.953 1 97.25 63 GLU B N 1
ATOM 2510 C CA . GLU B 1 63 ? 12.32 -36.5 -5.828 1 97.25 63 GLU B CA 1
ATOM 2511 C C . GLU B 1 63 ? 10.883 -35.969 -5.816 1 97.25 63 GLU B C 1
ATOM 2513 O O . GLU B 1 63 ? 10.25 -35.906 -4.762 1 97.25 63 GLU B O 1
ATOM 2518 N N . ASN B 1 64 ? 10.367 -35.688 -7 1 97.31 64 ASN B N 1
ATOM 2519 C CA . ASN B 1 64 ? 9.023 -35.125 -7.098 1 97.31 64 ASN B CA 1
ATOM 2520 C C . ASN B 1 64 ? 7.957 -36.156 -6.727 1 97.31 64 ASN B C 1
ATOM 2522 O O . ASN B 1 64 ? 6.875 -35.781 -6.266 1 97.31 64 ASN B O 1
ATOM 2526 N N . GLY B 1 65 ? 8.25 -37.375 -6.941 1 95.25 65 GLY B N 1
ATOM 2527 C CA . GLY B 1 65 ? 7.32 -38.438 -6.562 1 95.25 65 GLY B CA 1
ATOM 2528 C C . GLY B 1 65 ? 7.004 -38.438 -5.078 1 95.25 65 GLY B C 1
ATOM 2529 O O . GLY B 1 65 ? 5.879 -38.75 -4.676 1 95.25 65 GLY B O 1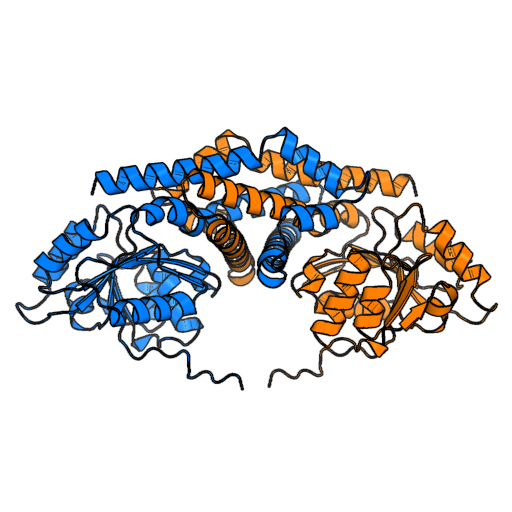
ATOM 2530 N N . ASP B 1 66 ? 7.98 -38.125 -4.246 1 95.56 66 ASP B N 1
ATOM 2531 C CA . ASP B 1 66 ? 7.789 -38.031 -2.801 1 95.56 66 ASP B CA 1
ATOM 2532 C C . ASP B 1 66 ? 6.738 -37 -2.449 1 95.56 66 ASP B C 1
ATOM 2534 O O . ASP B 1 66 ? 5.918 -37.219 -1.556 1 95.56 66 ASP B O 1
ATOM 2538 N N . VAL B 1 67 ? 6.781 -35.875 -3.139 1 97.12 67 VAL B N 1
ATOM 2539 C CA . VAL B 1 67 ? 5.852 -34.781 -2.898 1 97.12 67 VAL B CA 1
ATOM 2540 C C . VAL B 1 67 ? 4.434 -35.219 -3.266 1 97.12 67 VAL B C 1
ATOM 2542 O O . VAL B 1 67 ? 3.496 -35.031 -2.492 1 97.12 67 VAL B O 1
ATOM 2545 N N . ILE B 1 68 ? 4.309 -35.812 -4.41 1 95.69 68 ILE B N 1
ATOM 2546 C CA . ILE B 1 68 ? 2.99 -36.25 -4.887 1 95.69 68 ILE B CA 1
ATOM 2547 C C . ILE B 1 68 ? 2.406 -37.281 -3.939 1 95.69 68 ILE B C 1
ATOM 2549 O O . ILE B 1 68 ? 1.234 -37.188 -3.561 1 95.69 68 ILE B O 1
ATOM 2553 N N . LYS B 1 69 ? 3.232 -38.219 -3.502 1 93.81 69 LYS B N 1
ATOM 2554 C CA . LYS B 1 69 ? 2.785 -39.312 -2.654 1 93.81 69 LYS B CA 1
ATOM 2555 C C . LYS B 1 69 ? 2.322 -38.812 -1.291 1 93.81 69 LYS B C 1
ATOM 2557 O O . LYS B 1 69 ? 1.338 -39.281 -0.74 1 93.81 69 LYS B O 1
ATOM 2562 N N . ASN B 1 70 ? 2.9 -37.781 -0.792 1 94.5 70 ASN B N 1
ATOM 2563 C CA . ASN B 1 70 ? 2.711 -37.406 0.606 1 94.5 70 ASN B CA 1
ATOM 2564 C C . ASN B 1 70 ? 1.891 -36.125 0.74 1 94.5 70 ASN B C 1
ATOM 2566 O O . ASN B 1 70 ? 1.867 -35.5 1.806 1 94.5 70 ASN B O 1
ATOM 2570 N N . SER B 1 71 ? 1.287 -35.688 -0.311 1 96.12 71 SER B N 1
ATOM 2571 C CA . SER B 1 71 ? 0.527 -34.469 -0.268 1 96.12 71 SER B CA 1
ATOM 2572 C C . SER B 1 71 ? -0.907 -34.656 -0.741 1 96.12 71 SER B C 1
ATOM 2574 O O . SER B 1 71 ? -1.179 -35.562 -1.531 1 96.12 71 SER B O 1
ATOM 2576 N N . ASP B 1 72 ? -1.794 -33.844 -0.26 1 94.56 72 ASP B N 1
ATOM 2577 C CA . ASP B 1 72 ? -3.176 -33.812 -0.725 1 94.56 72 ASP B CA 1
ATOM 2578 C C . ASP B 1 72 ? -3.336 -32.812 -1.87 1 94.56 72 ASP B C 1
ATOM 2580 O O . ASP B 1 72 ? -4.09 -33.062 -2.814 1 94.56 72 ASP B O 1
ATOM 2584 N N . VAL B 1 73 ? -2.654 -31.734 -1.749 1 96.75 73 VAL B N 1
ATOM 2585 C CA . VAL B 1 73 ? -2.609 -30.688 -2.762 1 96.75 73 VAL B CA 1
ATOM 2586 C C . VAL B 1 73 ? -1.168 -30.484 -3.223 1 96.75 73 VAL B C 1
ATOM 2588 O O . VAL B 1 73 ? -0.261 -30.344 -2.398 1 96.75 73 VAL B O 1
ATOM 2591 N N . ILE B 1 74 ? -0.989 -30.531 -4.492 1 97.88 74 ILE B N 1
ATOM 2592 C CA . ILE B 1 74 ? 0.349 -30.344 -5.047 1 97.88 74 ILE B CA 1
ATOM 2593 C C . ILE B 1 74 ? 0.415 -29.047 -5.832 1 97.88 74 ILE B C 1
ATOM 2595 O O . ILE B 1 74 ? -0.32 -28.859 -6.805 1 97.88 74 ILE B O 1
ATOM 2599 N N . ILE B 1 75 ? 1.285 -28.172 -5.453 1 98.62 75 ILE B N 1
ATOM 2600 C CA . ILE B 1 75 ? 1.508 -26.922 -6.156 1 98.62 75 ILE B CA 1
ATOM 2601 C C . ILE B 1 75 ? 2.686 -27.062 -7.117 1 98.62 75 ILE B C 1
ATOM 2603 O O . ILE B 1 75 ? 3.812 -27.328 -6.691 1 98.62 75 ILE B O 1
ATOM 2607 N N . LEU B 1 76 ? 2.369 -26.938 -8.344 1 98.31 76 LEU B N 1
ATOM 2608 C CA . LEU B 1 76 ? 3.406 -26.922 -9.375 1 98.31 76 LEU B CA 1
ATOM 2609 C C . LEU B 1 76 ? 4.035 -25.531 -9.477 1 98.31 76 LEU B C 1
ATOM 2611 O O . LEU B 1 76 ? 3.455 -24.625 -10.078 1 98.31 76 LEU B O 1
ATOM 2615 N N . ALA B 1 77 ? 5.254 -25.422 -9 1 97.56 77 ALA B N 1
ATOM 2616 C CA . ALA B 1 77 ? 5.914 -24.125 -8.883 1 97.56 77 ALA B CA 1
ATOM 2617 C C . ALA B 1 77 ? 7.246 -24.109 -9.633 1 97.56 77 ALA B C 1
ATOM 2619 O O . ALA B 1 77 ? 8.219 -23.531 -9.164 1 97.56 77 ALA B O 1
ATOM 2620 N N . THR B 1 78 ? 7.324 -24.766 -10.719 1 95.31 78 THR B N 1
ATOM 2621 C CA . THR B 1 78 ? 8.5 -24.75 -11.578 1 95.31 78 THR B CA 1
ATOM 2622 C C . THR B 1 78 ? 8.359 -23.688 -12.664 1 95.31 78 THR B C 1
ATOM 2624 O O . THR B 1 78 ? 7.27 -23.141 -12.867 1 95.31 78 THR B O 1
ATOM 2627 N N . LYS B 1 79 ? 9.484 -23.406 -13.297 1 91.25 79 LYS B N 1
ATOM 2628 C CA . LYS B 1 79 ? 9.383 -22.625 -14.531 1 91.25 79 LYS B CA 1
ATOM 2629 C C . LYS B 1 79 ? 8.633 -23.406 -15.609 1 91.25 79 LYS B C 1
ATOM 2631 O O . LYS B 1 79 ? 8.672 -24.641 -15.641 1 91.25 79 LYS B O 1
ATOM 2636 N N . PRO B 1 80 ? 7.969 -22.672 -16.516 1 93 80 PRO B N 1
ATOM 2637 C CA . PRO B 1 80 ? 7.195 -23.344 -17.547 1 93 80 PRO B CA 1
ATOM 2638 C C . PRO B 1 80 ? 8.047 -24.312 -18.375 1 93 80 PRO B C 1
ATOM 2640 O O . PRO B 1 80 ? 7.602 -25.406 -18.688 1 93 80 PRO B O 1
ATOM 2643 N N . ASN B 1 81 ? 9.273 -23.938 -18.641 1 92.38 81 ASN B N 1
ATOM 2644 C CA . ASN B 1 81 ? 10.125 -24.75 -19.484 1 92.38 81 ASN B CA 1
ATOM 2645 C C . ASN B 1 81 ? 10.695 -25.953 -18.734 1 92.38 81 ASN B C 1
ATOM 2647 O O . ASN B 1 81 ? 11.359 -26.812 -19.344 1 92.38 81 ASN B O 1
ATOM 2651 N N . LYS B 1 82 ? 10.375 -26.078 -17.484 1 94.56 82 LYS B N 1
ATOM 2652 C CA . LYS B 1 82 ? 10.891 -27.188 -16.688 1 94.56 82 LYS B CA 1
ATOM 2653 C C . LYS B 1 82 ? 9.773 -28.141 -16.266 1 94.56 82 LYS B C 1
ATOM 2655 O O . LYS B 1 82 ? 10.023 -29.141 -15.594 1 94.56 82 LYS B O 1
ATOM 2660 N N . LEU B 1 83 ? 8.578 -27.859 -16.656 1 95.25 83 LEU B N 1
ATOM 2661 C CA . LEU B 1 83 ? 7.434 -28.641 -16.219 1 95.25 83 LEU B CA 1
ATOM 2662 C C . LEU B 1 83 ? 7.555 -30.094 -16.688 1 95.25 83 LEU B C 1
ATOM 2664 O O . LEU B 1 83 ? 7.359 -31.016 -15.891 1 95.25 83 LEU B O 1
ATOM 2668 N N . ASP B 1 84 ? 7.895 -30.281 -17.953 1 95.19 84 ASP B N 1
ATOM 2669 C CA . ASP B 1 84 ? 7.992 -31.625 -18.5 1 95.19 84 ASP B CA 1
ATOM 2670 C C . ASP B 1 84 ? 9.062 -32.438 -17.766 1 95.19 84 ASP B C 1
ATOM 2672 O O . ASP B 1 84 ? 8.844 -33.594 -17.438 1 95.19 84 ASP B O 1
ATOM 2676 N N . GLU B 1 85 ? 10.156 -31.766 -17.578 1 96.25 85 GLU B N 1
ATOM 2677 C CA . GLU B 1 85 ? 11.234 -32.438 -16.844 1 96.25 85 GLU B CA 1
ATOM 2678 C C . GLU B 1 85 ? 10.789 -32.812 -15.43 1 96.25 85 GLU B C 1
ATOM 2680 O O . GLU B 1 85 ? 11.102 -33.875 -14.938 1 96.25 85 GLU B O 1
ATOM 2685 N N . ALA B 1 86 ? 10.102 -31.969 -14.75 1 96.75 86 ALA B N 1
ATOM 2686 C CA . ALA B 1 86 ? 9.617 -32.188 -13.391 1 96.75 86 ALA B CA 1
ATOM 2687 C C . ALA B 1 86 ? 8.625 -33.344 -13.344 1 96.75 86 ALA B C 1
ATOM 2689 O O . ALA B 1 86 ? 8.68 -34.188 -12.438 1 96.75 86 ALA B O 1
ATOM 2690 N N . LEU B 1 87 ? 7.73 -33.406 -14.289 1 95.12 87 LEU B N 1
ATOM 2691 C CA . LEU B 1 87 ? 6.727 -34.469 -14.344 1 95.12 87 LEU B CA 1
ATOM 2692 C C . LEU B 1 87 ? 7.367 -35.812 -14.672 1 95.12 87 LEU B C 1
ATOM 2694 O O . LEU B 1 87 ? 6.945 -36.844 -14.148 1 95.12 87 LEU B O 1
ATOM 2698 N N . ASN B 1 88 ? 8.352 -35.781 -15.539 1 94.88 88 ASN B N 1
ATOM 2699 C CA . ASN B 1 88 ? 9.086 -37 -15.836 1 94.88 88 ASN B CA 1
ATOM 2700 C C . ASN B 1 88 ? 9.758 -37.562 -14.594 1 94.88 88 ASN B C 1
ATOM 2702 O O . ASN B 1 88 ? 9.773 -38.781 -14.383 1 94.88 88 ASN B O 1
ATOM 2706 N N . ASP B 1 89 ? 10.328 -36.688 -13.852 1 96.12 89 ASP B N 1
ATOM 2707 C CA . ASP B 1 89 ? 10.922 -37.125 -12.586 1 96.12 89 ASP B CA 1
ATOM 2708 C C . ASP B 1 89 ? 9.867 -37.75 -11.672 1 96.12 89 ASP B C 1
ATOM 2710 O O . ASP B 1 89 ? 10.133 -38.75 -11 1 96.12 89 ASP B O 1
ATOM 2714 N N . ALA B 1 90 ? 8.727 -37.156 -11.57 1 93.62 90 ALA B N 1
ATOM 2715 C CA . ALA B 1 90 ? 7.633 -37.688 -10.758 1 93.62 90 ALA B CA 1
ATOM 2716 C C . ALA B 1 90 ? 7.258 -39.094 -11.18 1 93.62 90 ALA B C 1
ATOM 2718 O O . ALA B 1 90 ? 7.051 -39.969 -10.328 1 93.62 90 ALA B O 1
ATOM 2719 N N . ILE B 1 91 ? 7.191 -39.281 -12.453 1 89.75 91 ILE B N 1
ATOM 2720 C CA . ILE B 1 91 ? 6.852 -40.594 -12.992 1 89.75 91 ILE B CA 1
ATOM 2721 C C . ILE B 1 91 ? 7.898 -41.625 -12.562 1 89.75 91 ILE B C 1
ATOM 2723 O O . ILE B 1 91 ? 7.555 -42.719 -12.141 1 89.75 91 ILE B O 1
ATOM 2727 N N . ARG B 1 92 ? 9.094 -41.219 -12.617 1 92.44 92 ARG B N 1
ATOM 2728 C CA . ARG B 1 92 ? 10.203 -42.125 -12.328 1 92.44 92 ARG B CA 1
ATOM 2729 C C . ARG B 1 92 ? 10.266 -42.438 -10.836 1 92.44 92 ARG B C 1
ATOM 2731 O O . ARG B 1 92 ? 10.656 -43.531 -10.453 1 92.44 92 ARG B O 1
ATOM 2738 N N . THR B 1 93 ? 9.844 -41.531 -10.07 1 92.69 93 THR B N 1
ATOM 2739 C CA . THR B 1 93 ? 10.102 -41.656 -8.641 1 92.69 93 THR B CA 1
ATOM 2740 C C . THR B 1 93 ? 8.82 -42 -7.891 1 92.69 93 THR B C 1
ATOM 2742 O O . THR B 1 93 ? 8.852 -42.281 -6.688 1 92.69 93 THR B O 1
ATOM 2745 N N . LEU B 1 94 ? 7.727 -41.969 -8.57 1 88.69 94 LEU B N 1
ATOM 2746 C CA . LEU B 1 94 ? 6.461 -42.375 -7.984 1 88.69 94 LEU B CA 1
ATOM 2747 C C . LEU B 1 94 ? 6.223 -43.875 -8.219 1 88.69 94 LEU B C 1
ATOM 2749 O O . LEU B 1 94 ? 6.371 -44.344 -9.344 1 88.69 94 LEU B O 1
ATOM 2753 N N . PRO B 1 95 ? 6.004 -44.562 -7.148 1 81 95 PRO B N 1
ATOM 2754 C CA . PRO B 1 95 ? 5.633 -45.969 -7.402 1 81 95 PRO B CA 1
ATOM 2755 C C . PRO B 1 95 ? 4.391 -46.094 -8.281 1 81 95 PRO B C 1
ATOM 2757 O O . PRO B 1 95 ? 3.439 -45.344 -8.125 1 81 95 PRO B O 1
ATOM 2760 N N . PRO B 1 96 ? 4.367 -47 -9.156 1 74 96 PRO B N 1
ATOM 2761 C CA . PRO B 1 96 ? 3.264 -47.156 -10.102 1 74 96 PRO B CA 1
ATOM 2762 C C . PRO B 1 96 ? 1.918 -47.375 -9.414 1 74 96 PRO B C 1
ATOM 2764 O O . PRO B 1 96 ? 1.845 -48.062 -8.406 1 74 96 PRO B O 1
ATOM 2767 N N . ASN B 1 97 ? 0.923 -46.719 -9.883 1 69.94 97 ASN B N 1
ATOM 2768 C CA . ASN B 1 97 ? -0.486 -46.875 -9.547 1 69.94 97 ASN B CA 1
ATOM 2769 C C . ASN B 1 97 ? -0.746 -46.625 -8.062 1 69.94 97 ASN B C 1
ATOM 2771 O O . ASN B 1 97 ? -1.656 -47.219 -7.477 1 69.94 97 ASN B O 1
ATOM 2775 N N . GLU B 1 98 ? 0.093 -45.812 -7.555 1 74.5 98 GLU B N 1
ATOM 2776 C CA . GLU B 1 98 ? -0.083 -45.594 -6.121 1 74.5 98 GLU B CA 1
ATOM 2777 C C . GLU B 1 98 ? -0.948 -44.375 -5.848 1 74.5 98 GLU B C 1
ATOM 2779 O O . GLU B 1 98 ? -1.669 -44.312 -4.848 1 74.5 98 GLU B O 1
ATOM 2784 N N . VAL B 1 99 ? -0.895 -43.531 -6.711 1 75.44 99 VAL B N 1
ATOM 2785 C CA . VAL B 1 99 ? -1.565 -42.281 -6.406 1 75.44 99 VAL B CA 1
ATOM 2786 C C . VAL B 1 99 ? -2.533 -41.938 -7.531 1 75.44 99 VAL B C 1
ATOM 2788 O O . VAL B 1 99 ? -2.203 -42.062 -8.711 1 75.44 99 VAL B O 1
ATOM 2791 N N . HIS B 1 100 ? -3.811 -41.625 -7.074 1 77.38 100 HIS B N 1
ATOM 2792 C CA . HIS B 1 100 ? -4.805 -41.156 -8.023 1 77.38 100 HIS B CA 1
ATOM 2793 C C . HIS B 1 100 ? -5.613 -40 -7.434 1 77.38 100 HIS B C 1
ATOM 2795 O O . HIS B 1 100 ? -5.602 -39.781 -6.219 1 77.38 100 HIS B O 1
ATOM 2801 N N . SER B 1 101 ? -6.168 -39.188 -8.32 1 86 101 SER B N 1
ATOM 2802 C CA . SER B 1 101 ? -7.18 -38.188 -7.996 1 86 101 SER B CA 1
ATOM 2803 C C . SER B 1 101 ? -6.625 -37.156 -7.039 1 86 101 SER B C 1
ATOM 2805 O O . SER B 1 101 ? -7.234 -36.844 -6.008 1 86 101 SER B O 1
ATOM 2807 N N . LYS B 1 102 ? -5.418 -36.656 -7.34 1 91.19 102 LYS B N 1
ATOM 2808 C CA . LYS B 1 102 ? -4.836 -35.562 -6.547 1 91.19 102 LYS B CA 1
ATOM 2809 C C . LYS B 1 102 ? -5.215 -34.188 -7.113 1 91.19 102 LYS B C 1
ATOM 2811 O O . LYS B 1 102 ? -5.598 -34.094 -8.281 1 91.19 102 LYS B O 1
ATOM 2816 N N . VAL B 1 103 ? -5.211 -33.219 -6.273 1 95.69 103 VAL B N 1
ATOM 2817 C CA . VAL B 1 103 ? -5.445 -31.859 -6.699 1 95.69 103 VAL B CA 1
ATOM 2818 C C . VAL B 1 103 ? -4.109 -31.172 -6.988 1 95.69 103 VAL B C 1
ATOM 2820 O O . VAL B 1 103 ? -3.234 -31.125 -6.125 1 95.69 103 VAL B O 1
ATOM 2823 N N . PHE B 1 104 ? -3.982 -30.734 -8.227 1 97.88 104 PHE B N 1
ATOM 2824 C CA . PHE B 1 104 ? -2.807 -29.984 -8.625 1 97.88 104 PHE B CA 1
ATOM 2825 C C . PHE B 1 104 ? -3.152 -28.5 -8.797 1 97.88 104 PHE B C 1
ATOM 2827 O O . PHE B 1 104 ? -4.188 -28.172 -9.375 1 97.88 104 PHE B O 1
ATOM 2834 N N . VAL B 1 105 ? -2.342 -27.672 -8.234 1 98.5 105 VAL B N 1
ATOM 2835 C CA . VAL B 1 105 ? -2.428 -26.219 -8.422 1 98.5 105 VAL B CA 1
ATOM 2836 C C . VAL B 1 105 ? -1.237 -25.734 -9.242 1 98.5 105 VAL B C 1
ATOM 2838 O O . VAL B 1 105 ? -0.087 -25.859 -8.82 1 98.5 105 VAL B O 1
ATOM 2841 N N . SER B 1 106 ? -1.525 -25.234 -10.367 1 98.25 106 SER B N 1
ATOM 2842 C CA . SER B 1 106 ? -0.453 -24.719 -11.211 1 98.25 106 SER B CA 1
ATOM 2843 C C . SER B 1 106 ? -0.273 -23.219 -11.031 1 98.25 106 SER B C 1
ATOM 2845 O O . SER B 1 106 ? -1.216 -22.453 -11.219 1 98.25 106 SER B O 1
ATOM 2847 N N . ILE B 1 107 ? 0.936 -22.781 -10.719 1 97.31 107 ILE B N 1
ATOM 2848 C CA . ILE B 1 107 ? 1.224 -21.359 -10.656 1 97.31 107 ILE B CA 1
ATOM 2849 C C . ILE B 1 107 ? 2.232 -20.984 -11.734 1 97.31 107 ILE B C 1
ATOM 2851 O O . ILE B 1 107 ? 2.988 -20.016 -11.586 1 97.31 107 ILE B O 1
ATOM 2855 N N . LEU B 1 108 ? 2.281 -21.828 -12.828 1 94.88 108 LEU B N 1
ATOM 2856 C CA . LEU B 1 108 ? 3.174 -21.578 -13.953 1 94.88 108 LEU B CA 1
ATOM 2857 C C . LEU B 1 108 ? 2.699 -20.391 -14.773 1 94.88 108 LEU B C 1
ATOM 2859 O O . LEU B 1 108 ? 1.531 -20.328 -15.164 1 94.88 108 LEU B O 1
ATOM 2863 N N . ALA B 1 109 ? 3.652 -19.547 -15.109 1 89.81 109 ALA B N 1
ATOM 2864 C CA . ALA B 1 109 ? 3.314 -18.344 -15.875 1 89.81 109 ALA B CA 1
ATOM 2865 C C . ALA B 1 109 ? 2.926 -18.703 -17.312 1 89.81 109 ALA B C 1
ATOM 2867 O O . ALA B 1 109 ? 3.67 -19.391 -18 1 89.81 109 ALA B O 1
ATOM 2868 N N . GLY B 1 110 ? 1.754 -18.344 -17.656 1 91.56 110 GLY B N 1
ATOM 2869 C CA . GLY B 1 110 ? 1.367 -18.344 -19.062 1 91.56 110 GLY B CA 1
ATOM 2870 C C . GLY B 1 110 ? 0.806 -19.688 -19.516 1 91.56 110 GLY B C 1
ATOM 2871 O O . GLY B 1 110 ? 0.13 -19.75 -20.547 1 91.56 110 GLY B O 1
ATOM 2872 N N . VAL B 1 111 ? 1.042 -20.797 -18.812 1 93.81 111 VAL B N 1
ATOM 2873 C CA . VAL B 1 111 ? 0.609 -22.109 -19.281 1 93.81 111 VAL B CA 1
ATOM 2874 C C . VAL B 1 111 ? -0.882 -22.297 -19 1 93.81 111 VAL B C 1
ATOM 2876 O O . VAL B 1 111 ? -1.325 -22.203 -17.859 1 93.81 111 VAL B O 1
ATOM 2879 N N . LYS B 1 112 ? -1.591 -22.625 -20.016 1 94.88 112 LYS B N 1
ATOM 2880 C CA . LYS B 1 112 ? -3.039 -22.75 -19.891 1 94.88 112 LYS B CA 1
ATOM 2881 C C . LYS B 1 112 ? -3.41 -24 -19.094 1 94.88 112 LYS B C 1
ATOM 2883 O O . LYS B 1 112 ? -2.662 -24.984 -19.078 1 94.88 112 LYS B O 1
ATOM 2888 N N . VAL B 1 113 ? -4.531 -23.875 -18.5 1 96 113 VAL B N 1
ATOM 2889 C CA . VAL B 1 113 ? -4.941 -24.906 -17.547 1 96 113 VAL B CA 1
ATOM 2890 C C . VAL B 1 113 ? -5.113 -26.25 -18.281 1 96 113 VAL B C 1
ATOM 2892 O O . VAL B 1 113 ? -4.805 -27.297 -17.719 1 96 113 VAL B O 1
ATOM 2895 N N . ASP B 1 114 ? -5.594 -26.234 -19.516 1 94.75 114 ASP B N 1
ATOM 2896 C CA . ASP B 1 114 ? -5.781 -27.453 -20.281 1 94.75 114 ASP B CA 1
ATOM 2897 C C . ASP B 1 114 ? -4.445 -28.141 -20.578 1 94.75 114 ASP B C 1
ATOM 2899 O O . ASP B 1 114 ? -4.348 -29.359 -20.562 1 94.75 114 ASP B O 1
ATOM 2903 N N . GLY B 1 115 ? -3.482 -27.312 -20.859 1 93.56 115 GLY B N 1
ATOM 2904 C CA . GLY B 1 115 ? -2.148 -27.844 -21.094 1 93.56 115 GLY B CA 1
ATOM 2905 C C . GLY B 1 115 ? -1.561 -28.516 -19.875 1 93.56 115 GLY B C 1
ATOM 2906 O O . GLY B 1 115 ? -1.023 -29.625 -19.969 1 93.56 115 GLY B O 1
ATOM 2907 N N . VAL B 1 116 ? -1.709 -27.953 -18.734 1 95.75 116 VAL B N 1
ATOM 2908 C CA . VAL B 1 116 ? -1.216 -28.516 -17.484 1 95.75 116 VAL B CA 1
ATOM 2909 C C . VAL B 1 116 ? -1.978 -29.797 -17.172 1 95.75 116 VAL B C 1
ATOM 2911 O O . VAL B 1 116 ? -1.378 -30.797 -16.766 1 95.75 116 VAL B O 1
ATOM 2914 N N . HIS B 1 117 ? -3.264 -29.719 -17.344 1 96 117 HIS B N 1
ATOM 2915 C CA . HIS B 1 117 ? -4.113 -30.859 -17.047 1 96 117 HIS B CA 1
ATOM 2916 C C . HIS B 1 117 ? -3.703 -32.094 -17.859 1 96 117 HIS B C 1
ATOM 2918 O O . HIS B 1 117 ? -3.586 -33.188 -17.312 1 96 117 HIS B O 1
ATOM 2924 N N . SER B 1 118 ? -3.506 -31.891 -19.109 1 94.5 118 SER B N 1
ATOM 2925 C CA . SER B 1 118 ? -3.119 -33 -19.984 1 94.5 118 SER B CA 1
ATOM 2926 C C . SER B 1 118 ? -1.805 -33.625 -19.531 1 94.5 118 SER B C 1
ATOM 2928 O O . SER B 1 118 ? -1.688 -34.844 -19.453 1 94.5 118 SER B O 1
ATOM 2930 N N . LYS B 1 119 ? -0.902 -32.812 -19.156 1 94 119 LYS B N 1
ATOM 2931 C CA . LYS B 1 119 ? 0.419 -33.281 -18.75 1 94 119 LYS B CA 1
ATOM 2932 C C . LYS B 1 119 ? 0.36 -34 -17.406 1 94 119 LYS B C 1
ATOM 2934 O O . LYS B 1 119 ? 0.979 -35.062 -17.234 1 94 119 LYS B O 1
ATOM 2939 N N . VAL B 1 120 ? -0.355 -33.438 -16.531 1 94.12 120 VAL B N 1
ATOM 2940 C CA . VAL B 1 120 ? -0.45 -34 -15.18 1 94.12 120 VAL B CA 1
ATOM 2941 C C . VAL B 1 120 ? -1.218 -35.312 -15.219 1 94.12 120 VAL B C 1
ATOM 2943 O O . VAL B 1 120 ? -0.876 -36.25 -14.508 1 94.12 120 VAL B O 1
ATOM 2946 N N . ASN B 1 121 ? -2.254 -35.375 -16.047 1 91.69 121 ASN B N 1
ATOM 2947 C CA . ASN B 1 121 ? -3.07 -36.594 -16.141 1 91.69 121 ASN B CA 1
ATOM 2948 C C . ASN B 1 121 ? -2.275 -37.75 -16.719 1 91.69 121 ASN B C 1
ATOM 2950 O O . ASN B 1 121 ? -2.57 -38.938 -16.422 1 91.69 121 ASN B O 1
ATOM 2954 N N . ALA B 1 122 ? -1.289 -37.406 -17.469 1 86.31 122 ALA B N 1
ATOM 2955 C CA . ALA B 1 122 ? -0.424 -38.438 -18.016 1 86.31 122 ALA B CA 1
ATOM 2956 C C . ALA B 1 122 ? 0.434 -39.062 -16.922 1 86.31 122 ALA B C 1
ATOM 2958 O O . ALA B 1 122 ? 0.869 -40.219 -17.047 1 86.31 122 ALA B O 1
ATOM 2959 N N . VAL B 1 123 ? 0.623 -38.406 -15.836 1 84.44 123 VAL B N 1
ATOM 2960 C CA . VAL B 1 123 ? 1.479 -38.875 -14.75 1 84.44 123 VAL B CA 1
ATOM 2961 C C . VAL B 1 123 ? 0.622 -39.438 -13.625 1 84.44 123 VAL B C 1
ATOM 2963 O O . VAL B 1 123 ? 0.915 -40.531 -13.109 1 84.44 123 VAL B O 1
ATOM 2966 N N . VAL B 1 124 ? -0.373 -38.688 -13.242 1 88.06 124 VAL B N 1
ATOM 2967 C CA . VAL B 1 124 ? -1.328 -39.094 -12.211 1 88.06 124 VAL B CA 1
ATOM 2968 C C . VAL B 1 124 ? -2.738 -39.125 -12.797 1 88.06 124 VAL B C 1
ATOM 2970 O O . VAL B 1 124 ? -3.41 -38.094 -12.875 1 88.06 124 VAL B O 1
ATOM 2973 N N . PRO B 1 125 ? -3.211 -40.25 -13.016 1 88.81 125 PRO B N 1
ATOM 2974 C CA . PRO B 1 125 ? -4.527 -40.344 -13.656 1 88.81 125 PRO B CA 1
ATOM 2975 C C . PRO B 1 125 ? -5.637 -39.75 -12.805 1 88.81 125 PRO B C 1
ATOM 2977 O O . PRO B 1 125 ? -5.594 -39.812 -11.578 1 88.81 125 PRO B O 1
ATOM 2980 N N . LYS B 1 126 ? -6.648 -39.094 -13.438 1 91.5 126 LYS B N 1
ATOM 2981 C CA . LYS B 1 126 ? -7.84 -38.5 -12.836 1 91.5 126 LYS B CA 1
ATOM 2982 C C . LYS B 1 126 ? -7.465 -37.312 -11.938 1 91.5 126 LYS B C 1
ATOM 2984 O O . LYS B 1 126 ? -8.109 -37.094 -10.914 1 91.5 126 LYS B O 1
ATOM 2989 N N . SER B 1 127 ? -6.34 -36.75 -12.289 1 92.75 127 SER B N 1
ATOM 2990 C CA . SER B 1 127 ? -5.926 -35.562 -11.531 1 92.75 127 SER B CA 1
ATOM 2991 C C . SER B 1 127 ? -6.859 -34.375 -11.789 1 92.75 127 SER B C 1
ATOM 2993 O O . SER B 1 127 ? -7.5 -34.312 -12.844 1 92.75 127 SER B O 1
ATOM 2995 N N . ARG B 1 128 ? -7.043 -33.562 -10.836 1 96.62 128 ARG B N 1
ATOM 2996 C CA . ARG B 1 128 ? -7.773 -32.312 -10.906 1 96.62 128 ARG B CA 1
ATOM 2997 C C . ARG B 1 128 ? -6.824 -31.125 -10.836 1 96.62 128 ARG B C 1
ATOM 2999 O O . ARG B 1 128 ? -5.875 -31.125 -10.047 1 96.62 128 ARG B O 1
ATOM 3006 N N . VAL B 1 129 ? -7.059 -30.156 -11.773 1 97.62 129 VAL B N 1
ATOM 3007 C CA . VAL B 1 129 ? -6.094 -29.078 -11.891 1 97.62 129 VAL B CA 1
ATOM 3008 C C . VAL B 1 129 ? -6.809 -27.734 -11.711 1 97.62 129 VAL B C 1
ATOM 3010 O O . VAL B 1 129 ? -7.91 -27.531 -12.227 1 97.62 129 VAL B O 1
ATOM 3013 N N . VAL B 1 130 ? -6.254 -26.875 -10.914 1 98.31 130 VAL B N 1
ATOM 3014 C CA . VAL B 1 130 ? -6.621 -25.469 -10.789 1 98.31 130 VAL B CA 1
ATOM 3015 C C . VAL B 1 130 ? -5.422 -24.578 -11.133 1 98.31 130 VAL B C 1
ATOM 3017 O O . VAL B 1 130 ? -4.305 -24.844 -10.688 1 98.31 130 VAL B O 1
ATOM 3020 N N . ARG B 1 131 ? -5.633 -23.625 -11.977 1 98.19 131 ARG B N 1
ATOM 3021 C CA . ARG B 1 131 ? -4.582 -22.672 -12.305 1 98.19 131 ARG B CA 1
ATOM 3022 C C . ARG B 1 131 ? -4.68 -21.422 -11.43 1 98.19 131 ARG B C 1
ATOM 3024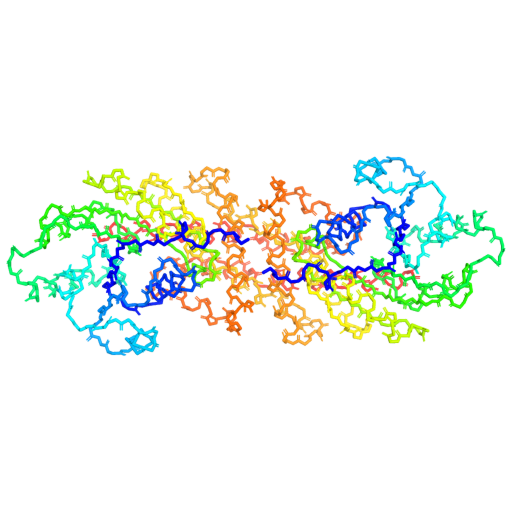 O O . ARG B 1 131 ? -5.762 -20.844 -11.273 1 98.19 131 ARG B O 1
ATOM 3031 N N . VAL B 1 132 ? -3.551 -21.016 -10.859 1 98.31 132 VAL B N 1
ATOM 3032 C CA . VAL B 1 132 ? -3.52 -19.859 -9.969 1 98.31 132 VAL B CA 1
ATOM 3033 C C . VAL B 1 132 ? -2.395 -18.906 -10.391 1 98.31 132 VAL B C 1
ATOM 3035 O O . VAL B 1 132 ? -1.319 -19.359 -10.789 1 98.31 132 VAL B O 1
ATOM 3038 N N . VAL B 1 133 ? -2.676 -17.656 -10.375 1 97.94 133 VAL B N 1
ATOM 3039 C CA . VAL B 1 133 ? -1.646 -16.625 -10.461 1 97.94 133 VAL B CA 1
ATOM 3040 C C . VAL B 1 133 ? -1.562 -15.867 -9.141 1 97.94 133 VAL B C 1
ATOM 3042 O O . VAL B 1 133 ? -2.387 -14.992 -8.859 1 97.94 133 VAL B O 1
ATOM 3045 N N . PRO B 1 134 ? -0.6 -16.156 -8.352 1 97.75 134 PRO B N 1
ATOM 3046 C CA . PRO B 1 134 ? -0.371 -15.438 -7.102 1 97.75 134 PRO B CA 1
ATOM 3047 C C . PRO B 1 134 ? 0.644 -14.305 -7.25 1 97.75 134 PRO B C 1
ATOM 3049 O O . PRO B 1 134 ? 1.07 -14 -8.367 1 97.75 134 PRO B O 1
ATOM 3052 N N . ASN B 1 135 ? 0.887 -13.609 -6.156 1 97.62 135 ASN B N 1
ATOM 3053 C CA . ASN B 1 135 ? 2.004 -12.672 -6.109 1 97.62 135 ASN B CA 1
ATOM 3054 C C . ASN B 1 135 ? 2.76 -12.766 -4.785 1 97.62 135 ASN B C 1
ATOM 3056 O O . ASN B 1 135 ? 2.273 -13.375 -3.83 1 97.62 135 ASN B O 1
ATOM 3060 N N . THR B 1 136 ? 3.941 -12.328 -4.727 1 96.94 136 THR B N 1
ATOM 3061 C CA . THR B 1 136 ? 4.867 -12.57 -3.625 1 96.94 136 THR B CA 1
ATOM 3062 C C . THR B 1 136 ? 4.348 -11.945 -2.334 1 96.94 136 THR B C 1
ATOM 3064 O O . THR B 1 136 ? 4.645 -12.43 -1.239 1 96.94 136 THR B O 1
ATOM 3067 N N . PRO B 1 137 ? 3.516 -10.969 -2.346 1 98.38 137 PRO B N 1
ATOM 3068 C CA . PRO B 1 137 ? 3.045 -10.375 -1.091 1 98.38 137 PRO B CA 1
ATOM 3069 C C . PRO B 1 137 ? 2.174 -11.328 -0.278 1 98.38 137 PRO B C 1
ATOM 3071 O O . PRO B 1 137 ? 1.816 -11.023 0.863 1 98.38 137 PRO B O 1
ATOM 3074 N N . VAL B 1 138 ? 1.842 -12.5 -0.824 1 97.31 138 VAL B N 1
ATOM 3075 C CA . VAL B 1 138 ? 1.191 -13.539 -0.027 1 97.31 138 VAL B CA 1
ATOM 3076 C C . VAL B 1 138 ? 2.039 -13.852 1.204 1 97.31 138 VAL B C 1
ATOM 3078 O O . VAL B 1 138 ? 1.508 -14.227 2.25 1 97.31 138 VAL B O 1
ATOM 3081 N N . ALA B 1 139 ? 3.307 -13.586 1.133 1 96.06 139 ALA B N 1
ATOM 3082 C CA . ALA B 1 139 ? 4.25 -13.875 2.211 1 96.06 139 ALA B CA 1
ATOM 3083 C C . ALA B 1 139 ? 3.957 -13.016 3.436 1 96.06 139 ALA B C 1
ATOM 3085 O O . ALA B 1 139 ? 4.289 -13.391 4.562 1 96.06 139 ALA B O 1
ATOM 3086 N N . VAL B 1 140 ? 3.281 -11.867 3.188 1 95.94 140 VAL B N 1
ATOM 3087 C CA . VAL B 1 140 ? 3.035 -10.945 4.297 1 95.94 140 VAL B CA 1
ATOM 3088 C C . VAL B 1 140 ? 1.531 -10.789 4.508 1 95.94 140 VAL B C 1
ATOM 3090 O O . VAL B 1 140 ? 1.083 -9.797 5.086 1 95.94 140 VAL B O 1
ATOM 3093 N N . GLY B 1 141 ? 0.833 -11.688 3.914 1 95.06 141 GLY B N 1
ATOM 3094 C CA . GLY B 1 141 ? -0.603 -11.711 4.145 1 95.06 141 GLY B CA 1
ATOM 3095 C C . GLY B 1 141 ? -1.355 -10.664 3.352 1 95.06 141 GLY B C 1
ATOM 3096 O O . GLY B 1 141 ? -2.496 -10.328 3.68 1 95.06 141 GLY B O 1
ATOM 3097 N N . ALA B 1 142 ? -0.748 -10.086 2.379 1 97.31 142 ALA B N 1
ATOM 3098 C CA . ALA B 1 142 ? -1.369 -9.023 1.59 1 97.31 142 ALA B CA 1
ATOM 3099 C C . ALA B 1 142 ? -1.316 -9.352 0.099 1 97.31 142 ALA B C 1
ATOM 3101 O O . ALA B 1 142 ? -1.162 -8.445 -0.731 1 97.31 142 ALA B O 1
ATOM 3102 N N . GLY B 1 143 ? -1.383 -10.562 -0.225 1 97.94 143 GLY B N 1
ATOM 3103 C CA . GLY B 1 143 ? -1.319 -11.031 -1.602 1 97.94 143 GLY B CA 1
ATOM 3104 C C . GLY B 1 143 ? -2.6 -10.781 -2.377 1 97.94 143 GLY B C 1
ATOM 3105 O O . GLY B 1 143 ? -3.639 -10.477 -1.787 1 97.94 143 GLY B O 1
ATOM 3106 N N . ALA B 1 144 ? -2.504 -10.812 -3.65 1 98.5 144 ALA B N 1
ATOM 3107 C CA . ALA B 1 144 ? -3.6 -10.852 -4.617 1 98.5 144 ALA B CA 1
ATOM 3108 C C . ALA B 1 144 ? -3.436 -12.008 -5.594 1 98.5 144 ALA B C 1
ATOM 3110 O O . ALA B 1 144 ? -2.455 -12.07 -6.34 1 98.5 144 ALA B O 1
ATOM 3111 N N . SER B 1 145 ? -4.383 -12.93 -5.535 1 98.44 145 SER B N 1
ATOM 3112 C CA . SER B 1 145 ? -4.32 -14.117 -6.375 1 98.44 145 SER B CA 1
ATOM 3113 C C . SER B 1 145 ? -5.609 -14.305 -7.168 1 98.44 145 SER B C 1
ATOM 3115 O O . SER B 1 145 ? -6.691 -13.945 -6.699 1 98.44 145 SER B O 1
ATOM 3117 N N . ILE B 1 146 ? -5.461 -14.82 -8.32 1 98.56 146 ILE B N 1
ATOM 3118 C CA . ILE B 1 146 ? -6.598 -15.227 -9.141 1 98.56 146 ILE B CA 1
ATOM 3119 C C . ILE B 1 146 ? -6.449 -16.688 -9.547 1 98.56 146 ILE B C 1
ATOM 3121 O O . ILE B 1 146 ? -5.336 -17.219 -9.578 1 98.56 146 ILE B O 1
ATOM 3125 N N . TYR B 1 147 ? -7.602 -17.344 -9.805 1 98.38 147 TYR B N 1
ATOM 3126 C CA . TYR B 1 147 ? -7.535 -18.734 -10.219 1 98.38 147 TYR B CA 1
ATOM 3127 C C . TYR B 1 147 ? -8.656 -19.078 -11.203 1 98.38 147 TYR B C 1
ATOM 3129 O O . TYR B 1 147 ? -9.648 -18.344 -11.289 1 98.38 147 TYR B O 1
ATOM 3137 N N . CYS B 1 148 ? -8.43 -20.078 -11.945 1 97.62 148 CYS B N 1
ATOM 3138 C CA . CYS B 1 148 ? -9.469 -20.594 -12.836 1 97.62 148 CYS B CA 1
ATOM 3139 C C . CYS B 1 148 ? -9.547 -22.109 -12.766 1 97.62 148 CYS B C 1
ATOM 3141 O O . CYS B 1 148 ? -8.562 -22.766 -12.422 1 97.62 148 CYS B O 1
ATOM 3143 N N . ARG B 1 149 ? -10.656 -22.625 -13.094 1 97 149 ARG B N 1
ATOM 3144 C CA . ARG B 1 149 ? -11.008 -24.047 -12.969 1 97 149 ARG B CA 1
ATOM 3145 C C . ARG B 1 149 ? -10.469 -24.844 -14.141 1 97 149 ARG B C 1
ATOM 3147 O O . ARG B 1 149 ? -10.609 -24.438 -15.297 1 97 149 ARG B O 1
ATOM 3154 N N . GLY B 1 150 ? -9.82 -25.984 -13.836 1 96.06 150 GLY B N 1
ATOM 3155 C CA . GLY B 1 150 ? -9.508 -26.953 -14.875 1 96.06 150 GLY B CA 1
ATOM 3156 C C . GLY B 1 150 ? -10.695 -27.812 -15.273 1 96.06 150 GLY B C 1
ATOM 3157 O O . GLY B 1 150 ? -11.758 -27.75 -14.641 1 96.06 150 GLY B O 1
ATOM 3158 N N . PRO B 1 151 ? -10.508 -28.578 -16.297 1 94.81 151 PRO B N 1
ATOM 3159 C CA . PRO B 1 151 ? -11.633 -29.312 -16.875 1 94.81 151 PRO B CA 1
ATOM 3160 C C . PRO B 1 151 ? -12.258 -30.312 -15.898 1 94.81 151 PRO B C 1
ATOM 3162 O O . PRO B 1 151 ? -13.453 -30.594 -15.977 1 94.81 151 PRO B O 1
ATOM 3165 N N . THR B 1 152 ? -11.5 -30.828 -14.953 1 94.31 152 THR B N 1
ATOM 3166 C CA . THR B 1 152 ? -12.016 -31.875 -14.086 1 94.31 152 THR B CA 1
ATOM 3167 C C . THR B 1 152 ? -12.055 -31.422 -12.633 1 94.31 152 THR B C 1
ATOM 3169 O O . THR B 1 152 ? -12.367 -32.219 -11.734 1 94.31 152 THR B O 1
ATOM 3172 N N . ALA B 1 153 ? -11.68 -30.234 -12.352 1 96.81 153 ALA B N 1
ATOM 3173 C CA . ALA B 1 153 ? -11.664 -29.719 -10.984 1 96.81 153 ALA B CA 1
ATOM 3174 C C . ALA B 1 153 ? -13.086 -29.594 -10.43 1 96.81 153 ALA B C 1
ATOM 3176 O O . ALA B 1 153 ? -14 -29.188 -11.148 1 96.81 153 ALA B O 1
ATOM 3177 N N . THR B 1 154 ? -13.273 -29.906 -9.188 1 97 154 THR B N 1
ATOM 3178 C CA . THR B 1 154 ? -14.578 -29.844 -8.539 1 97 154 THR B CA 1
ATOM 3179 C C . THR B 1 154 ? -14.734 -28.531 -7.773 1 97 154 THR B C 1
ATOM 3181 O O . THR B 1 154 ? -13.766 -27.797 -7.59 1 97 154 THR B O 1
ATOM 3184 N N . THR B 1 155 ? -15.977 -28.281 -7.375 1 97.38 155 THR B N 1
ATOM 3185 C CA . THR B 1 155 ? -16.234 -27.109 -6.559 1 97.38 155 THR B CA 1
ATOM 3186 C C . THR B 1 155 ? -15.477 -27.188 -5.234 1 97.38 155 THR B C 1
ATOM 3188 O O . THR B 1 155 ? -15.023 -26.156 -4.715 1 97.38 155 THR B O 1
ATOM 3191 N N . GLU B 1 156 ? -15.359 -28.359 -4.766 1 96.25 156 GLU B N 1
ATOM 3192 C CA . GLU B 1 156 ? -14.617 -28.562 -3.527 1 96.25 156 GLU B CA 1
ATOM 3193 C C . GLU B 1 156 ? -13.141 -28.203 -3.703 1 96.25 156 GLU B C 1
ATOM 3195 O O . GLU B 1 156 ? -12.523 -27.641 -2.799 1 96.25 156 GLU B O 1
ATOM 3200 N N . ASP B 1 157 ? -12.602 -28.531 -4.828 1 96.62 157 ASP B N 1
ATOM 3201 C CA . ASP B 1 157 ? -11.219 -28.172 -5.125 1 96.62 157 ASP B CA 1
ATOM 3202 C C . ASP B 1 157 ? -11.039 -26.656 -5.164 1 96.62 157 ASP B C 1
ATOM 3204 O O . ASP B 1 157 ? -10.07 -26.125 -4.621 1 96.62 157 ASP B O 1
ATOM 3208 N N . LEU B 1 158 ? -12.016 -26 -5.789 1 97.62 158 LEU B N 1
ATOM 3209 C CA . LEU B 1 158 ? -11.953 -24.547 -5.918 1 97.62 158 LEU B CA 1
ATOM 3210 C C . LEU B 1 158 ? -12.062 -23.875 -4.551 1 97.62 158 LEU B C 1
ATOM 3212 O O . LEU B 1 158 ? -11.359 -22.906 -4.277 1 97.62 158 LEU B O 1
ATOM 3216 N N . ASN B 1 159 ? -12.891 -24.375 -3.734 1 96.56 159 ASN B N 1
ATOM 3217 C CA . ASN B 1 159 ? -13.023 -23.859 -2.379 1 96.56 159 ASN B CA 1
ATOM 3218 C C . ASN B 1 159 ? -11.734 -24.016 -1.586 1 96.56 159 ASN B C 1
ATOM 3220 O O . ASN B 1 159 ? -11.344 -23.109 -0.838 1 96.56 159 ASN B O 1
ATOM 3224 N N . LEU B 1 160 ? -11.141 -25.125 -1.755 1 95.44 160 LEU B N 1
ATOM 3225 C CA . LEU B 1 160 ? -9.883 -25.391 -1.064 1 95.44 160 LEU B CA 1
ATOM 3226 C C . LEU B 1 160 ? -8.789 -24.422 -1.533 1 95.44 160 LEU B C 1
ATOM 3228 O O . LEU B 1 160 ? -8.062 -23.859 -0.716 1 95.44 160 LEU B O 1
ATOM 3232 N N . VAL B 1 161 ? -8.695 -24.25 -2.822 1 96.62 161 VAL B N 1
ATOM 3233 C CA . VAL B 1 161 ? -7.695 -23.359 -3.4 1 96.62 161 VAL B CA 1
ATOM 3234 C C . VAL B 1 161 ? -7.949 -21.938 -2.93 1 96.62 161 VAL B C 1
ATOM 3236 O O . VAL B 1 161 ? -7.02 -21.234 -2.527 1 96.62 161 VAL B O 1
ATOM 3239 N N . LYS B 1 162 ? -9.18 -21.531 -2.98 1 97.31 162 LYS B N 1
ATOM 3240 C CA . LYS B 1 162 ? -9.547 -20.203 -2.498 1 97.31 162 LYS B CA 1
ATOM 3241 C C . LYS B 1 162 ? -9.164 -20.031 -1.032 1 97.31 162 LYS B C 1
ATOM 3243 O O . LYS B 1 162 ? -8.633 -18.984 -0.647 1 97.31 162 LYS B O 1
ATOM 3248 N N . LYS B 1 163 ? -9.383 -21 -0.247 1 95.75 163 LYS B N 1
ATOM 3249 C CA . LYS B 1 163 ? -9.047 -20.953 1.173 1 95.75 163 LYS B CA 1
ATOM 3250 C C . LYS B 1 163 ? -7.543 -20.812 1.375 1 95.75 163 LYS B C 1
ATOM 3252 O O . LYS B 1 163 ? -7.09 -20 2.188 1 95.75 163 LYS B O 1
ATOM 3257 N N . ILE B 1 164 ? -6.793 -21.562 0.639 1 95.38 164 ILE B N 1
ATOM 3258 C CA . ILE B 1 164 ? -5.34 -21.578 0.751 1 95.38 164 ILE B CA 1
ATOM 3259 C C . ILE B 1 164 ? -4.785 -20.188 0.429 1 95.38 164 ILE B C 1
ATOM 3261 O O . ILE B 1 164 ? -4.004 -19.625 1.202 1 95.38 164 ILE B O 1
ATOM 3265 N N . PHE B 1 165 ? -5.262 -19.594 -0.625 1 96.69 165 PHE B N 1
ATOM 3266 C CA . PHE B 1 165 ? -4.641 -18.359 -1.104 1 96.69 165 PHE B CA 1
ATOM 3267 C C . PHE B 1 165 ? -5.273 -17.141 -0.448 1 96.69 165 PHE B C 1
ATOM 3269 O O . PHE B 1 165 ? -4.676 -16.062 -0.419 1 96.69 165 PHE B O 1
ATOM 3276 N N . SER B 1 166 ? -6.438 -17.281 0.138 1 95.5 166 SER B N 1
ATOM 3277 C CA . SER B 1 166 ? -7.07 -16.188 0.871 1 95.5 166 SER B CA 1
ATOM 3278 C C . SER B 1 166 ? -6.391 -15.953 2.217 1 95.5 166 SER B C 1
ATOM 3280 O O . SER B 1 166 ? -6.531 -14.891 2.814 1 95.5 166 SER B O 1
ATOM 3282 N N . CYS B 1 167 ? -5.629 -16.938 2.633 1 91.5 167 CYS B N 1
ATOM 3283 C CA . CYS B 1 167 ? -4.875 -16.766 3.871 1 91.5 167 CYS B CA 1
ATOM 3284 C C . CYS B 1 167 ? -3.795 -15.711 3.713 1 91.5 167 CYS B C 1
ATOM 3286 O O . CYS B 1 167 ? -3.4 -15.07 4.688 1 91.5 167 CYS B O 1
ATOM 3288 N N . GLY B 1 168 ? -3.418 -15.523 2.557 1 93.38 168 GLY B N 1
ATOM 3289 C CA . GLY B 1 168 ? -2.336 -14.594 2.293 1 93.38 168 GLY B CA 1
ATOM 3290 C C . GLY B 1 168 ? -2.803 -13.305 1.636 1 93.38 168 GLY B C 1
ATOM 3291 O O . GLY B 1 168 ? -1.991 -12.547 1.101 1 93.38 168 GLY B O 1
ATOM 3292 N N . GLY B 1 169 ? -4.066 -13.094 1.601 1 96.06 169 GLY B N 1
ATOM 3293 C CA . GLY B 1 169 ? -4.625 -11.922 0.943 1 96.06 169 GLY B CA 1
ATOM 3294 C C . GLY B 1 169 ? -5.984 -12.172 0.324 1 96.06 169 GLY B C 1
ATOM 3295 O O . GLY B 1 169 ? -6.84 -12.82 0.936 1 96.06 169 GLY B O 1
ATOM 3296 N N . ILE B 1 170 ? -6.141 -11.594 -0.86 1 97.5 170 ILE B N 1
ATOM 3297 C CA . ILE B 1 170 ? -7.41 -11.812 -1.543 1 97.5 170 ILE B CA 1
ATOM 3298 C C . ILE B 1 170 ? -7.223 -12.836 -2.666 1 97.5 170 ILE B C 1
ATOM 3300 O O . ILE B 1 170 ? -6.121 -12.984 -3.201 1 97.5 170 ILE B O 1
ATOM 3304 N N . CYS B 1 171 ? -8.234 -13.555 -2.98 1 98 171 CYS B N 1
ATOM 3305 C CA . CYS B 1 171 ? -8.227 -14.594 -4.012 1 98 171 CYS B CA 1
ATOM 3306 C C . CYS B 1 171 ? -9.578 -14.68 -4.711 1 98 171 CYS B C 1
ATOM 3308 O O . CYS B 1 171 ? -10.602 -14.875 -4.059 1 98 171 CYS B O 1
ATOM 3310 N N . GLU B 1 172 ? -9.531 -14.57 -6.051 1 98 172 GLU B N 1
ATOM 3311 C CA . GLU B 1 172 ? -10.797 -14.562 -6.777 1 98 172 GLU B CA 1
ATOM 3312 C C . GLU B 1 172 ? -10.734 -15.461 -8.008 1 98 172 GLU B C 1
ATOM 3314 O O . GLU B 1 172 ? -9.695 -15.547 -8.664 1 98 172 GLU B O 1
ATOM 3319 N N . GLU B 1 173 ? -11.852 -16.078 -8.344 1 98.19 173 GLU B N 1
ATOM 3320 C CA . GLU B 1 173 ? -11.977 -16.875 -9.562 1 98.19 173 GLU B CA 1
ATOM 3321 C C . GLU B 1 173 ? -12.219 -15.977 -10.781 1 98.19 173 GLU B C 1
ATOM 3323 O O . GLU B 1 173 ? -13.008 -15.039 -10.719 1 98.19 173 GLU B O 1
ATOM 3328 N N . VAL B 1 174 ? -11.523 -16.266 -11.812 1 97.88 174 VAL B N 1
ATOM 3329 C CA . VAL B 1 174 ? -11.734 -15.547 -13.07 1 97.88 174 VAL B CA 1
ATOM 3330 C C . VAL B 1 174 ? -11.781 -16.547 -14.227 1 97.88 174 VAL B C 1
ATOM 3332 O O . VAL B 1 174 ? -11.234 -17.641 -14.125 1 97.88 174 VAL B O 1
ATOM 3335 N N . PRO B 1 175 ? -12.484 -16.156 -15.297 1 96.75 175 PRO B N 1
ATOM 3336 C CA . PRO B 1 175 ? -12.383 -17.016 -16.484 1 96.75 175 PRO B CA 1
ATOM 3337 C C . PRO B 1 175 ? -10.961 -17.094 -17.031 1 96.75 175 PRO B C 1
ATOM 3339 O O . PRO B 1 175 ? -10.18 -16.156 -16.875 1 96.75 175 PRO B O 1
ATOM 3342 N N . GLU B 1 176 ? -10.648 -18.125 -17.672 1 95.12 176 GLU B N 1
ATOM 3343 C CA . GLU B 1 176 ? -9.297 -18.391 -18.156 1 95.12 176 GLU B CA 1
ATOM 3344 C C . GLU B 1 176 ? -8.805 -17.25 -19.062 1 95.12 176 GLU B C 1
ATOM 3346 O O . GLU B 1 176 ? -7.609 -16.953 -19.094 1 95.12 176 GLU B O 1
ATOM 3351 N N . ASN B 1 177 ? -9.695 -16.625 -19.812 1 94.75 177 ASN B N 1
ATOM 3352 C CA . ASN B 1 177 ? -9.289 -15.594 -20.781 1 94.75 177 ASN B CA 1
ATOM 3353 C C . ASN B 1 177 ? -8.836 -14.32 -20.078 1 94.75 177 ASN B C 1
ATOM 3355 O O . ASN B 1 177 ? -8.25 -13.438 -20.703 1 94.75 177 ASN B O 1
ATOM 3359 N N . LEU B 1 178 ? -9.07 -14.195 -18.75 1 97.5 178 LEU B N 1
ATOM 3360 C CA . LEU B 1 178 ? -8.656 -13.016 -18 1 97.5 178 LEU B CA 1
ATOM 3361 C C . LEU B 1 178 ? -7.41 -13.305 -17.172 1 97.5 178 LEU B C 1
ATOM 3363 O O . LEU B 1 178 ? -6.848 -12.398 -16.547 1 97.5 178 LEU B O 1
ATOM 3367 N N . MET B 1 179 ? -6.949 -14.531 -17.188 1 97.69 179 MET B N 1
ATOM 3368 C CA . MET B 1 179 ? -5.824 -14.914 -16.344 1 97.69 179 MET B CA 1
ATOM 3369 C C . MET B 1 179 ? -4.562 -14.148 -16.734 1 97.69 179 MET B C 1
ATOM 3371 O O . MET B 1 179 ? -3.785 -13.742 -15.875 1 97.69 179 MET B O 1
ATOM 3375 N N . ASP B 1 180 ? -4.406 -13.914 -18.031 1 97.69 180 ASP B N 1
ATOM 3376 C CA . ASP B 1 180 ? -3.199 -13.227 -18.484 1 97.69 180 ASP B CA 1
ATOM 3377 C C . ASP B 1 180 ? -3.232 -11.75 -18.109 1 97.69 180 ASP B C 1
ATOM 3379 O O . ASP B 1 180 ? -2.258 -11.219 -17.578 1 97.69 180 ASP B O 1
ATOM 3383 N N . SER B 1 181 ? -4.348 -11.086 -18.391 1 98.19 181 SER B N 1
ATOM 3384 C CA . SER B 1 181 ? -4.465 -9.656 -18.156 1 98.19 181 SER B CA 1
ATOM 3385 C C . SER B 1 181 ? -4.535 -9.352 -16.656 1 98.19 181 SER B C 1
ATOM 3387 O O . SER B 1 181 ? -3.811 -8.484 -16.156 1 98.19 181 SER B O 1
ATOM 3389 N N . ALA B 1 182 ? -5.367 -10.078 -15.93 1 98.31 182 ALA B N 1
ATOM 3390 C CA . ALA B 1 182 ? -5.449 -9.891 -14.484 1 98.31 182 ALA B CA 1
ATOM 3391 C C . ALA B 1 182 ? -4.16 -10.336 -13.797 1 98.31 182 ALA B C 1
ATOM 3393 O O . ALA B 1 182 ? -3.744 -9.75 -12.797 1 98.31 182 ALA B O 1
ATOM 3394 N N . GLY B 1 183 ? -3.568 -11.359 -14.367 1 97.88 183 GLY B N 1
ATOM 3395 C CA . GLY B 1 183 ? -2.297 -11.836 -13.852 1 97.88 183 GLY B CA 1
ATOM 3396 C C . GLY B 1 183 ? -1.172 -10.828 -14.016 1 97.88 183 GLY B C 1
ATOM 3397 O O . GLY B 1 183 ? -0.297 -10.727 -13.148 1 97.88 183 GLY B O 1
ATOM 3398 N N . ALA B 1 184 ? -1.216 -10.133 -15.125 1 98.44 184 ALA B N 1
ATOM 3399 C CA . ALA B 1 184 ? -0.221 -9.086 -15.336 1 98.44 184 ALA B CA 1
ATOM 3400 C C . ALA B 1 184 ? -0.317 -8.016 -14.25 1 98.44 184 ALA B C 1
ATOM 3402 O O . ALA B 1 184 ? 0.702 -7.492 -13.789 1 98.44 184 ALA B O 1
ATOM 3403 N N . LEU B 1 185 ? -1.499 -7.734 -13.836 1 98.56 185 LEU B N 1
ATOM 3404 C CA . LEU B 1 185 ? -1.735 -6.734 -12.805 1 98.56 185 LEU B CA 1
ATOM 3405 C C . LEU B 1 185 ? -1.291 -7.246 -11.438 1 98.56 185 LEU B C 1
ATOM 3407 O O . LEU B 1 185 ? -0.458 -6.621 -10.773 1 98.56 185 LEU B O 1
ATOM 3411 N N . CYS B 1 186 ? -1.771 -8.398 -10.992 1 97.5 186 CYS B N 1
ATOM 3412 C CA . CYS B 1 186 ? -1.507 -8.828 -9.617 1 97.5 186 CYS B CA 1
ATOM 3413 C C . CYS B 1 186 ? -0.184 -9.586 -9.531 1 97.5 186 CYS B C 1
ATOM 3415 O O . CYS B 1 186 ? 0.526 -9.484 -8.531 1 97.5 186 CYS B O 1
ATOM 3417 N N . GLY B 1 187 ? 0.197 -10.289 -10.562 1 97.38 187 GLY B N 1
ATOM 3418 C CA . GLY B 1 187 ? 1.424 -11.07 -10.539 1 97.38 187 GLY B CA 1
ATOM 3419 C C . GLY B 1 187 ? 2.67 -10.227 -10.742 1 97.38 187 GLY B C 1
ATOM 3420 O O . GLY B 1 187 ? 3.646 -10.359 -10.008 1 97.38 187 GLY B O 1
ATOM 3421 N N . CYS B 1 188 ? 2.631 -9.352 -11.727 1 98.25 188 CYS B N 1
ATOM 3422 C CA . CYS B 1 188 ? 3.785 -8.531 -12.078 1 98.25 188 CYS B CA 1
ATOM 3423 C C . CYS B 1 188 ? 3.777 -7.219 -11.297 1 98.25 188 CYS B C 1
ATOM 3425 O O . CYS B 1 188 ? 4.82 -6.59 -11.125 1 98.25 188 CYS B O 1
ATOM 3427 N N . GLY B 1 189 ? 2.613 -6.855 -10.883 1 98.56 189 GLY B N 1
ATOM 3428 C CA . GLY B 1 189 ? 2.35 -5.559 -10.273 1 98.56 189 GLY B CA 1
ATOM 3429 C C . GLY B 1 189 ? 3.322 -5.211 -9.164 1 98.56 189 GLY B C 1
ATOM 3430 O O . GLY B 1 189 ? 3.861 -4.102 -9.125 1 98.56 189 GLY B O 1
ATOM 3431 N N . PRO B 1 190 ? 3.609 -6.109 -8.281 1 98.81 190 PRO B N 1
ATOM 3432 C CA . PRO B 1 190 ? 4.523 -5.789 -7.18 1 98.81 190 PRO B CA 1
ATOM 3433 C C . PRO B 1 190 ? 5.859 -5.238 -7.668 1 98.81 190 PRO B C 1
ATOM 3435 O O . PRO B 1 190 ? 6.387 -4.281 -7.09 1 98.81 190 PRO B O 1
ATOM 3438 N N . ALA B 1 191 ? 6.406 -5.801 -8.703 1 98.81 191 ALA B N 1
ATOM 3439 C CA . ALA B 1 191 ? 7.68 -5.324 -9.234 1 98.81 191 ALA B CA 1
ATOM 3440 C C . ALA B 1 191 ? 7.578 -3.867 -9.672 1 98.81 191 ALA B C 1
ATOM 3442 O O . ALA B 1 191 ? 8.492 -3.076 -9.438 1 98.81 191 ALA B O 1
ATOM 3443 N N . PHE B 1 192 ? 6.461 -3.506 -10.305 1 98.88 192 PHE B N 1
ATOM 3444 C CA . PHE B 1 192 ? 6.238 -2.131 -10.734 1 98.88 192 PHE B CA 1
ATOM 3445 C C . PHE B 1 192 ? 6.199 -1.19 -9.531 1 98.88 192 PHE B C 1
ATOM 3447 O O . PHE B 1 192 ? 6.781 -0.104 -9.57 1 98.88 192 PHE B O 1
ATOM 3454 N N . ILE B 1 193 ? 5.559 -1.647 -8.508 1 98.94 193 ILE B N 1
ATOM 3455 C CA . ILE B 1 193 ? 5.375 -0.832 -7.312 1 98.94 193 ILE B CA 1
ATOM 3456 C C . ILE B 1 193 ? 6.711 -0.662 -6.594 1 98.94 193 ILE B C 1
ATOM 3458 O O . ILE B 1 193 ? 7 0.407 -6.055 1 98.94 193 ILE B O 1
ATOM 3462 N N . TYR B 1 194 ? 7.578 -1.723 -6.555 1 98.88 194 TYR B N 1
ATOM 3463 C CA . TYR B 1 194 ? 8.898 -1.593 -5.957 1 98.88 194 TYR B CA 1
ATOM 3464 C C . TYR B 1 194 ? 9.703 -0.498 -6.648 1 98.88 194 TYR B C 1
ATOM 3466 O O . TYR B 1 194 ? 10.375 0.301 -5.984 1 98.88 194 TYR B O 1
ATOM 3474 N N . ILE B 1 195 ? 9.602 -0.451 -7.93 1 98.81 195 ILE B N 1
ATOM 3475 C CA . ILE B 1 195 ? 10.297 0.574 -8.695 1 98.81 195 ILE B CA 1
ATOM 3476 C C . ILE B 1 195 ? 9.75 1.952 -8.344 1 98.81 195 ILE B C 1
ATOM 3478 O O . ILE B 1 195 ? 10.508 2.904 -8.164 1 98.81 195 ILE B O 1
ATOM 3482 N N . MET B 1 196 ? 8.5 2.047 -8.195 1 98.88 196 MET B N 1
ATOM 3483 C CA . MET B 1 196 ? 7.855 3.32 -7.879 1 98.88 196 MET B CA 1
ATOM 3484 C C . MET B 1 196 ? 8.227 3.779 -6.473 1 98.88 196 MET B C 1
ATOM 3486 O O . MET B 1 196 ? 8.469 4.965 -6.246 1 98.88 196 MET B O 1
ATOM 3490 N N . ILE B 1 197 ? 8.242 2.848 -5.512 1 98.88 197 ILE B N 1
ATOM 3491 C CA . ILE B 1 197 ? 8.664 3.176 -4.152 1 98.88 197 ILE B CA 1
ATOM 3492 C C . ILE B 1 197 ? 10.094 3.705 -4.168 1 98.88 197 ILE B C 1
ATOM 3494 O O . ILE B 1 197 ? 10.391 4.723 -3.541 1 98.88 197 ILE B O 1
ATOM 3498 N N . GLU B 1 198 ? 10.93 3.02 -4.898 1 98.75 198 GLU B N 1
ATOM 3499 C CA . GLU B 1 198 ? 12.32 3.434 -5.004 1 98.75 198 GLU B CA 1
ATOM 3500 C C . GLU B 1 198 ? 12.445 4.809 -5.656 1 98.75 198 GLU B C 1
ATOM 3502 O O . GLU B 1 198 ? 13.242 5.641 -5.219 1 98.75 198 GLU B O 1
ATOM 3507 N N . ALA B 1 199 ? 11.68 5.047 -6.656 1 98.81 199 ALA B N 1
ATOM 3508 C CA . ALA B 1 199 ? 11.727 6.316 -7.379 1 98.81 199 ALA B CA 1
ATOM 3509 C C . ALA B 1 199 ? 11.242 7.465 -6.5 1 98.81 199 ALA B C 1
ATOM 3511 O O . ALA B 1 199 ? 11.844 8.547 -6.496 1 98.81 199 ALA B O 1
ATOM 3512 N N . LEU B 1 200 ? 10.141 7.289 -5.789 1 98.88 200 LEU B N 1
ATOM 3513 C CA . LEU B 1 200 ? 9.656 8.289 -4.84 1 98.88 200 LEU B CA 1
ATOM 3514 C C . LEU B 1 200 ? 10.719 8.602 -3.793 1 98.88 200 LEU B C 1
ATOM 3516 O O . LEU B 1 200 ? 10.992 9.766 -3.508 1 98.88 200 LEU B O 1
ATOM 3520 N N . ALA B 1 201 ? 11.328 7.527 -3.248 1 98.88 201 ALA B N 1
ATOM 3521 C CA . ALA B 1 201 ? 12.391 7.695 -2.266 1 98.88 201 ALA B CA 1
ATOM 3522 C C . ALA B 1 201 ? 13.562 8.477 -2.854 1 98.88 201 ALA B C 1
ATOM 3524 O O . ALA B 1 201 ? 14.102 9.375 -2.207 1 98.88 201 ALA B O 1
ATOM 3525 N N . ASP B 1 202 ? 13.953 8.148 -4.105 1 98.88 202 ASP B N 1
ATOM 3526 C CA . ASP B 1 202 ? 15.047 8.844 -4.781 1 98.88 202 ASP B CA 1
ATOM 3527 C C . ASP B 1 202 ? 14.734 10.328 -4.934 1 98.88 202 ASP B C 1
ATOM 3529 O O . ASP B 1 202 ? 15.625 11.172 -4.797 1 98.88 202 ASP B O 1
ATOM 3533 N N . GLY B 1 203 ? 13.5 10.617 -5.254 1 98.81 203 GLY B N 1
ATOM 3534 C CA . GLY B 1 203 ? 13.102 12.016 -5.328 1 98.81 203 GLY B CA 1
ATOM 3535 C C . GLY B 1 203 ? 13.297 12.766 -4.02 1 98.81 203 GLY B C 1
ATOM 3536 O O . GLY B 1 203 ? 13.789 13.891 -4.012 1 98.81 203 GLY B O 1
ATOM 3537 N N . ALA B 1 204 ? 12.938 12.148 -2.951 1 98.81 204 ALA B N 1
ATOM 3538 C CA . ALA B 1 204 ? 13.117 12.758 -1.636 1 98.81 204 ALA B CA 1
ATOM 3539 C C . ALA B 1 204 ? 14.602 12.891 -1.296 1 98.81 204 ALA B C 1
ATOM 3541 O O . ALA B 1 204 ? 15.023 13.922 -0.759 1 98.81 204 ALA B O 1
ATOM 3542 N N . VAL B 1 205 ? 15.398 11.875 -1.577 1 98.81 205 VAL B N 1
ATOM 3543 C CA . VAL B 1 205 ? 16.828 11.906 -1.329 1 98.81 205 VAL B CA 1
ATOM 3544 C C . VAL B 1 205 ? 17.469 13.047 -2.125 1 98.81 205 VAL B C 1
ATOM 3546 O O . VAL B 1 205 ? 18.312 13.773 -1.607 1 98.81 205 VAL B O 1
ATOM 3549 N N . LYS B 1 206 ? 17.031 13.148 -3.363 1 98.75 206 LYS B N 1
ATOM 3550 C CA . LYS B 1 206 ? 17.516 14.242 -4.199 1 98.75 206 LYS B CA 1
ATOM 3551 C C . LYS B 1 206 ? 17.281 15.594 -3.533 1 98.75 206 LYS B C 1
ATOM 3553 O O . LYS B 1 206 ? 18.078 16.516 -3.693 1 98.75 206 LYS B O 1
ATOM 3558 N N . MET B 1 207 ? 16.234 15.648 -2.721 1 98.38 207 MET B N 1
ATOM 3559 C CA . MET B 1 207 ? 15.867 16.906 -2.059 1 98.38 207 MET B CA 1
ATOM 3560 C C . MET B 1 207 ? 16.422 16.953 -0.639 1 98.38 207 MET B C 1
ATOM 3562 O O . MET B 1 207 ? 16 17.781 0.168 1 98.38 207 MET B O 1
ATOM 3566 N N . GLY B 1 208 ? 17.234 15.977 -0.223 1 98.38 208 GLY B N 1
ATOM 3567 C CA . GLY B 1 208 ? 18 16.094 1.004 1 98.38 208 GLY B CA 1
ATOM 3568 C C . GLY B 1 208 ? 17.547 15.148 2.098 1 98.38 208 GLY B C 1
ATOM 3569 O O . GLY B 1 208 ? 18.125 15.117 3.184 1 98.38 208 GLY B O 1
ATOM 3570 N N . VAL B 1 209 ? 16.562 14.367 1.865 1 98.69 209 VAL B N 1
ATOM 3571 C CA . VAL B 1 209 ? 16.047 13.453 2.881 1 98.69 209 VAL B CA 1
ATOM 3572 C C . VAL B 1 209 ? 16.969 12.242 2.99 1 98.69 209 VAL B C 1
ATOM 3574 O O . VAL B 1 209 ? 17.344 11.648 1.977 1 98.69 209 VAL B O 1
ATOM 3577 N N . PRO B 1 210 ? 17.281 11.828 4.215 1 98.62 210 PRO B N 1
ATOM 3578 C CA . PRO B 1 210 ? 18.109 10.633 4.367 1 98.62 210 PRO B CA 1
ATOM 3579 C C . PRO B 1 210 ? 17.469 9.383 3.764 1 98.62 210 PRO B C 1
ATOM 3581 O O . PRO B 1 210 ? 16.266 9.195 3.875 1 98.62 210 PRO B O 1
ATOM 3584 N N . ARG B 1 211 ? 18.281 8.531 3.219 1 98.31 211 ARG B N 1
ATOM 3585 C CA . ARG B 1 211 ? 17.859 7.375 2.426 1 98.31 211 ARG B CA 1
ATOM 3586 C C . ARG B 1 211 ? 16.922 6.477 3.217 1 98.31 211 ARG B C 1
ATOM 3588 O O . ARG B 1 211 ? 15.859 6.098 2.723 1 98.31 211 ARG B O 1
ATOM 3595 N N . ALA B 1 212 ? 17.281 6.148 4.445 1 98.06 212 ALA B N 1
ATOM 3596 C CA . ALA B 1 212 ? 16.484 5.23 5.254 1 98.06 212 ALA B CA 1
ATOM 3597 C C . ALA B 1 212 ? 15.086 5.797 5.523 1 98.06 212 ALA B C 1
ATOM 3599 O O . ALA B 1 212 ? 14.086 5.086 5.402 1 98.06 212 ALA B O 1
ATOM 3600 N N . MET B 1 213 ? 15.016 7.098 5.852 1 98 213 MET B N 1
ATOM 3601 C CA . MET B 1 213 ? 13.734 7.762 6.082 1 98 213 MET B CA 1
ATOM 3602 C C . MET B 1 213 ? 12.922 7.832 4.793 1 98 213 MET B C 1
ATOM 3604 O O . MET B 1 213 ? 11.719 7.57 4.801 1 98 213 MET B O 1
ATOM 3608 N N . ALA B 1 214 ? 13.617 8.164 3.705 1 98.75 214 ALA B N 1
ATOM 3609 C CA . ALA B 1 214 ? 12.945 8.297 2.412 1 98.75 214 ALA B CA 1
ATOM 3610 C C . ALA B 1 214 ? 12.273 6.992 2.004 1 98.75 214 ALA B C 1
ATOM 3612 O O . ALA B 1 214 ? 11.117 6.984 1.589 1 98.75 214 ALA B O 1
ATOM 3613 N N . THR B 1 215 ? 12.977 5.902 2.137 1 98.81 215 THR B N 1
ATOM 3614 C CA . THR B 1 215 ? 12.445 4.602 1.732 1 98.81 215 THR B CA 1
ATOM 3615 C C . THR B 1 215 ? 11.281 4.191 2.625 1 98.81 215 THR B C 1
ATOM 3617 O O . THR B 1 215 ? 10.242 3.75 2.131 1 98.81 215 THR B O 1
ATOM 3620 N N . LYS B 1 216 ? 11.445 4.355 3.92 1 98.56 216 LYS B N 1
ATOM 3621 C CA . LYS B 1 216 ? 10.406 3.994 4.875 1 98.56 216 LYS B CA 1
ATOM 3622 C C . LYS B 1 216 ? 9.133 4.812 4.637 1 98.56 216 LYS B C 1
ATOM 3624 O O . LYS B 1 216 ? 8.031 4.258 4.59 1 98.56 216 LYS B O 1
ATOM 3629 N N . PHE B 1 217 ? 9.289 6.105 4.457 1 98.75 217 PHE B N 1
ATOM 3630 C CA . PHE B 1 217 ? 8.141 6.98 4.297 1 98.75 217 PHE B CA 1
ATOM 3631 C C . PHE B 1 217 ? 7.488 6.777 2.934 1 98.75 217 PHE B C 1
ATOM 3633 O O . PHE B 1 217 ? 6.27 6.898 2.795 1 98.75 217 PHE B O 1
ATOM 3640 N N . ALA B 1 218 ? 8.328 6.488 1.885 1 98.88 218 ALA B N 1
ATOM 3641 C CA . ALA B 1 218 ? 7.75 6.156 0.585 1 98.88 218 ALA B CA 1
ATOM 3642 C C . ALA B 1 218 ? 6.871 4.91 0.677 1 98.88 218 ALA B C 1
ATOM 3644 O O . ALA B 1 218 ? 5.715 4.93 0.25 1 98.88 218 ALA B O 1
ATOM 3645 N N . ALA B 1 219 ? 7.398 3.857 1.267 1 98.94 219 ALA B N 1
ATOM 3646 C CA . ALA B 1 219 ? 6.66 2.604 1.388 1 98.94 219 ALA B CA 1
ATOM 3647 C C . ALA B 1 219 ? 5.402 2.787 2.23 1 98.94 219 ALA B C 1
ATOM 3649 O O . ALA B 1 219 ? 4.332 2.277 1.88 1 98.94 219 ALA B O 1
ATOM 3650 N N . GLN B 1 220 ? 5.496 3.547 3.338 1 98.88 220 GLN B N 1
ATOM 3651 C CA . GLN B 1 220 ? 4.352 3.799 4.211 1 98.88 220 GLN B CA 1
ATOM 3652 C C . GLN B 1 220 ? 3.277 4.602 3.488 1 98.88 220 GLN B C 1
ATOM 3654 O O . GLN B 1 220 ? 2.082 4.352 3.664 1 98.88 220 GLN B O 1
ATOM 3659 N N . THR B 1 221 ? 3.725 5.605 2.748 1 98.88 221 THR B N 1
ATOM 3660 C CA . THR B 1 221 ? 2.787 6.43 1.997 1 98.88 221 THR B CA 1
ATOM 3661 C C . THR B 1 221 ? 2.057 5.602 0.946 1 98.88 221 THR B C 1
ATOM 3663 O O . THR B 1 221 ? 0.845 5.742 0.767 1 98.88 221 THR B O 1
ATOM 3666 N N . VAL B 1 222 ? 2.76 4.711 0.272 1 98.94 222 VAL B N 1
ATOM 3667 C CA . VAL B 1 222 ? 2.17 3.803 -0.707 1 98.94 222 VAL B CA 1
ATOM 3668 C C . VAL B 1 222 ? 1.16 2.887 -0.019 1 98.94 222 VAL B C 1
ATOM 3670 O O . VAL B 1 222 ? 0.036 2.721 -0.498 1 98.94 222 VAL B O 1
ATOM 3673 N N . LYS B 1 223 ? 1.509 2.352 1.111 1 98.81 223 LYS B N 1
ATOM 3674 C CA . LYS B 1 223 ? 0.619 1.497 1.891 1 98.81 223 LYS B CA 1
ATOM 3675 C C . LYS B 1 223 ? -0.652 2.242 2.287 1 98.81 223 LYS B C 1
ATOM 3677 O O . LYS B 1 223 ? -1.761 1.745 2.074 1 98.81 223 LYS B O 1
ATOM 3682 N N . GLY B 1 224 ? -0.476 3.402 2.824 1 98.69 224 GLY B N 1
ATOM 3683 C CA . GLY B 1 224 ? -1.612 4.184 3.283 1 98.69 224 GLY B CA 1
ATOM 3684 C C . GLY B 1 224 ? -2.576 4.547 2.17 1 98.69 224 GLY B C 1
ATOM 3685 O O . GLY B 1 224 ? -3.793 4.441 2.334 1 98.69 224 GLY B O 1
ATOM 3686 N N . ALA B 1 225 ? -2.029 4.965 1.049 1 98.81 225 ALA B N 1
ATOM 3687 C CA . ALA B 1 225 ? -2.873 5.34 -0.082 1 98.81 225 ALA B CA 1
ATOM 3688 C C . ALA B 1 225 ? -3.67 4.145 -0.594 1 98.81 225 ALA B C 1
ATOM 3690 O O . ALA B 1 225 ? -4.852 4.27 -0.915 1 98.81 225 ALA B O 1
ATOM 3691 N N . SER B 1 226 ? -2.994 2.994 -0.691 1 98.88 226 SER B N 1
ATOM 3692 C CA . SER B 1 226 ? -3.699 1.8 -1.145 1 98.88 226 SER B CA 1
ATOM 3693 C C . SER B 1 226 ? -4.816 1.418 -0.182 1 98.88 226 SER B C 1
ATOM 3695 O O . SER B 1 226 ? -5.906 1.029 -0.609 1 98.88 226 SER B O 1
ATOM 3697 N N . MET B 1 227 ? -4.602 1.547 1.076 1 98.44 227 MET B N 1
ATOM 3698 C CA . MET B 1 227 ? -5.602 1.222 2.086 1 98.44 227 MET B CA 1
ATOM 3699 C C . MET B 1 227 ? -6.777 2.191 2.02 1 98.44 227 MET B C 1
ATOM 3701 O O . MET B 1 227 ? -7.926 1.801 2.244 1 98.44 227 MET B O 1
ATOM 3705 N N . MET B 1 228 ? -6.453 3.447 1.732 1 98.44 228 MET B N 1
ATOM 3706 C CA . MET B 1 228 ? -7.539 4.406 1.546 1 98.44 228 MET B CA 1
ATOM 3707 C C . MET B 1 228 ? -8.492 3.939 0.452 1 98.44 228 MET B C 1
ATOM 3709 O O . MET B 1 228 ? -9.719 3.984 0.626 1 98.44 228 MET B O 1
ATOM 3713 N N . VAL B 1 229 ? -7.949 3.486 -0.653 1 98.75 229 VAL B N 1
ATOM 3714 C CA . VAL B 1 229 ? -8.766 3.012 -1.763 1 98.75 229 VAL B CA 1
ATOM 3715 C C . VAL B 1 229 ? -9.57 1.788 -1.325 1 98.75 229 VAL B C 1
ATOM 3717 O O . VAL B 1 229 ? -10.781 1.727 -1.535 1 98.75 229 VAL B O 1
ATOM 3720 N N . LEU B 1 230 ? -8.953 0.848 -0.681 1 98.56 230 LEU B N 1
ATOM 3721 C CA . LEU B 1 230 ? -9.555 -0.434 -0.336 1 98.56 230 LEU B CA 1
ATOM 3722 C C . LEU B 1 230 ? -10.609 -0.264 0.754 1 98.56 230 LEU B C 1
ATOM 3724 O O . LEU B 1 230 ? -11.664 -0.895 0.705 1 98.56 230 LEU B O 1
ATOM 3728 N N . GLU B 1 231 ? -10.391 0.593 1.747 1 97.12 231 GLU B N 1
ATOM 3729 C CA . GLU B 1 231 ? -11.25 0.656 2.928 1 97.12 231 GLU B CA 1
ATOM 3730 C C . GLU B 1 231 ? -12.375 1.665 2.738 1 97.12 231 GLU B C 1
ATOM 3732 O O . GLU B 1 231 ? -13.469 1.487 3.277 1 97.12 231 GLU B O 1
ATOM 3737 N N . THR B 1 232 ? -12.086 2.723 2.035 1 96.25 232 THR B N 1
ATOM 3738 C CA . THR B 1 232 ? -13.141 3.719 1.859 1 96.25 232 THR B CA 1
ATOM 3739 C C . THR B 1 232 ? -14.039 3.35 0.685 1 96.25 232 THR B C 1
ATOM 3741 O O . THR B 1 232 ? -15.203 3.764 0.632 1 96.25 232 THR B O 1
ATOM 3744 N N . GLY B 1 233 ? -13.453 2.662 -0.326 1 97.06 233 GLY B N 1
ATOM 3745 C CA . GLY B 1 233 ? -14.203 2.342 -1.532 1 97.06 233 GLY B CA 1
ATOM 3746 C C . GLY B 1 233 ? -14.352 3.521 -2.473 1 97.06 233 GLY B C 1
ATOM 3747 O O . GLY B 1 233 ? -14.984 3.406 -3.525 1 97.06 233 GLY B O 1
ATOM 3748 N N . LYS B 1 234 ? -13.773 4.637 -2.117 1 97.19 234 LYS B N 1
ATOM 3749 C CA . LYS B 1 234 ? -13.852 5.816 -2.975 1 97.19 234 LYS B CA 1
ATOM 3750 C C . LYS B 1 234 ? -13.016 5.637 -4.234 1 97.19 234 LYS B C 1
ATOM 3752 O O . LYS B 1 234 ? -11.984 4.961 -4.211 1 97.19 234 LYS B O 1
ATOM 3757 N N . HIS B 1 235 ? -13.477 6.25 -5.32 1 98.25 235 HIS B N 1
ATOM 3758 C CA . HIS B 1 235 ? -12.703 6.266 -6.559 1 98.25 235 HIS B CA 1
ATOM 3759 C C . HIS B 1 235 ? -11.352 6.953 -6.355 1 98.25 235 HIS B C 1
ATOM 3761 O O . HIS B 1 235 ? -11.281 8.008 -5.719 1 98.25 235 HIS B O 1
ATOM 3767 N N . PRO B 1 236 ? -10.25 6.422 -6.926 1 98.5 236 PRO B N 1
ATOM 3768 C CA . PRO B 1 236 ? -8.93 7.027 -6.746 1 98.5 236 PRO B CA 1
ATOM 3769 C C . PRO B 1 236 ? -8.875 8.477 -7.219 1 98.5 236 PRO B C 1
ATOM 3771 O O . PRO B 1 236 ? -8.195 9.305 -6.609 1 98.5 236 PRO B O 1
ATOM 3774 N N . GLY B 1 237 ? -9.562 8.781 -8.266 1 98.25 237 GLY B N 1
ATOM 3775 C CA . GLY B 1 237 ? -9.617 10.156 -8.742 1 98.25 237 GLY B CA 1
ATOM 3776 C C . GLY B 1 237 ? -10.156 11.125 -7.707 1 98.25 237 GLY B C 1
ATOM 3777 O O . GLY B 1 237 ? -9.656 12.242 -7.574 1 98.25 237 GLY B O 1
ATOM 3778 N N . LEU B 1 238 ? -11.188 10.703 -7.016 1 98.12 238 LEU B N 1
ATOM 3779 C CA . LEU B 1 238 ? -11.766 11.523 -5.953 1 98.12 238 LEU B CA 1
ATOM 3780 C C . LEU B 1 238 ? -10.789 11.688 -4.797 1 98.12 238 LEU B C 1
ATOM 3782 O O . LEU B 1 238 ? -10.641 12.781 -4.254 1 98.12 238 LEU B O 1
ATOM 3786 N N . LEU B 1 239 ? -10.148 10.648 -4.418 1 98.38 239 LEU B N 1
ATOM 3787 C CA . LEU B 1 239 ? -9.164 10.695 -3.342 1 98.38 239 LEU B CA 1
ATOM 3788 C C . LEU B 1 239 ? -8.023 11.641 -3.691 1 98.38 239 LEU B C 1
ATOM 3790 O O . LEU B 1 239 ? -7.547 12.398 -2.838 1 98.38 239 LEU B O 1
ATOM 3794 N N . LYS B 1 240 ? -7.582 11.57 -4.973 1 98.44 240 LYS B N 1
ATOM 3795 C CA . LYS B 1 240 ? -6.559 12.492 -5.461 1 98.44 240 LYS B CA 1
ATOM 3796 C C . LYS B 1 240 ? -7.012 13.945 -5.312 1 98.44 240 LYS B C 1
ATOM 3798 O O . LYS B 1 240 ? -6.262 14.789 -4.82 1 98.44 240 LYS B O 1
ATOM 3803 N N . ASP B 1 241 ? -8.227 14.219 -5.641 1 97.44 241 ASP B N 1
ATOM 3804 C CA . ASP B 1 241 ? -8.766 15.57 -5.559 1 97.44 241 ASP B CA 1
ATOM 3805 C C . ASP B 1 241 ? -8.828 16.047 -4.109 1 97.44 241 ASP B C 1
ATOM 3807 O O . ASP B 1 241 ? -8.648 17.234 -3.836 1 97.44 241 ASP B O 1
ATOM 3811 N N . GLU B 1 242 ? -9.039 15.195 -3.213 1 95.19 242 GLU B N 1
ATOM 3812 C CA . GLU B 1 242 ? -9.172 15.531 -1.798 1 95.19 242 GLU B CA 1
ATOM 3813 C C . GLU B 1 242 ? -7.824 15.93 -1.2 1 95.19 242 GLU B C 1
ATOM 3815 O O . GLU B 1 242 ? -7.773 16.609 -0.172 1 95.19 242 GLU B O 1
ATOM 3820 N N . VAL B 1 243 ? -6.758 15.539 -1.848 1 96.75 243 VAL B N 1
ATOM 3821 C CA . VAL B 1 243 ? -5.418 15.852 -1.36 1 96.75 243 VAL B CA 1
ATOM 3822 C C . VAL B 1 243 ? -4.91 17.125 -2.039 1 96.75 243 VAL B C 1
ATOM 3824 O O . VAL B 1 243 ? -4.074 17.844 -1.483 1 96.75 243 VAL B O 1
ATOM 3827 N N . CYS B 1 244 ? -5.43 17.406 -3.221 1 96.12 244 CYS B N 1
ATOM 3828 C CA . CYS B 1 244 ? -4.977 18.547 -4.012 1 96.12 244 CYS B CA 1
ATOM 3829 C C . CYS B 1 244 ? -5.723 19.812 -3.623 1 96.12 244 CYS B C 1
ATOM 3831 O O . CYS B 1 244 ? -6.949 19.875 -3.738 1 96.12 244 CYS B O 1
ATOM 3833 N N . SER B 1 245 ? -5.027 20.797 -3.213 1 92.12 245 SER B N 1
ATOM 3834 C CA . SER B 1 245 ? -5.59 22.109 -2.963 1 92.12 245 SER B CA 1
ATOM 3835 C C . SER B 1 245 ? -5.258 23.078 -4.098 1 92.12 245 SER B C 1
ATOM 3837 O O . SER B 1 245 ? -4.277 22.891 -4.816 1 92.12 245 SER B O 1
ATOM 3839 N N . PRO B 1 246 ? -6.117 24.125 -4.289 1 93.19 246 PRO B N 1
ATOM 3840 C CA . PRO B 1 246 ? -5.84 25.109 -5.344 1 93.19 246 PRO B CA 1
ATOM 3841 C C . PRO B 1 246 ? -4.473 25.766 -5.191 1 93.19 246 PRO B C 1
ATOM 3843 O O . PRO B 1 246 ? -4.195 26.391 -4.168 1 93.19 246 PRO B O 1
ATOM 3846 N N . GLY B 1 247 ? -3.617 25.578 -6.207 1 93.62 247 GLY B N 1
ATOM 3847 C CA . GLY B 1 247 ? -2.299 26.203 -6.203 1 93.62 247 GLY B CA 1
ATOM 3848 C C . GLY B 1 247 ? -1.354 25.562 -5.195 1 93.62 247 GLY B C 1
ATOM 3849 O O . GLY B 1 247 ? -0.305 26.141 -4.883 1 93.62 247 GLY B O 1
ATOM 3850 N N . GLY B 1 248 ? -1.646 24.375 -4.746 1 94.88 248 GLY B N 1
ATOM 3851 C CA . GLY B 1 248 ? -0.89 23.75 -3.666 1 94.88 248 GLY B CA 1
ATOM 3852 C C . GLY B 1 248 ? 0.292 22.938 -4.156 1 94.88 248 GLY B C 1
ATOM 3853 O O . GLY B 1 248 ? 0.601 22.938 -5.352 1 94.88 248 GLY B O 1
ATOM 3854 N N . THR B 1 249 ? 0.971 22.266 -3.197 1 97.12 249 THR B N 1
ATOM 3855 C CA . THR B 1 249 ? 2.17 21.484 -3.479 1 97.12 249 THR B CA 1
ATOM 3856 C C . THR B 1 249 ? 1.815 20.203 -4.234 1 97.12 249 THR B C 1
ATOM 3858 O O . THR B 1 249 ? 2.486 19.844 -5.203 1 97.12 249 THR B O 1
ATOM 3861 N N . THR B 1 250 ? 0.727 19.609 -3.9 1 97.81 250 THR B N 1
ATOM 3862 C CA . THR B 1 250 ? 0.354 18.297 -4.449 1 97.81 250 THR B CA 1
ATOM 3863 C C . THR B 1 250 ? 0.034 18.422 -5.938 1 97.81 250 THR B C 1
ATOM 3865 O O . THR B 1 250 ? 0.51 17.609 -6.742 1 97.81 250 THR B O 1
ATOM 3868 N N . ILE B 1 251 ? -0.795 19.453 -6.312 1 98.31 251 ILE B N 1
ATOM 3869 C CA . ILE B 1 251 ? -1.203 19.594 -7.707 1 98.31 251 ILE B CA 1
ATOM 3870 C C . ILE B 1 251 ? 0.01 19.938 -8.562 1 98.31 251 ILE B C 1
ATOM 3872 O O . ILE B 1 251 ? 0.082 19.547 -9.734 1 98.31 251 ILE B O 1
ATOM 3876 N N . THR B 1 252 ? 0.942 20.625 -7.969 1 98.5 252 THR B N 1
ATOM 3877 C CA . THR B 1 252 ? 2.178 20.938 -8.672 1 98.5 252 THR B CA 1
ATOM 3878 C C . THR B 1 252 ? 2.973 19.672 -8.969 1 98.5 252 THR B C 1
ATOM 3880 O O . THR B 1 252 ? 3.504 19.516 -10.07 1 98.5 252 THR B O 1
ATOM 3883 N N . GLY B 1 253 ? 3.076 18.781 -8.016 1 98.69 253 GLY B N 1
ATOM 3884 C CA . GLY B 1 253 ? 3.707 17.484 -8.242 1 98.69 253 GLY B CA 1
ATOM 3885 C C . GLY B 1 253 ? 2.961 16.625 -9.242 1 98.69 253 GLY B C 1
ATOM 3886 O O . GLY B 1 253 ? 3.578 15.969 -10.086 1 98.69 253 GLY B O 1
ATOM 3887 N N . VAL B 1 254 ? 1.637 16.641 -9.188 1 98.75 254 VAL B N 1
ATOM 3888 C CA . VAL B 1 254 ? 0.798 15.891 -10.125 1 98.75 254 VAL B CA 1
ATOM 3889 C C . VAL B 1 254 ? 1.08 16.344 -11.555 1 98.75 254 VAL B C 1
ATOM 3891 O O . VAL B 1 254 ? 1.203 15.516 -12.461 1 98.75 254 VAL B O 1
ATOM 3894 N N . HIS B 1 255 ? 1.144 17.609 -11.695 1 98.62 255 HIS B N 1
ATOM 3895 C CA . HIS B 1 255 ? 1.428 18.172 -13.008 1 98.62 255 HIS B CA 1
ATOM 3896 C C . HIS B 1 255 ? 2.758 17.656 -13.547 1 98.62 255 HIS B C 1
ATOM 3898 O O . HIS B 1 255 ? 2.867 17.328 -14.734 1 98.62 255 HIS B O 1
ATOM 3904 N N . ALA B 1 256 ? 3.766 17.625 -12.711 1 98.12 256 ALA B N 1
ATOM 3905 C CA . ALA B 1 256 ? 5.074 17.125 -13.117 1 98.12 256 ALA B CA 1
ATOM 3906 C C . ALA B 1 256 ? 4.988 15.672 -13.578 1 98.12 256 ALA B C 1
ATOM 3908 O O . ALA B 1 256 ? 5.625 15.289 -14.562 1 98.12 256 ALA B O 1
ATOM 3909 N N . MET B 1 257 ? 4.238 14.836 -12.922 1 97.12 257 MET B N 1
ATOM 3910 C CA . MET B 1 257 ? 4.035 13.43 -13.281 1 97.12 257 MET B CA 1
ATOM 3911 C C . MET B 1 257 ? 3.344 13.312 -14.633 1 97.12 257 MET B C 1
ATOM 3913 O O . MET B 1 257 ? 3.754 12.508 -15.477 1 97.12 257 MET B O 1
ATOM 3917 N N . GLU B 1 258 ? 2.281 14.109 -14.758 1 97 258 GLU B N 1
ATOM 3918 C CA . GLU B 1 258 ? 1.479 14.039 -15.977 1 97 258 GLU B CA 1
ATOM 3919 C C . GLU B 1 258 ? 2.293 14.469 -17.203 1 97 258 GLU B C 1
ATOM 3921 O O . GLU B 1 258 ? 2.105 13.938 -18.297 1 97 258 GLU B O 1
ATOM 3926 N N . ARG B 1 259 ? 3.15 15.367 -17.016 1 97.25 259 ARG B N 1
ATOM 3927 C CA . ARG B 1 259 ? 3.967 15.883 -18.109 1 97.25 259 ARG B CA 1
ATOM 3928 C C . ARG B 1 259 ? 4.855 14.789 -18.688 1 97.25 259 ARG B C 1
ATOM 3930 O O . ARG B 1 259 ? 5.188 14.82 -19.875 1 97.25 259 ARG B O 1
ATOM 3937 N N . LEU B 1 260 ? 5.133 13.781 -17.891 1 96.44 260 LEU B N 1
ATOM 3938 C CA . LEU B 1 260 ? 6.043 12.734 -18.359 1 96.44 260 LEU B CA 1
ATOM 3939 C C . LEU B 1 260 ? 5.289 11.438 -18.625 1 96.44 260 LEU B C 1
ATOM 3941 O O . LEU B 1 260 ? 5.906 10.398 -18.859 1 96.44 260 LEU B O 1
ATOM 3945 N N . GLY B 1 261 ? 4.016 11.43 -18.516 1 96.69 261 GLY B N 1
ATOM 3946 C CA . GLY B 1 261 ? 3.166 10.352 -18.984 1 96.69 261 GLY B CA 1
ATOM 3947 C C . GLY B 1 261 ? 3.211 9.125 -18.094 1 96.69 261 GLY B C 1
ATOM 3948 O O . GLY B 1 261 ? 3.352 8 -18.578 1 96.69 261 GLY B O 1
ATOM 3949 N N . VAL B 1 262 ? 3.129 9.305 -16.812 1 97.94 262 VAL B N 1
ATOM 3950 C CA . VAL B 1 262 ? 3.211 8.203 -15.859 1 97.94 262 VAL B CA 1
ATOM 3951 C C . VAL B 1 262 ? 2.045 7.238 -16.078 1 97.94 262 VAL B C 1
ATOM 3953 O O . VAL B 1 262 ? 2.221 6.02 -16.031 1 97.94 262 VAL B O 1
ATOM 3956 N N . ARG B 1 263 ? 0.853 7.754 -16.359 1 98 263 ARG B N 1
ATOM 3957 C CA . ARG B 1 263 ? -0.314 6.902 -16.547 1 98 263 ARG B CA 1
ATOM 3958 C C . ARG B 1 263 ? -0.123 5.984 -17.75 1 98 263 ARG B C 1
ATOM 3960 O O . ARG B 1 263 ? -0.354 4.777 -17.672 1 98 263 ARG B O 1
ATOM 3967 N N . SER B 1 264 ? 0.345 6.566 -18.844 1 98.12 264 SER B N 1
ATOM 3968 C CA . SER B 1 264 ? 0.562 5.773 -20.047 1 98.12 264 SER B CA 1
ATOM 3969 C C . SER B 1 264 ? 1.634 4.711 -19.828 1 98.12 264 SER B C 1
ATOM 3971 O O . SER B 1 264 ? 1.516 3.59 -20.312 1 98.12 264 SER B O 1
ATOM 3973 N N . ALA B 1 265 ? 2.645 5.074 -19.109 1 98.44 265 ALA B N 1
ATOM 3974 C CA . ALA B 1 265 ? 3.738 4.148 -18.844 1 98.44 265 ALA B CA 1
ATOM 3975 C C . ALA B 1 265 ? 3.242 2.924 -18.078 1 98.44 265 ALA B C 1
ATOM 3977 O O . ALA B 1 265 ? 3.619 1.793 -18.391 1 98.44 265 ALA B O 1
ATOM 3978 N N . LEU B 1 266 ? 2.418 3.127 -17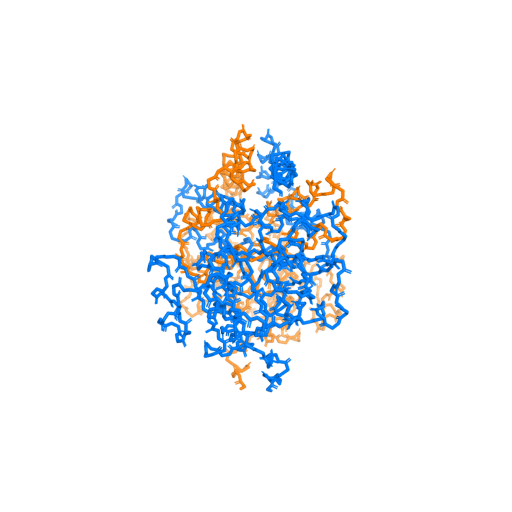.094 1 98.75 266 LEU B N 1
ATOM 3979 C CA . LEU B 1 266 ? 1.93 2.031 -16.266 1 98.75 266 LEU B CA 1
ATOM 3980 C C . LEU B 1 266 ? 0.932 1.171 -17.031 1 98.75 266 LEU B C 1
ATOM 3982 O O . LEU B 1 266 ? 0.908 -0.052 -16.875 1 98.75 266 LEU B O 1
ATOM 3986 N N . MET B 1 267 ? 0.119 1.79 -17.875 1 98.81 267 MET B N 1
ATOM 3987 C CA . MET B 1 267 ? -0.768 1.025 -18.75 1 98.81 267 MET B CA 1
ATOM 3988 C C . MET B 1 267 ? 0.034 0.157 -19.719 1 98.81 267 MET B C 1
ATOM 3990 O O . MET B 1 267 ? -0.295 -1.012 -19.922 1 98.81 267 MET B O 1
ATOM 3994 N N . ASP B 1 268 ? 1.074 0.745 -20.25 1 98.75 268 ASP B N 1
ATOM 3995 C CA . ASP B 1 268 ? 1.932 0.005 -21.172 1 98.75 268 ASP B CA 1
ATOM 3996 C C . ASP B 1 268 ? 2.596 -1.18 -20.469 1 98.75 268 ASP B C 1
ATOM 3998 O O . ASP B 1 268 ? 2.793 -2.234 -21.078 1 98.75 268 ASP B O 1
ATOM 4002 N N . ALA B 1 269 ? 3.018 -0.971 -19.25 1 98.81 269 ALA B N 1
ATOM 4003 C CA . ALA B 1 269 ? 3.637 -2.049 -18.484 1 98.81 269 ALA B CA 1
ATOM 4004 C C . ALA B 1 269 ? 2.693 -3.242 -18.359 1 98.81 269 ALA B C 1
ATOM 4006 O O . ALA B 1 269 ? 3.094 -4.383 -18.594 1 98.81 269 ALA B O 1
ATOM 4007 N N . ILE B 1 270 ? 1.432 -2.982 -18.031 1 98.88 270 ILE B N 1
ATOM 4008 C CA . ILE B 1 270 ? 0.436 -4.039 -17.875 1 98.88 270 ILE B CA 1
ATOM 4009 C C . ILE B 1 270 ? 0.215 -4.738 -19.219 1 98.88 270 ILE B C 1
ATOM 4011 O O . ILE B 1 270 ? 0.201 -5.969 -19.281 1 98.88 270 ILE B O 1
ATOM 4015 N N . GLU B 1 271 ? 0.049 -3.955 -20.25 1 98.81 271 GLU B N 1
ATOM 4016 C CA . GLU B 1 271 ? -0.197 -4.508 -21.578 1 98.81 271 GLU B CA 1
ATOM 4017 C C . GLU B 1 271 ? 0.967 -5.383 -22.031 1 98.81 271 GLU B C 1
ATOM 4019 O O . GLU B 1 271 ? 0.759 -6.484 -22.547 1 98.81 271 GLU B O 1
ATOM 4024 N N . ALA B 1 272 ? 2.168 -4.883 -21.844 1 98.81 272 ALA B N 1
ATOM 4025 C CA . ALA B 1 272 ? 3.352 -5.633 -22.266 1 98.81 272 ALA B CA 1
ATOM 4026 C C . ALA B 1 272 ? 3.461 -6.953 -21.5 1 98.81 272 ALA B C 1
ATOM 4028 O O . ALA B 1 272 ? 3.762 -7.992 -22.109 1 98.81 272 ALA B O 1
ATOM 4029 N N . ALA B 1 273 ? 3.256 -6.91 -20.234 1 98.62 273 ALA B N 1
ATOM 4030 C CA . ALA B 1 273 ? 3.316 -8.117 -19.406 1 98.62 273 ALA B CA 1
ATOM 4031 C C . ALA B 1 273 ? 2.236 -9.117 -19.812 1 98.62 273 ALA B C 1
ATOM 4033 O O . ALA B 1 273 ? 2.5 -10.312 -19.922 1 98.62 273 ALA B O 1
ATOM 4034 N N . ALA B 1 274 ? 1.016 -8.633 -20.016 1 98.5 274 ALA B N 1
ATOM 4035 C CA . ALA B 1 274 ? -0.095 -9.492 -20.422 1 98.5 274 ALA B CA 1
ATOM 4036 C C . ALA B 1 274 ? 0.189 -10.164 -21.766 1 98.5 274 ALA B C 1
ATOM 4038 O O . ALA B 1 274 ? -0.03 -11.367 -21.922 1 98.5 274 ALA B O 1
ATOM 4039 N N . LYS B 1 275 ? 0.656 -9.414 -22.719 1 98.38 275 LYS B N 1
ATOM 4040 C CA . LYS B 1 275 ? 0.958 -9.945 -24.047 1 98.38 275 LYS B CA 1
ATOM 4041 C C . LYS B 1 275 ? 2.072 -10.984 -23.984 1 98.38 275 LYS B C 1
ATOM 4043 O O . LYS B 1 275 ? 2.027 -12 -24.688 1 98.38 275 LYS B O 1
ATOM 4048 N N . ARG B 1 276 ? 3.053 -10.688 -23.141 1 97.62 276 ARG B N 1
ATOM 4049 C CA . ARG B 1 276 ? 4.121 -11.664 -22.953 1 97.62 276 ARG B CA 1
ATOM 4050 C C . ARG B 1 276 ? 3.584 -12.953 -22.359 1 97.62 276 ARG B C 1
ATOM 4052 O O . ARG B 1 276 ? 4.012 -14.047 -22.734 1 97.62 276 ARG B O 1
ATOM 4059 N N . SER B 1 277 ? 2.713 -12.828 -21.406 1 96.81 277 SER B N 1
ATOM 4060 C CA . SER B 1 277 ? 2.074 -14 -20.812 1 96.81 277 SER B CA 1
ATOM 4061 C C . SER B 1 277 ? 1.341 -14.828 -21.859 1 96.81 277 SER B C 1
ATOM 4063 O O . SER B 1 277 ? 1.429 -16.062 -21.875 1 96.81 277 SER B O 1
ATOM 4065 N N . ILE B 1 278 ? 0.612 -14.18 -22.734 1 96.62 278 ILE B N 1
ATOM 4066 C CA . ILE B 1 278 ? -0.108 -14.836 -23.828 1 96.62 278 ILE B CA 1
ATOM 4067 C C . ILE B 1 278 ? 0.881 -15.57 -24.734 1 96.62 278 ILE B C 1
ATOM 4069 O O . ILE B 1 278 ? 0.647 -16.719 -25.125 1 96.62 278 ILE B O 1
ATOM 4073 N N . GLU B 1 279 ? 1.943 -14.922 -25.016 1 96.19 279 GLU B N 1
ATOM 4074 C CA . GLU B 1 279 ? 2.977 -15.531 -25.859 1 96.19 279 GLU B CA 1
ATOM 4075 C C . GLU B 1 279 ? 3.527 -16.797 -25.219 1 96.19 279 GLU B C 1
ATOM 4077 O O . GLU B 1 279 ? 3.727 -17.812 -25.906 1 96.19 279 GLU B O 1
ATOM 4082 N N . LEU B 1 280 ? 3.805 -16.719 -23.938 1 92.44 280 LEU B N 1
ATOM 4083 C CA . LEU B 1 280 ? 4.309 -17.875 -23.219 1 92.44 280 LEU B CA 1
ATOM 4084 C C . LEU B 1 280 ? 3.293 -19.016 -23.234 1 92.44 280 LEU B C 1
ATOM 4086 O O . LEU B 1 280 ? 3.666 -20.172 -23.375 1 92.44 280 LEU B O 1
ATOM 4090 N N . GLY B 1 281 ? 2.006 -18.719 -23.031 1 91 281 GLY B N 1
ATOM 4091 C CA . GLY B 1 281 ? 0.953 -19.719 -23.078 1 91 281 GLY B CA 1
ATOM 4092 C C . GLY B 1 281 ? 0.873 -20.453 -24.406 1 91 281 GLY B C 1
ATOM 4093 O O . GLY B 1 281 ? 0.554 -21.641 -24.453 1 91 281 GLY B O 1
ATOM 4094 N N . ASN B 1 282 ? 1.172 -19.766 -25.469 1 90.88 282 ASN B N 1
ATOM 4095 C CA . ASN B 1 282 ? 1.131 -20.344 -26.812 1 90.88 282 ASN B CA 1
ATOM 4096 C C . ASN B 1 282 ? 2.34 -21.25 -27.062 1 90.88 282 ASN B C 1
ATOM 4098 O O . ASN B 1 282 ? 2.303 -22.109 -27.938 1 90.88 282 ASN B O 1
ATOM 4102 N N . LYS B 1 283 ? 3.307 -20.984 -26.328 1 86.44 283 LYS B N 1
ATOM 4103 C CA . LYS B 1 283 ? 4.539 -21.75 -26.5 1 86.44 283 LYS B CA 1
ATOM 4104 C C . LYS B 1 283 ? 4.469 -23.078 -25.75 1 86.44 283 LYS B C 1
ATOM 4106 O O . LYS B 1 283 ? 5.059 -24.078 -26.188 1 86.44 283 LYS B O 1
ATOM 4111 N N . TYR B 1 284 ? 3.814 -23.109 -24.656 1 79.38 284 TYR B N 1
ATOM 4112 C CA . TYR B 1 284 ? 3.824 -24.297 -23.797 1 79.38 284 TYR B CA 1
ATOM 4113 C C . TYR B 1 284 ? 2.441 -24.938 -23.75 1 79.38 284 TYR B C 1
ATOM 4115 O O . TYR B 1 284 ? 2.322 -26.156 -23.578 1 79.38 284 TYR B O 1
#

Secondary structure (DSSP, 8-state):
---TTTT---S-EEEE--SHHHHHHHHHHHHTTSS-GGGEEEE-SSTTTHHHHHHHT-EEES-HHHHHHT-SEEEE-S-GGGHHHHHHHHHHHSPTT---S-EEEE--SS--HHHHHHHHHHHSTT-EEEEEE--GGGGGT-EEEEEEE-TT--HHHHHHHHHHHHTTEEEEE--GGGHHHHHHHHHHHHHHHHHHHHHHHHHHHHTT--HHHHHHHHHHHHHHHHHHHHHH---HHHHHHHHPPTT-HHHHHHHHHHHTTHHHHHHHHHHHHHHHHHHHHHH-/---TTTT---S-EEEE--SHHHHHHHHHHHHTTSS-GGGEEEE-SSTTTHHHHHHHT-EEES-HHHHHHT-SEEEE-S-GGGHHHHHHHHHHHSPTT---S-EEEE--SS--HHHHHHHHHHHSTT-EEEEEE--GGGGGT-EEEEEEE-TT--HHHHHHHHHHHHTTEEEEE--GGGHHHHHHHHHHHHHHHHHHHHHHHHHHHHTT--HHHHHHHHHHHHHHHHHHHHHH---HHHHHHHHPPTT-HHHHHHHHHHHTTHHHHHHHHHHHHHHHHHHHHHH-

Nearest PDB structures (foldseek):
  5uax-assembly1_C  TM=9.558E-01  e=2.631E-29  Homo sapiens
  8tcu-assembly1_D-2  TM=9.455E-01  e=3.740E-29  Homo sapiens
  6xp0-assembly1_A-2  TM=9.575E-01  e=5.231E-28  Homo sapiens
  6xp2-assembly1_A  TM=9.595E-01  e=3.839E-27  Homo sapiens
  5uax-assembly1_E  TM=9.564E-01  e=7.757E-27  Homo sapiens

Sequence (568 aa):
MADGNEKAIACNIGFIGAGNMAWAIGEGLVKTGAVSSTQIIVSAPTDNNLGRWRQLGSKTSFENGDVIKNSDVIILATKPNKLDEALNDAIRTLPPNEVHSKVFVSILAGVKVDGVHSKVNAVVPKSRVVRVVPNTPVAVGAGASIYCRGPTATTEDLNLVKKIFSCGGICEEVPENLMDSAGALCGCGPAFIYIMIEALADGAVKMGVPRAMATKFAAQTVKGASMMVLETGKHPGLLKDEVCSPGGTTITGVHAMERLGVRSALMDAIEAAAKRSIELGNKYMADGNEKAIACNIGFIGAGNMAWAIGEGLVKTGAVSSTQIIVSAPTDNNLGRWRQLGSKTSFENGDVIKNSDVIILATKPNKLDEALNDAIRTLPPNEVHSKVFVSILAGVKVDGVHSKVNAVVPKSRVVRVVPNTPVAVGAGASIYCRGPTATTEDLNLVKKIFSCGGICEEVPENLMDSAGALCGCGPAFIYIMIEALADGAVKMGVPRAMATKFAAQTVKGASMMVLETGKHPGLLKDEVCSPGGTTITGVHAMERLGVRSALMDAIEAAAKRSIELGNKY